Protein AF-0000000087591878 (afdb_homodimer)

InterPro domains:
  IPR007354 Bisanhydrobacterioruberin hydratase CruF-like [PF04240] (40-239)
  IPR007354 Bisanhydrobacterioruberin hydratase CruF-like [PTHR39419] (38-239)

Sequence (596 aa):
MAPISPRCMNWLLWLLPIVFVVFIVFNNLYDLVPLGLTGVTHVILLVTFSIVHGLKRYSMRQFLVFAAITFVISNVLENLSVITSFPFGHYHYSDILGLKLFLVPLAISPAYFGAGYLAWTMAPILLGVFNAERTPFDILAQPLIAAFVMVMWDMTFDPMMATLEGQWVWEEGGCYFGVPFSNFMGWWLCVALIYVSFSLYLCRKGSNPSTPTKLGKSYWLQAVCMWSALGLSNGALIKNSEGFVTSPDGQTWLVSSVMQSLVLVSVFTMWFVALLSVVIILRPSRECDKECDRTKQEMAPISPRCMNWLLWLLPIVFVVFIVFNNLYDLVPLGLTGVTHVILLVTFSIVHGLKRYSMRQFLVFAAITFVISNVLENLSVITSFPFGHYHYSDILGLKLFLVPLAISPAYFGAGYLAWTMAPILLGVFNAERTPFDILAQPLIAAFVMVMWDMTFDPMMATLEGQWVWEEGGCYFGVPFSNFMGWWLCVALIYVSFSLYLCRKGSNPSTPTKLGKSYWLQAVCMWSALGLSNGALIKNSEGFVTSPDGQTWLVSSVMQSLVLVSVFTMWFVALLSVVIILRPSRECDKECDRTKQE

Organism: NCBI:txid797122

pLDDT: mean 89.04, std 13.65, range [32.72, 98.88]

Radius of gyration: 24.39 Å; Cα contacts (8 Å, |Δi|>4): 852; chains: 2; bounding box: 68×67×57 Å

Solvent-accessible surface area (backbone atoms only — not comparable to full-atom values): 30537 Å² total; per-residue (Å²): 128,77,76,76,50,71,67,56,52,54,50,46,52,60,44,48,31,51,50,52,44,49,49,42,49,47,32,41,74,61,59,73,55,59,72,50,50,46,57,50,52,52,34,48,55,41,32,50,49,38,50,63,56,43,57,73,54,33,54,72,66,58,48,50,49,46,50,48,47,36,40,52,53,48,50,50,46,50,41,42,7,54,76,70,22,48,56,38,38,55,38,47,62,44,69,55,63,52,63,52,60,87,71,35,43,58,64,52,39,50,37,52,40,20,54,42,47,45,22,52,59,46,21,34,41,62,65,71,41,68,90,49,81,86,51,82,69,44,46,54,51,36,22,55,48,12,19,54,50,40,38,44,51,46,68,32,42,45,34,47,39,27,54,72,64,50,42,27,46,39,63,70,20,33,46,46,67,32,36,38,70,48,30,57,54,23,47,31,53,52,45,29,52,39,36,36,54,47,35,50,52,44,62,70,44,90,44,56,58,59,77,57,70,82,73,48,69,62,61,56,50,36,52,37,45,36,51,41,32,56,45,50,43,53,38,50,48,58,45,94,48,84,56,73,41,67,36,70,65,66,53,62,43,48,43,56,26,53,39,52,32,34,35,52,51,29,50,62,29,48,41,38,55,33,48,54,34,52,52,53,68,66,46,76,76,49,70,60,54,50,51,50,52,49,60,71,72,104,126,77,77,76,50,72,66,57,51,53,51,47,52,59,42,48,31,51,51,53,42,51,47,42,48,47,32,43,75,62,59,74,53,59,72,49,49,47,57,49,52,51,35,49,55,40,33,52,50,38,50,63,56,44,56,72,54,32,54,70,66,57,47,50,48,46,48,47,45,34,40,51,53,48,49,51,45,49,41,42,8,54,75,71,22,48,55,36,37,57,39,49,62,45,69,54,63,50,62,51,60,87,71,36,42,58,64,53,40,50,37,52,41,19,53,40,47,47,21,54,61,46,22,34,40,63,64,72,40,68,89,48,82,86,50,79,68,45,45,54,51,34,22,54,49,12,19,54,51,39,38,46,53,48,67,34,45,45,34,48,39,27,54,71,64,48,41,27,45,38,63,70,20,33,46,46,67,32,36,38,70,45,30,58,54,24,47,31,53,54,45,28,52,39,34,36,54,47,35,51,53,45,62,70,44,85,45,57,56,59,77,55,72,80,73,50,68,63,61,59,50,35,49,38,46,38,50,40,30,57,44,47,46,54,41,52,44,62,43,93,46,82,56,73,41,68,35,71,66,67,54,62,44,50,42,56,25,53,40,52,34,33,34,52,52,28,49,65,30,45,41,39,54,32,49,53,35,51,52,52,68,66,48,77,76,49,70,60,55,50,49,47,53,50,60,72,73,103

Secondary structure (DSSP, 8-state):
-----HHHHHHHHHHHHHHHHHHHHHHHHH--S-HHHHHHHHHHHHHHHHHHHHTTTS-HHHHHHHHHHHHHHHHHHHHHHHHH-TTT-SEEE-STT--EETTEETTHHHHHHHHHHHHHHHHHHHTT-TTS---TTHHHHHHHHHHHHHHHHHHHHHIIIIIIT-SEEETT--TBTTB-HHHHHHHHHHHHHHHHHHHHHHHHSS------S---HHHHHHHHHHHHHHHHHHHHSS----SEEE-TTS-EEEHHHHHHHHHHHHHHTHHHHHHHHHHHHHSPPPHHHHHHHHHHH-/-----HHHHHHHHHHHHHHHHHHHHHHHHH--S-HHHHHHHHHHHHHHHHHHHHTTTS-HHHHHHHHHHHHHHHHHHHHHHHHH-TTT-SEEE-STT--EETTEETTHHHHHHHHHHHHHHHHHHHTT-TTS---TTHHHHHHHHHHHHHHHHHHHHHIIIIIIT-SEEETT--TBTTB-HHHHHHHHHHHHHHHHHHHHHHHHSS--S---S---HHHHHHHHHHHHHHHHHHHHT--S--SEEE-TTS-EEEHHHHHHHHHHHHHHTHHHHHHHHHHHHHSPPPHHHHHHHHHHH-

Structure (mmCIF, N/CA/C/O backbone):
data_AF-0000000087591878-model_v1
#
loop_
_entity.id
_entity.type
_entity.pdbx_description
1 polymer 'Carotenoid biosynthesis protein'
#
loop_
_atom_site.group_PDB
_atom_site.id
_atom_site.type_symbol
_atom_site.label_atom_id
_atom_site.label_alt_id
_atom_site.label_comp_id
_atom_site.label_asym_id
_atom_site.label_entity_id
_atom_site.label_seq_id
_atom_site.pdbx_PDB_ins_code
_atom_site.Cartn_x
_atom_site.Cartn_y
_atom_site.Cartn_z
_atom_site.occupancy
_atom_site.B_iso_or_equiv
_atom_site.auth_seq_id
_atom_site.auth_comp_id
_atom_site.auth_asym_id
_atom_site.auth_atom_id
_atom_site.pdbx_PDB_model_num
ATOM 1 N N . MET A 1 1 ? -35.531 2.664 26.203 1 32.72 1 MET A N 1
ATOM 2 C CA . MET A 1 1 ? -34.125 2.219 26.297 1 32.72 1 MET A CA 1
ATOM 3 C C . MET A 1 1 ? -33.188 3.404 26.5 1 32.72 1 MET A C 1
ATOM 5 O O . MET A 1 1 ? -33.25 4.371 25.75 1 32.72 1 MET A O 1
ATOM 9 N N . ALA A 1 2 ? -32.719 3.514 27.609 1 46.19 2 ALA A N 1
ATOM 10 C CA . ALA A 1 2 ? -31.891 4.656 27.969 1 46.19 2 ALA A CA 1
ATOM 11 C C . ALA A 1 2 ? -30.797 4.883 26.938 1 46.19 2 ALA A C 1
ATOM 13 O O . ALA A 1 2 ? -30.219 3.924 26.406 1 46.19 2 ALA A O 1
ATOM 14 N N . PRO A 1 3 ? -30.734 6.094 26.391 1 56.84 3 PRO A N 1
ATOM 15 C CA . PRO A 1 3 ? -29.656 6.375 25.438 1 56.84 3 PRO A CA 1
ATOM 16 C C . PRO A 1 3 ? -28.281 5.914 25.938 1 56.84 3 PRO A C 1
ATOM 18 O O . PRO A 1 3 ? -28.016 5.969 27.141 1 56.84 3 PRO A O 1
ATOM 21 N N . ILE A 1 4 ? -27.766 4.891 25.266 1 65.44 4 ILE A N 1
ATOM 22 C CA . ILE A 1 4 ? -26.453 4.387 25.625 1 65.44 4 ILE A CA 1
ATOM 23 C C . ILE A 1 4 ? -25.531 5.551 25.984 1 65.44 4 ILE A C 1
ATOM 25 O O . ILE A 1 4 ? -25.422 6.527 25.25 1 65.44 4 ILE A O 1
ATOM 29 N N . SER A 1 5 ? -25.047 5.656 27.266 1 77.12 5 SER A N 1
ATOM 30 C CA . SER A 1 5 ? -24.156 6.691 27.766 1 77.12 5 SER A CA 1
ATOM 31 C C . SER A 1 5 ? -22.938 6.84 26.844 1 77.12 5 SER A C 1
ATOM 33 O O . SER A 1 5 ? -22.531 5.883 26.188 1 77.12 5 SER A O 1
ATOM 35 N N . PRO A 1 6 ? -22.484 8.016 26.625 1 78.62 6 PRO A N 1
ATOM 36 C CA . PRO A 1 6 ? -21.297 8.273 25.812 1 78.62 6 PRO A CA 1
ATOM 37 C C . PRO A 1 6 ? -20.109 7.402 26.203 1 78.62 6 PRO A C 1
ATOM 39 O O . PRO A 1 6 ? -19.328 6.98 25.344 1 78.62 6 PRO A O 1
ATOM 42 N N . ARG A 1 7 ? -19.922 7.082 27.484 1 82.31 7 ARG A N 1
ATOM 43 C CA . ARG A 1 7 ? -18.828 6.23 27.969 1 82.31 7 ARG A CA 1
ATOM 44 C C . ARG A 1 7 ? -18.984 4.805 27.453 1 82.31 7 ARG A C 1
ATOM 46 O O . ARG A 1 7 ? -18.016 4.18 27.031 1 82.31 7 ARG A O 1
ATOM 53 N N . CYS A 1 8 ? -20.172 4.379 27.531 1 83.31 8 CYS A N 1
ATOM 54 C CA . CYS A 1 8 ? -20.453 3.029 27.062 1 83.31 8 CYS A CA 1
ATOM 55 C C . CYS A 1 8 ? -20.203 2.91 25.562 1 83.31 8 CYS A C 1
ATOM 57 O O . CYS A 1 8 ? -19.641 1.916 25.094 1 83.31 8 CYS A O 1
ATOM 59 N N . MET A 1 9 ? -20.562 3.898 24.859 1 84.31 9 MET A N 1
ATOM 60 C CA . MET A 1 9 ? -20.359 3.898 23.422 1 84.31 9 MET A CA 1
ATOM 61 C C . MET A 1 9 ? -18.875 3.91 23.078 1 84.31 9 MET A C 1
ATOM 63 O O . MET A 1 9 ? -18.453 3.248 22.125 1 84.31 9 MET A O 1
ATOM 67 N N . ASN A 1 10 ? -18.125 4.602 23.875 1 88.12 10 ASN A N 1
ATOM 68 C CA . ASN A 1 10 ? -16.688 4.625 23.688 1 88.12 10 ASN A CA 1
ATOM 69 C C . ASN A 1 10 ? -16.062 3.242 23.891 1 88.12 10 ASN A C 1
ATOM 71 O O . ASN A 1 10 ? -15.25 2.797 23.094 1 88.12 10 ASN A O 1
ATOM 75 N N . TRP A 1 11 ? -16.516 2.584 24.891 1 90.12 11 TRP A N 1
ATOM 76 C CA . TRP A 1 11 ? -15.992 1.25 25.172 1 90.12 11 TRP A CA 1
ATOM 77 C C . TRP A 1 11 ? -16.438 0.255 24.109 1 90.12 11 TRP A C 1
ATOM 79 O O . TRP A 1 11 ? -15.664 -0.637 23.734 1 90.12 11 TRP A O 1
ATOM 89 N N . LEU A 1 12 ? -17.594 0.433 23.656 1 91 12 LEU A N 1
ATOM 90 C CA . LEU A 1 12 ? -18.109 -0.429 22.609 1 91 12 LEU A CA 1
ATOM 91 C C . LEU A 1 12 ? -17.25 -0.318 21.344 1 91 12 LEU A C 1
ATOM 93 O O . LEU A 1 12 ? -16.938 -1.326 20.703 1 91 12 LEU A O 1
ATOM 97 N N . LEU A 1 13 ? -16.859 0.867 21.047 1 95.06 13 LEU A N 1
ATOM 98 C CA . LEU A 1 13 ? -16.078 1.107 19.844 1 95.06 13 LEU A CA 1
ATOM 99 C C . LEU A 1 13 ? -14.68 0.515 19.969 1 95.06 13 LEU A C 1
ATOM 101 O O . LEU A 1 13 ? -14.062 0.155 18.953 1 95.06 13 LEU A O 1
ATOM 105 N N . TRP A 1 14 ? -14.18 0.355 21.188 1 95.69 14 TRP A N 1
ATOM 106 C CA . TRP A 1 14 ? -12.906 -0.325 21.391 1 95.69 14 TRP A CA 1
ATOM 107 C C . TRP A 1 14 ? -13.086 -1.839 21.391 1 95.69 14 TRP A C 1
ATOM 109 O O . TRP A 1 14 ? -12.195 -2.578 20.984 1 95.69 14 TRP A O 1
ATOM 119 N N . LEU A 1 15 ? -14.211 -2.285 21.766 1 95.69 15 LEU A N 1
ATOM 120 C CA . LEU A 1 15 ? -14.469 -3.713 21.938 1 95.69 15 LEU A CA 1
ATOM 121 C C . LEU A 1 15 ? -14.82 -4.371 20.609 1 95.69 15 LEU A C 1
ATOM 123 O O . LEU A 1 15 ? -14.477 -5.531 20.375 1 95.69 15 LEU A O 1
ATOM 127 N N . LEU A 1 16 ? -15.477 -3.645 19.781 1 95.75 16 LEU A N 1
ATOM 128 C CA . LEU A 1 16 ? -16 -4.234 18.547 1 95.75 16 LEU A CA 1
ATOM 129 C C . LEU A 1 16 ? -14.875 -4.758 17.672 1 95.75 16 LEU A C 1
ATOM 131 O O . LEU A 1 16 ? -14.961 -5.867 17.141 1 95.75 16 LEU A O 1
ATOM 135 N N . PRO A 1 17 ? -13.773 -3.996 17.484 1 95.94 17 PRO A N 1
ATOM 136 C CA . PRO A 1 17 ? -12.672 -4.566 16.703 1 95.94 17 PRO A CA 1
ATOM 137 C C . PRO A 1 17 ? -12.102 -5.832 17.328 1 95.94 17 PRO A C 1
ATOM 139 O O . PRO A 1 17 ? -11.688 -6.75 16.625 1 95.94 17 PRO A O 1
ATOM 142 N N . ILE A 1 18 ? -12.047 -5.859 18.609 1 94 18 ILE A N 1
ATOM 143 C CA . ILE A 1 18 ? -11.547 -7.035 19.312 1 94 18 ILE A CA 1
ATOM 144 C C . ILE A 1 18 ? -12.484 -8.219 19.078 1 94 18 ILE A C 1
ATOM 146 O O . ILE A 1 18 ? -12.031 -9.312 18.75 1 94 18 ILE A O 1
ATOM 150 N N . VAL A 1 19 ? -13.766 -7.973 19.234 1 93.69 19 VAL A N 1
ATOM 151 C CA . VAL A 1 19 ? -14.773 -9.008 19 1 93.69 19 VAL A CA 1
ATOM 152 C C . VAL A 1 19 ? -14.688 -9.5 17.562 1 93.69 19 VAL A C 1
ATOM 154 O O . VAL A 1 19 ? -14.805 -10.695 17.297 1 93.69 19 VAL A O 1
ATOM 157 N N . PHE A 1 20 ? -14.461 -8.57 16.719 1 92.94 20 PHE A N 1
ATOM 158 C CA . PHE A 1 20 ? -14.336 -8.891 15.297 1 92.94 20 PHE A CA 1
ATOM 159 C C . PHE A 1 20 ? -13.188 -9.867 15.062 1 92.94 20 PHE A C 1
ATOM 161 O O . PHE A 1 20 ? -13.375 -10.914 14.43 1 92.94 20 PHE A O 1
ATOM 168 N N . VAL A 1 21 ? -12.031 -9.625 15.594 1 90.06 21 VAL A N 1
ATOM 169 C CA . VAL A 1 21 ? -10.844 -10.453 15.406 1 90.06 21 VAL A CA 1
ATOM 170 C C . VAL A 1 21 ? -11.023 -11.789 16.125 1 90.06 21 VAL A C 1
ATOM 172 O O . VAL A 1 21 ? -10.719 -12.844 15.586 1 90.06 21 VAL A O 1
ATOM 175 N N . VAL A 1 22 ? -11.508 -11.727 17.328 1 88.38 22 VAL A N 1
ATOM 176 C CA . VAL A 1 22 ? -11.703 -12.938 18.109 1 88.38 22 VAL A CA 1
ATOM 177 C C . VAL A 1 22 ? -12.688 -13.867 17.406 1 88.38 22 VAL A C 1
ATOM 179 O O . VAL A 1 22 ? -12.469 -15.078 17.344 1 88.38 22 VAL A O 1
ATOM 182 N N . PHE A 1 23 ? -13.75 -13.289 16.891 1 88.31 23 PHE A N 1
ATOM 183 C CA . PHE A 1 23 ? -14.742 -14.094 16.188 1 88.31 23 PHE A CA 1
ATOM 184 C C . PHE A 1 23 ? -14.102 -14.797 14.992 1 88.31 23 PHE A C 1
ATOM 186 O O . PHE A 1 23 ? -14.328 -15.984 14.766 1 88.31 23 PHE A O 1
ATOM 193 N N . ILE A 1 24 ? -13.336 -14.07 14.258 1 83.75 24 ILE A N 1
ATOM 194 C CA . ILE A 1 24 ? -12.719 -14.625 13.055 1 83.75 24 ILE A CA 1
ATOM 195 C C . ILE A 1 24 ? -11.75 -15.742 13.438 1 83.75 24 ILE A C 1
ATOM 197 O O . ILE A 1 24 ? -11.781 -16.828 12.852 1 83.75 24 ILE A O 1
ATOM 201 N N . VAL A 1 25 ? -10.922 -15.5 14.43 1 81.5 25 VAL A N 1
ATOM 202 C CA . VAL A 1 25 ? -9.938 -16.484 14.875 1 81.5 25 VAL A CA 1
ATOM 203 C C . VAL A 1 25 ? -10.648 -17.719 15.406 1 81.5 25 VAL A C 1
ATOM 205 O O . VAL A 1 25 ? -10.32 -18.844 15.031 1 81.5 25 VAL A O 1
ATOM 208 N N . PHE A 1 26 ? -11.68 -17.547 16.156 1 83.88 26 PHE A N 1
ATOM 209 C CA . PHE A 1 26 ? -12.406 -18.656 16.75 1 83.88 26 PHE A CA 1
ATOM 210 C C . PHE A 1 26 ? -13.195 -19.422 15.695 1 83.88 26 PHE A C 1
ATOM 212 O O . PHE A 1 26 ? -13.289 -20.641 15.75 1 83.88 26 PHE A O 1
ATOM 219 N N . ASN A 1 27 ? -13.742 -18.656 14.875 1 83.56 27 ASN A N 1
ATOM 220 C CA . ASN A 1 27 ? -14.484 -19.328 13.812 1 83.56 27 ASN A CA 1
ATOM 221 C C . ASN A 1 27 ? -13.562 -20.156 12.922 1 83.56 27 ASN A C 1
ATOM 223 O O . ASN A 1 27 ? -13.945 -21.219 12.438 1 83.56 27 ASN A O 1
ATOM 227 N N . ASN A 1 28 ? -12.406 -19.688 12.672 1 77.69 28 ASN A N 1
ATOM 228 C CA . ASN A 1 28 ? -11.43 -20.422 11.883 1 77.69 28 ASN A CA 1
ATOM 229 C C . ASN A 1 28 ? -10.953 -21.688 12.609 1 77.69 28 ASN A C 1
ATOM 231 O O . ASN A 1 28 ? -10.695 -22.703 11.977 1 77.69 28 ASN A O 1
ATOM 235 N N . LEU A 1 29 ? -10.859 -21.641 13.859 1 77 29 LEU A N 1
ATOM 236 C CA . LEU A 1 29 ? -10.344 -22.75 14.656 1 77 29 LEU A CA 1
ATOM 237 C C . LEU A 1 29 ? -11.445 -23.781 14.938 1 77 29 LEU A C 1
ATOM 239 O O . LEU A 1 29 ? -11.172 -24.984 14.992 1 77 29 LEU A O 1
ATOM 243 N N . TYR A 1 30 ? -12.672 -23.312 15.016 1 82.06 30 TYR A N 1
ATOM 244 C CA . TYR A 1 30 ? -13.68 -24.219 15.562 1 82.06 30 TYR A CA 1
ATOM 245 C C . TYR A 1 30 ? -14.867 -24.344 14.617 1 82.06 30 TYR A C 1
ATOM 247 O O . TYR A 1 30 ? -15.82 -25.078 14.898 1 82.06 30 TYR A O 1
ATOM 255 N N . ASP A 1 31 ? -14.797 -23.688 13.539 1 80.44 31 ASP A N 1
ATOM 256 C CA . ASP A 1 31 ? -15.898 -23.75 12.578 1 80.44 31 ASP A CA 1
ATOM 257 C C . ASP A 1 31 ? -17.234 -23.5 13.266 1 80.44 31 ASP A C 1
ATOM 259 O O . ASP A 1 31 ? -18.156 -24.297 13.148 1 80.44 31 ASP A O 1
ATOM 263 N N . LEU A 1 32 ? -17.344 -22.453 13.969 1 81.31 32 LEU A N 1
ATOM 264 C CA . LEU A 1 32 ? -18.484 -22.109 14.812 1 81.31 32 LEU A CA 1
ATOM 265 C C . LEU A 1 32 ? -19.719 -21.844 13.969 1 81.31 32 LEU A C 1
ATOM 267 O O . LEU A 1 32 ? -20.844 -22.125 14.406 1 81.31 32 LEU A O 1
ATOM 271 N N . VAL A 1 33 ? -19.547 -21.203 12.758 1 82.19 33 VAL A N 1
ATOM 272 C CA . VAL A 1 33 ? -20.672 -20.859 11.914 1 82.19 33 VAL A CA 1
ATOM 273 C C . VAL A 1 33 ? -20.422 -21.328 10.484 1 82.19 33 VAL A C 1
ATOM 275 O O . VAL A 1 33 ? -19.281 -21.375 10.031 1 82.19 33 VAL A O 1
ATOM 278 N N . PRO A 1 34 ? -21.578 -21.734 9.883 1 80.5 34 PRO A N 1
ATOM 279 C CA . PRO A 1 34 ? -21.438 -22.109 8.477 1 80.5 34 PRO A CA 1
ATOM 280 C C . PRO A 1 34 ? -20.844 -21 7.617 1 80.5 34 PRO A C 1
ATOM 282 O O . PRO A 1 34 ? -21 -19.812 7.938 1 80.5 34 PRO A O 1
ATOM 285 N N . LEU A 1 35 ? -20.141 -21.375 6.57 1 75.06 35 LEU A N 1
ATOM 286 C CA . LEU A 1 35 ? -19.391 -20.469 5.695 1 75.06 35 LEU A CA 1
ATOM 287 C C . LEU A 1 35 ? -20.266 -19.312 5.238 1 75.06 35 LEU A C 1
ATOM 289 O O . LEU A 1 35 ? -19.844 -18.141 5.301 1 75.06 35 LEU A O 1
ATOM 293 N N . GLY A 1 36 ? -21.5 -19.594 4.801 1 74.88 36 GLY A N 1
ATOM 294 C CA . GLY A 1 36 ? -22.391 -18.531 4.355 1 74.88 36 GLY A CA 1
ATOM 295 C C . GLY A 1 36 ? -22.703 -17.516 5.438 1 74.88 36 GLY A C 1
ATOM 296 O O . GLY A 1 36 ? -22.828 -16.328 5.156 1 74.88 36 GLY A O 1
ATOM 297 N N . LEU A 1 37 ? -22.625 -17.938 6.672 1 81.81 37 LEU A N 1
ATOM 298 C CA . LEU A 1 37 ? -22.984 -17.062 7.785 1 81.81 37 LEU A CA 1
ATOM 299 C C . LEU A 1 37 ? -21.766 -16.312 8.312 1 81.81 37 LEU A C 1
ATOM 301 O O . LEU A 1 37 ? -21.906 -15.289 8.977 1 81.81 37 LEU A O 1
ATOM 305 N N . THR A 1 38 ? -20.609 -16.875 8.055 1 81.5 38 THR A N 1
ATOM 306 C CA . THR A 1 38 ? -19.391 -16.203 8.5 1 81.5 38 THR A CA 1
ATOM 307 C C . THR A 1 38 ? -19.281 -14.812 7.879 1 81.5 38 THR A C 1
ATOM 309 O O . THR A 1 38 ? -19.047 -13.836 8.586 1 81.5 38 THR A O 1
ATOM 312 N N . GLY A 1 39 ? -19.562 -14.797 6.594 1 81.31 39 GLY A N 1
ATOM 313 C CA . GLY A 1 39 ? -19.5 -13.516 5.902 1 81.31 39 GLY A CA 1
ATOM 314 C C . GLY A 1 39 ? -20.547 -12.523 6.398 1 81.31 39 GLY A C 1
ATOM 315 O O . GLY A 1 39 ? -20.234 -11.344 6.578 1 81.31 39 GLY A O 1
ATOM 316 N N . VAL A 1 40 ? -21.641 -13.016 6.672 1 84.88 40 VAL A N 1
ATOM 317 C CA . VAL A 1 40 ? -22.734 -12.172 7.133 1 84.88 40 VAL A CA 1
ATOM 318 C C . VAL A 1 40 ? -22.406 -11.609 8.516 1 84.88 40 VAL A C 1
ATOM 320 O O . VAL A 1 40 ? -22.625 -10.422 8.773 1 84.88 40 VAL A O 1
ATOM 323 N N . THR A 1 41 ? -21.922 -12.461 9.344 1 87.25 41 THR A N 1
ATOM 324 C CA . THR A 1 41 ? -21.562 -12.023 10.688 1 87.25 41 THR A CA 1
ATOM 325 C C . THR A 1 41 ? -20.484 -10.953 10.641 1 87.25 41 THR A C 1
ATOM 327 O O . THR A 1 41 ? -20.547 -9.961 11.375 1 87.25 41 THR A O 1
ATOM 330 N N . HIS A 1 42 ? -19.531 -11.133 9.75 1 88.25 42 HIS A N 1
ATOM 331 C CA . HIS A 1 42 ? -18.484 -10.141 9.562 1 88.25 42 HIS A CA 1
ATOM 332 C C . HIS A 1 42 ? -19.062 -8.797 9.141 1 88.25 42 HIS A C 1
ATOM 334 O O . HIS A 1 42 ? -18.656 -7.754 9.672 1 88.25 42 HIS A O 1
ATOM 340 N N . VAL A 1 43 ? -19.969 -8.859 8.281 1 91.94 43 VAL A N 1
ATOM 341 C CA . VAL A 1 43 ? -20.562 -7.645 7.742 1 91.94 43 VAL A CA 1
ATOM 342 C C . VAL A 1 43 ? -21.391 -6.949 8.836 1 91.94 43 VAL A C 1
ATOM 344 O O . VAL A 1 43 ? -21.328 -5.723 8.969 1 91.94 43 VAL A O 1
ATOM 347 N N . ILE A 1 44 ? -22.047 -7.707 9.633 1 94 44 ILE A N 1
ATOM 348 C CA . ILE A 1 44 ? -22.875 -7.148 10.688 1 94 44 ILE A CA 1
ATOM 349 C C . ILE A 1 44 ? -22 -6.41 11.703 1 94 44 ILE A C 1
ATOM 351 O O . ILE A 1 44 ? -22.328 -5.289 12.102 1 94 44 ILE A O 1
ATOM 355 N N . LEU A 1 45 ? -20.922 -7.043 12.102 1 94.5 45 LEU A N 1
ATOM 356 C CA . LEU A 1 45 ? -20.016 -6.422 13.055 1 94.5 45 LEU A CA 1
ATOM 357 C C . LEU A 1 45 ? -19.406 -5.156 12.477 1 94.5 45 LEU A C 1
ATOM 359 O O . LEU A 1 45 ? -19.297 -4.137 13.156 1 94.5 45 LEU A O 1
ATOM 363 N N . LEU A 1 46 ? -19.047 -5.266 11.242 1 95.44 46 LEU A N 1
ATOM 364 C CA . LEU A 1 46 ? -18.453 -4.141 10.531 1 95.44 46 LEU A CA 1
ATOM 365 C C . LEU A 1 46 ? -19.422 -2.979 10.422 1 95.44 46 LEU A C 1
ATOM 367 O O . LEU A 1 46 ? -19.078 -1.833 10.711 1 95.44 46 LEU A O 1
ATOM 371 N N . VAL A 1 47 ? -20.641 -3.238 10.047 1 97.19 47 VAL A N 1
ATOM 372 C CA . VAL A 1 47 ? -21.672 -2.223 9.852 1 97.19 47 VAL A CA 1
ATOM 373 C C . VAL A 1 47 ? -22.047 -1.618 11.203 1 97.19 47 VAL A C 1
ATOM 375 O O . VAL A 1 47 ? -22.266 -0.408 11.312 1 97.19 47 VAL A O 1
ATOM 378 N N . THR A 1 48 ? -22.156 -2.445 12.219 1 96.69 48 THR A N 1
ATOM 379 C CA . THR A 1 48 ? -22.469 -1.952 13.555 1 96.69 48 THR A CA 1
ATOM 380 C C . THR A 1 48 ? -21.422 -0.941 14.023 1 96.69 48 THR A C 1
ATOM 382 O O . THR A 1 48 ? -21.766 0.138 14.508 1 96.69 48 THR A O 1
ATOM 385 N N . PHE A 1 49 ? -20.188 -1.284 13.859 1 97.75 49 PHE A N 1
ATOM 386 C CA . PHE A 1 49 ? -19.125 -0.353 14.219 1 97.75 49 PHE A CA 1
ATOM 387 C C . PHE A 1 49 ? -19.266 0.955 13.445 1 97.75 49 PHE A C 1
ATOM 389 O O . PHE A 1 49 ? -19.203 2.037 14.039 1 97.75 49 PHE A O 1
ATOM 396 N N . SER A 1 50 ? -19.453 0.823 12.148 1 97.62 50 SER A N 1
ATOM 397 C CA . SER A 1 50 ? -19.516 1.993 11.273 1 97.62 50 SER A CA 1
ATOM 398 C C . SER A 1 50 ? -20.688 2.898 11.625 1 97.62 50 SER A C 1
ATOM 400 O O . SER A 1 50 ? -20.562 4.125 11.586 1 97.62 50 SER A O 1
ATOM 402 N N . ILE A 1 51 ? -21.797 2.324 12.023 1 96.19 51 ILE A N 1
ATOM 403 C CA . ILE A 1 51 ? -22.984 3.098 12.391 1 96.19 51 ILE A CA 1
ATOM 404 C C . ILE A 1 51 ? -22.719 3.855 13.695 1 96.19 51 ILE A C 1
ATOM 406 O O . ILE A 1 51 ? -22.891 5.074 13.75 1 96.19 51 ILE A O 1
ATOM 410 N N . VAL A 1 52 ? -22.219 3.15 14.695 1 95.38 52 VAL A N 1
ATOM 411 C CA . VAL A 1 52 ? -22 3.756 16 1 95.38 52 VAL A CA 1
ATOM 412 C C . VAL A 1 52 ? -20.922 4.824 15.898 1 95.38 52 VAL A C 1
ATOM 414 O O . VAL A 1 52 ? -21.062 5.93 16.422 1 95.38 52 VAL A O 1
ATOM 417 N N . HIS A 1 53 ? -19.891 4.523 15.172 1 96.44 53 HIS A N 1
ATOM 418 C CA . HIS A 1 53 ? -18.766 5.449 15.008 1 96.44 53 HIS A CA 1
ATOM 419 C C . HIS A 1 53 ? -19.156 6.645 14.148 1 96.44 53 HIS A C 1
ATOM 421 O O . HIS A 1 53 ? -18.859 7.789 14.492 1 96.44 53 HIS A O 1
ATOM 427 N N . GLY A 1 54 ? -19.859 6.387 13.07 1 94.94 54 GLY A N 1
ATOM 428 C CA . GLY A 1 54 ? -20.234 7.43 12.133 1 94.94 54 GLY A CA 1
ATOM 429 C C . GLY A 1 54 ? -21.219 8.422 12.711 1 94.94 54 GLY A C 1
ATOM 430 O O . GLY A 1 54 ? -21.156 9.617 12.414 1 94.94 54 GLY A O 1
ATOM 431 N N . LEU A 1 55 ? -22.078 8 13.562 1 92.75 55 LEU A N 1
ATOM 432 C CA . LEU A 1 55 ? -23.109 8.859 14.125 1 92.75 55 LEU A CA 1
ATOM 433 C C . LEU A 1 55 ? -22.531 9.789 15.188 1 92.75 55 LEU A C 1
ATOM 435 O O . LEU A 1 55 ? -23.172 10.742 15.609 1 92.75 55 LEU A O 1
ATOM 439 N N . LYS A 1 56 ? -21.297 9.539 15.578 1 91.5 56 LYS A N 1
ATOM 440 C CA . LYS A 1 56 ? -20.594 10.469 16.453 1 91.5 56 LYS A CA 1
ATOM 441 C C . LYS A 1 56 ? -20.078 11.68 15.68 1 91.5 56 LYS A C 1
ATOM 443 O O . LYS A 1 56 ? -19.828 12.742 16.25 1 91.5 56 LYS A O 1
ATOM 448 N N . ARG A 1 57 ? -19.938 11.484 14.43 1 89.81 57 ARG A N 1
ATOM 449 C CA . ARG A 1 57 ? -19.328 12.531 13.617 1 89.81 57 ARG A CA 1
ATOM 450 C C . ARG A 1 57 ? -20.344 13.148 12.664 1 89.81 57 ARG A C 1
ATOM 452 O O . ARG A 1 57 ? -20.297 14.352 12.406 1 89.81 57 ARG A O 1
ATOM 459 N N . TYR A 1 58 ? -21.203 12.375 12.164 1 92.12 58 TYR A N 1
ATOM 460 C CA . TYR A 1 58 ? -22.172 12.82 11.164 1 92.12 58 TYR A CA 1
ATOM 461 C C . TYR A 1 58 ? -23.578 12.852 11.742 1 92.12 58 TYR A C 1
ATOM 463 O O . TYR A 1 58 ? -23.906 12.062 12.633 1 92.12 58 TYR A O 1
ATOM 471 N N . SER A 1 59 ? -24.406 13.773 11.266 1 92.06 59 SER A N 1
ATOM 472 C CA . SER A 1 59 ? -25.828 13.734 11.586 1 92.06 59 SER A CA 1
ATOM 473 C C . SER A 1 59 ? -26.5 12.492 11 1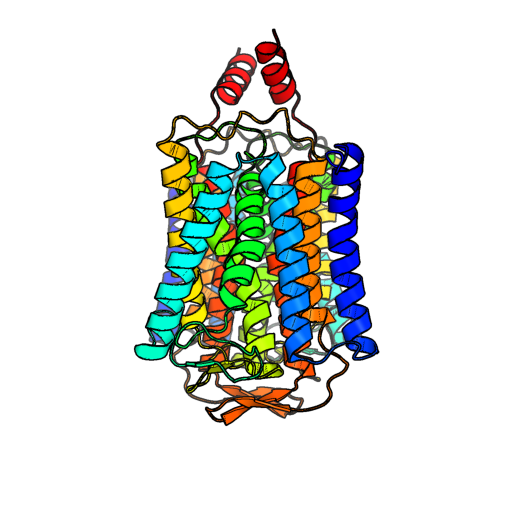 92.06 59 SER A C 1
ATOM 475 O O . SER A 1 59 ? -25.969 11.875 10.078 1 92.06 59 SER A O 1
ATOM 477 N N . MET A 1 60 ? -27.609 12.141 11.547 1 93.75 60 MET A N 1
ATOM 478 C CA . MET A 1 60 ? -28.375 11 11.047 1 93.75 60 MET A CA 1
ATOM 479 C C . MET A 1 60 ? -28.672 11.164 9.562 1 93.75 60 MET A C 1
ATOM 481 O O . MET A 1 60 ? -28.562 10.203 8.789 1 93.75 60 MET A O 1
ATOM 485 N N . ARG A 1 61 ? -29.031 12.32 9.148 1 94.25 61 ARG A N 1
ATOM 486 C CA . ARG A 1 61 ? -29.328 12.586 7.75 1 94.25 61 ARG A CA 1
ATOM 487 C C . ARG A 1 61 ? -28.109 12.352 6.867 1 94.25 61 ARG A C 1
ATOM 489 O O . ARG A 1 61 ? -28.203 11.688 5.836 1 94.25 61 ARG A O 1
ATOM 496 N N . GLN A 1 62 ? -26.984 12.93 7.297 1 93.94 62 GLN A N 1
ATOM 497 C CA . GLN A 1 62 ? -25.75 12.766 6.539 1 93.94 62 GLN A CA 1
ATOM 498 C C . GLN A 1 62 ? -25.375 11.289 6.414 1 93.94 62 GLN A C 1
ATOM 500 O O . GLN A 1 62 ? -24.969 10.836 5.348 1 93.94 62 GLN A O 1
ATOM 505 N N . PHE A 1 63 ? -25.5 10.68 7.492 1 93.88 63 PHE A N 1
ATOM 506 C CA . PHE A 1 63 ? -25.141 9.266 7.527 1 93.88 63 PHE A CA 1
ATOM 507 C C . PHE A 1 63 ? -26.047 8.453 6.625 1 93.88 63 PHE A C 1
ATOM 509 O O . PHE A 1 63 ? -25.594 7.57 5.898 1 93.88 63 PHE A O 1
ATOM 516 N N . LEU A 1 64 ? -27.359 8.703 6.633 1 96.38 64 LEU A N 1
ATOM 517 C CA . LEU A 1 64 ? -28.328 8.016 5.781 1 96.38 64 LEU A CA 1
ATOM 518 C C . LEU A 1 64 ? -28.078 8.32 4.312 1 96.38 64 LEU A C 1
ATOM 520 O O . LEU A 1 64 ? -28.281 7.465 3.449 1 96.38 64 LEU A O 1
ATOM 524 N N . VAL A 1 65 ? -27.672 9.508 4.031 1 97.19 65 VAL A N 1
ATOM 525 C CA . VAL A 1 65 ? -27.328 9.867 2.658 1 97.19 65 VAL A CA 1
ATOM 526 C C . VAL A 1 65 ? -26.125 9.039 2.199 1 97.19 65 VAL A C 1
ATOM 528 O O . VAL A 1 65 ? -26.109 8.531 1.078 1 97.19 65 VAL A O 1
ATOM 531 N N . PHE A 1 66 ? -25.125 8.93 3.074 1 97.81 66 PHE A N 1
ATOM 532 C CA . PHE A 1 66 ? -23.969 8.086 2.754 1 97.81 66 PHE A CA 1
ATOM 533 C C . PHE A 1 66 ? -24.406 6.66 2.465 1 97.81 66 PHE A C 1
ATOM 535 O O . PHE A 1 66 ? -23.969 6.055 1.485 1 97.81 66 PHE A O 1
ATOM 542 N N . ALA A 1 67 ? -25.266 6.133 3.311 1 98.12 67 ALA A N 1
ATOM 543 C CA . ALA A 1 67 ? -25.781 4.773 3.154 1 98.12 67 ALA A CA 1
ATOM 544 C C . ALA A 1 67 ? -26.547 4.621 1.843 1 98.12 67 ALA A C 1
ATOM 546 O O . ALA A 1 67 ? -26.359 3.639 1.12 1 98.12 67 ALA A O 1
ATOM 547 N N . ALA A 1 68 ? -27.328 5.57 1.547 1 98.5 68 ALA A N 1
ATOM 548 C CA . ALA A 1 68 ? -28.141 5.523 0.337 1 98.5 68 ALA A CA 1
ATOM 549 C C . ALA A 1 68 ? -27.281 5.59 -0.916 1 98.5 68 ALA A C 1
ATOM 551 O O . ALA A 1 68 ? -27.469 4.816 -1.856 1 98.5 68 ALA A O 1
ATOM 552 N N . ILE A 1 69 ? -26.344 6.516 -0.943 1 98.69 69 ILE A N 1
ATOM 553 C CA . ILE A 1 69 ? -25.422 6.652 -2.07 1 98.69 69 ILE A CA 1
ATOM 554 C C . ILE A 1 69 ? -24.656 5.344 -2.277 1 98.69 69 ILE A C 1
ATOM 556 O O . ILE A 1 69 ? -24.562 4.848 -3.402 1 98.69 69 ILE A O 1
ATOM 560 N N . THR A 1 70 ? -24.125 4.793 -1.184 1 98.69 70 THR A N 1
ATOM 561 C CA . THR A 1 70 ? -23.359 3.553 -1.241 1 98.69 70 THR A CA 1
ATOM 562 C C . THR A 1 70 ? -24.234 2.408 -1.761 1 98.69 70 THR A C 1
ATOM 564 O O . THR A 1 70 ? -23.797 1.645 -2.631 1 98.69 70 THR A O 1
ATOM 567 N N . PHE A 1 71 ? -25.438 2.334 -1.241 1 98.12 71 PHE A N 1
ATOM 568 C CA . PHE A 1 71 ? -26.359 1.274 -1.639 1 98.12 71 PHE A CA 1
ATOM 569 C C . PHE A 1 71 ? -26.703 1.378 -3.121 1 98.12 71 PHE A C 1
ATOM 571 O O . PHE A 1 71 ? -26.594 0.395 -3.857 1 98.12 71 PHE A O 1
ATOM 578 N N . VAL A 1 72 ? -27.031 2.514 -3.559 1 98.56 72 VAL A N 1
ATOM 579 C CA . VAL A 1 72 ? -27.5 2.705 -4.93 1 98.56 72 VAL A CA 1
ATOM 580 C C . VAL A 1 72 ? -26.344 2.488 -5.906 1 98.56 72 VAL A C 1
ATOM 582 O O . VAL A 1 72 ? -26.453 1.686 -6.836 1 98.56 72 VAL A O 1
ATOM 585 N N . ILE A 1 73 ? -25.234 3.096 -5.695 1 98.75 73 ILE A N 1
ATOM 586 C CA . ILE A 1 73 ? -24.125 3.037 -6.645 1 98.75 73 ILE A CA 1
ATOM 587 C C . ILE A 1 73 ? -23.531 1.631 -6.66 1 98.75 73 ILE A C 1
ATOM 589 O O . ILE A 1 73 ? -23.281 1.068 -7.73 1 98.75 73 ILE A O 1
ATOM 593 N N . SER A 1 74 ? -23.281 1.026 -5.477 1 98.38 74 SER A N 1
ATOM 594 C CA . SER A 1 74 ? -22.703 -0.312 -5.445 1 98.38 74 SER A CA 1
ATOM 595 C C . SER A 1 74 ? -23.625 -1.331 -6.102 1 98.38 74 SER A C 1
ATOM 597 O O . SER A 1 74 ? -23.188 -2.143 -6.918 1 98.38 74 SER A O 1
ATOM 599 N N . ASN A 1 75 ? -24.969 -1.287 -5.781 1 97.75 75 ASN A N 1
ATOM 600 C CA . ASN A 1 75 ? -25.906 -2.248 -6.355 1 97.75 75 ASN A CA 1
ATOM 601 C C . ASN A 1 75 ? -26.047 -2.066 -7.863 1 97.75 75 ASN A C 1
ATOM 603 O O . ASN A 1 75 ? -26.078 -3.045 -8.609 1 97.75 75 ASN A O 1
ATOM 607 N N . VAL A 1 76 ? -26.109 -0.86 -8.312 1 98.44 76 VAL A N 1
ATOM 608 C CA . VAL A 1 76 ? -26.25 -0.59 -9.742 1 98.44 76 VAL A CA 1
ATOM 609 C C . VAL A 1 76 ? -25.016 -1.094 -10.492 1 98.44 76 VAL A C 1
ATOM 611 O O . VAL A 1 76 ? -25.141 -1.813 -11.484 1 98.44 76 VAL A O 1
ATOM 614 N N . LEU A 1 77 ? -23.859 -0.805 -10.008 1 98.56 77 LEU A N 1
ATOM 615 C CA . LEU A 1 77 ? -22.625 -1.159 -10.727 1 98.56 77 LEU A CA 1
ATOM 616 C C . LEU A 1 77 ? -22.344 -2.654 -10.617 1 98.56 77 LEU A C 1
ATOM 618 O O . LEU A 1 77 ? -21.844 -3.266 -11.555 1 98.56 77 LEU A O 1
ATOM 622 N N . GLU A 1 78 ? -22.688 -3.242 -9.469 1 98 78 GLU A N 1
ATOM 623 C CA . GLU A 1 78 ? -22.516 -4.688 -9.328 1 98 78 GLU A CA 1
ATOM 624 C C . GLU A 1 78 ? -23.453 -5.438 -10.289 1 98 78 GLU A C 1
ATOM 626 O O . GLU A 1 78 ? -23 -6.344 -11 1 98 78 GLU A O 1
ATOM 631 N N . ASN A 1 79 ? -24.703 -5.098 -10.273 1 98.19 79 ASN A N 1
ATOM 632 C CA . ASN A 1 79 ? -25.656 -5.75 -11.172 1 98.19 79 ASN A CA 1
ATOM 633 C C . ASN A 1 79 ? -25.281 -5.508 -12.633 1 98.19 79 ASN A C 1
ATOM 635 O O . ASN A 1 79 ? -25.328 -6.43 -13.453 1 98.19 79 ASN A O 1
ATOM 639 N N . LEU A 1 80 ? -24.938 -4.254 -12.914 1 98.38 80 LEU A N 1
ATOM 640 C CA . LEU A 1 80 ? -24.516 -3.914 -14.273 1 98.38 80 LEU A CA 1
ATOM 641 C C . LEU A 1 80 ? -23.328 -4.781 -14.695 1 98.38 80 LEU A C 1
ATOM 643 O O . LEU A 1 80 ? -23.281 -5.246 -15.836 1 98.38 80 LEU A O 1
ATOM 647 N N . SER A 1 81 ? -22.375 -4.965 -13.812 1 98.12 81 SER A N 1
ATOM 648 C CA . SER A 1 81 ? -21.156 -5.707 -14.141 1 98.12 81 SER A CA 1
ATOM 649 C C . SER A 1 81 ? -21.453 -7.184 -14.383 1 98.12 81 SER A C 1
ATOM 651 O O . SER A 1 81 ? -20.906 -7.793 -15.305 1 98.12 81 SER A O 1
ATOM 653 N N . VAL A 1 82 ? -22.344 -7.785 -13.586 1 97.56 82 VAL A N 1
ATOM 654 C CA . VAL A 1 82 ? -22.719 -9.18 -13.766 1 97.56 82 VAL A CA 1
ATOM 655 C C . VAL A 1 82 ? -23.359 -9.375 -15.141 1 97.56 82 VAL A C 1
ATOM 657 O O . VAL A 1 82 ? -23.156 -10.398 -15.797 1 97.56 82 VAL A O 1
ATOM 660 N N . ILE A 1 83 ? -24.094 -8.375 -15.617 1 97.56 83 ILE A N 1
ATOM 661 C CA . ILE A 1 83 ? -24.828 -8.469 -16.875 1 97.56 83 ILE A CA 1
ATOM 662 C C . ILE A 1 83 ? -23.891 -8.148 -18.031 1 97.56 83 ILE A C 1
ATOM 664 O O . ILE A 1 83 ? -23.922 -8.812 -19.078 1 97.56 83 ILE A O 1
ATOM 668 N N . THR A 1 84 ? -22.984 -7.16 -17.875 1 97.94 84 THR A N 1
ATOM 669 C CA . THR A 1 84 ? -22.281 -6.617 -19.031 1 97.94 84 THR A CA 1
ATOM 670 C C . THR A 1 84 ? -20.781 -6.828 -18.906 1 97.94 84 THR A C 1
ATOM 672 O O . THR A 1 84 ? -20.031 -6.613 -19.875 1 97.94 84 THR A O 1
ATOM 675 N N . SER A 1 85 ? -20.25 -7.121 -17.688 1 97.88 85 SER A N 1
ATOM 676 C CA . SER A 1 85 ? -18.828 -7.277 -17.359 1 97.88 85 SER A CA 1
ATOM 677 C C . SER A 1 85 ? -18.219 -5.949 -16.938 1 97.88 85 SER A C 1
ATOM 679 O O . SER A 1 85 ? -17.125 -5.922 -16.359 1 97.88 85 SER A O 1
ATOM 681 N N . PHE A 1 86 ? -18.875 -4.926 -17.344 1 98 86 PHE A N 1
ATOM 682 C CA . PHE A 1 86 ? -18.406 -3.627 -16.891 1 98 86 PHE A CA 1
ATOM 683 C C . PHE A 1 86 ? -19.047 -3.254 -15.555 1 98 86 PHE A C 1
ATOM 685 O O . PHE A 1 86 ? -20.25 -3.391 -15.383 1 98 86 PHE A O 1
ATOM 692 N N . PRO A 1 87 ? -18.297 -2.793 -14.609 1 98.19 87 PRO A N 1
ATOM 693 C CA . PRO A 1 87 ? -16.906 -2.336 -14.711 1 98.19 87 PRO A CA 1
ATOM 694 C C . PRO A 1 87 ? -15.906 -3.334 -14.133 1 98.19 87 PRO A C 1
ATOM 696 O O . PRO A 1 87 ? -14.695 -3.141 -14.25 1 98.19 87 PRO A O 1
ATOM 699 N N . PHE A 1 88 ? -16.297 -4.367 -13.516 1 98.38 88 PHE A N 1
ATOM 700 C CA . PHE A 1 88 ? -15.414 -5.18 -12.695 1 98.38 88 PHE A CA 1
ATOM 701 C C . PHE A 1 88 ? -14.805 -6.312 -13.508 1 98.38 88 PHE A C 1
ATOM 703 O O . PHE A 1 88 ? -13.68 -6.734 -13.25 1 98.38 88 PHE A O 1
ATOM 710 N N . GLY A 1 89 ? -15.523 -6.781 -14.469 1 97.94 89 GLY A N 1
ATOM 711 C CA . GLY A 1 89 ? -15.172 -7.973 -15.227 1 97.94 89 GLY A CA 1
ATOM 712 C C . GLY A 1 89 ? -16.312 -8.977 -15.328 1 97.94 89 GLY A C 1
ATOM 713 O O . GLY A 1 89 ? -17.438 -8.68 -14.93 1 97.94 89 GLY A O 1
ATOM 714 N N . HIS A 1 90 ? -15.992 -10.156 -15.859 1 97.69 90 HIS A N 1
ATOM 715 C CA . HIS A 1 90 ? -17 -11.195 -16.094 1 97.69 90 HIS A CA 1
ATOM 716 C C . HIS A 1 90 ? -17.016 -12.203 -14.945 1 97.69 90 HIS A C 1
ATOM 718 O O . HIS A 1 90 ? -16.078 -12.977 -14.773 1 97.69 90 HIS A O 1
ATOM 724 N N . TYR A 1 91 ? -18.094 -12.07 -14.164 1 98.12 91 TYR A N 1
ATOM 725 C CA . TYR A 1 91 ? -18.234 -12.945 -13 1 98.12 91 TYR A CA 1
ATOM 726 C C . TYR A 1 91 ? -19.688 -13.203 -12.672 1 98.12 91 TYR A C 1
ATOM 728 O O . TYR A 1 91 ? -20.578 -12.609 -13.281 1 98.12 91 TYR A O 1
ATOM 736 N N . HIS A 1 92 ? -19.938 -14.156 -11.797 1 97.62 92 HIS A N 1
ATOM 737 C CA . HIS A 1 92 ? -21.25 -14.367 -11.203 1 97.62 92 HIS A CA 1
ATOM 738 C C . HIS A 1 92 ? -21.141 -14.75 -9.734 1 97.62 92 HIS A C 1
ATOM 740 O O . HIS A 1 92 ? -20.125 -15.289 -9.305 1 97.62 92 HIS A O 1
ATOM 746 N N . TYR A 1 93 ? -22.141 -14.398 -9.031 1 96.31 93 TYR A N 1
ATOM 747 C CA . TYR A 1 93 ? -22.203 -14.789 -7.625 1 96.31 93 TYR A CA 1
ATOM 748 C C . TYR A 1 93 ? -22.734 -16.203 -7.48 1 96.31 93 TYR A C 1
ATOM 750 O O . TYR A 1 93 ? -23.672 -16.609 -8.172 1 96.31 93 TYR A O 1
ATOM 758 N N . SER A 1 94 ? -22.062 -16.969 -6.59 1 94.94 94 SER A N 1
ATOM 759 C CA . SER A 1 94 ? -22.609 -18.266 -6.207 1 94.94 94 SER A CA 1
ATOM 760 C C . SER A 1 94 ? -23.797 -18.109 -5.258 1 94.94 94 SER A C 1
ATOM 762 O O . SER A 1 94 ? -24.234 -16.984 -4.98 1 94.94 94 SER A O 1
ATOM 764 N N . ASP A 1 95 ? -24.297 -19.281 -4.742 1 92.12 95 ASP A N 1
ATOM 765 C CA . ASP A 1 95 ? -25.469 -19.234 -3.854 1 92.12 95 ASP A CA 1
ATOM 766 C C . ASP A 1 95 ? -25.031 -19.234 -2.389 1 92.12 95 ASP A C 1
ATOM 768 O O . ASP A 1 95 ? -25.875 -19.172 -1.488 1 92.12 95 ASP A O 1
ATOM 772 N N . ILE A 1 96 ? -23.812 -19.156 -2.184 1 87.75 96 ILE A N 1
ATOM 773 C CA . ILE A 1 96 ? -23.266 -19.312 -0.84 1 87.75 96 ILE A CA 1
ATOM 774 C C . ILE A 1 96 ? -23.703 -18.141 0.036 1 87.75 96 ILE A C 1
ATOM 776 O O . ILE A 1 96 ? -24 -18.312 1.22 1 87.75 96 ILE A O 1
ATOM 780 N N . LEU A 1 97 ? -23.812 -16.953 -0.574 1 85.69 97 LEU A N 1
ATOM 781 C CA . LEU A 1 97 ? -24.109 -15.742 0.19 1 85.69 97 LEU A CA 1
ATOM 782 C C . LEU A 1 97 ? -25.609 -15.586 0.41 1 85.69 97 LEU A C 1
ATOM 784 O O . LEU A 1 97 ? -26.031 -14.719 1.164 1 85.69 97 LEU A O 1
ATOM 788 N N . GLY A 1 98 ? -26.328 -16.422 -0.275 1 88.19 98 GLY A N 1
ATOM 789 C CA . GLY A 1 98 ? -27.75 -16.469 0.025 1 88.19 98 GLY A CA 1
ATOM 790 C C . GLY A 1 98 ? -28.594 -15.562 -0.858 1 88.19 98 GLY A C 1
ATOM 791 O O . GLY A 1 98 ? -28.422 -15.547 -2.078 1 88.19 98 GLY A O 1
ATOM 792 N N . LEU A 1 99 ? -29.469 -14.789 -0.16 1 90.94 99 LEU A N 1
ATOM 793 C CA . LEU A 1 99 ? -30.469 -14.008 -0.87 1 90.94 99 LEU A CA 1
ATOM 794 C C . LEU A 1 99 ? -29.828 -12.914 -1.702 1 90.94 99 LEU A C 1
ATOM 796 O O . LEU A 1 99 ? -28.875 -12.273 -1.254 1 90.94 99 LEU A O 1
ATOM 800 N N . LYS A 1 100 ? -30.422 -12.734 -2.902 1 95 100 LYS A N 1
ATOM 801 C CA . LYS A 1 100 ? -29.859 -11.766 -3.834 1 95 100 LYS A CA 1
ATOM 802 C C . LYS A 1 100 ? -30.859 -10.664 -4.164 1 95 100 LYS A C 1
ATOM 804 O O . LYS A 1 100 ? -32.062 -10.898 -4.133 1 95 100 LYS A O 1
ATOM 809 N N . LEU A 1 101 ? -30.406 -9.531 -4.246 1 95.44 101 LEU A N 1
ATOM 810 C CA . LEU A 1 101 ? -31.125 -8.461 -4.926 1 95.44 101 LEU A CA 1
ATOM 811 C C . LEU A 1 101 ? -30.781 -8.422 -6.406 1 95.44 101 LEU A C 1
ATOM 813 O O . LEU A 1 101 ? -29.703 -7.934 -6.785 1 95.44 101 LEU A O 1
ATOM 817 N N . PHE A 1 102 ? -31.703 -8.938 -7.289 1 95.94 102 PHE A N 1
ATOM 818 C CA . PHE A 1 102 ? -31.438 -9.273 -8.68 1 95.94 102 PHE A CA 1
ATOM 819 C C . PHE A 1 102 ? -30.344 -10.328 -8.789 1 95.94 102 PHE A C 1
ATOM 821 O O . PHE A 1 102 ? -30.547 -11.477 -8.398 1 95.94 102 PHE A O 1
ATOM 828 N N . LEU A 1 103 ? -29.109 -9.891 -9.156 1 96.62 103 LEU A N 1
ATOM 829 C CA . LEU A 1 103 ? -28.062 -10.883 -9.359 1 96.62 103 LEU A CA 1
ATOM 830 C C . LEU A 1 103 ? -26.984 -10.758 -8.289 1 96.62 103 LEU A C 1
ATOM 832 O O . LEU A 1 103 ? -26.031 -11.539 -8.273 1 96.62 103 LEU A O 1
ATOM 836 N N . VAL A 1 104 ? -27.172 -9.844 -7.34 1 96.81 104 VAL A N 1
ATOM 837 C CA . VAL A 1 104 ? -26.141 -9.516 -6.371 1 96.81 104 VAL A CA 1
ATOM 838 C C . VAL A 1 104 ? -26.625 -9.836 -4.961 1 96.81 104 VAL A C 1
ATOM 840 O O . VAL A 1 104 ? -27.703 -9.398 -4.555 1 96.81 104 VAL A O 1
ATOM 843 N N . PRO A 1 105 ? -25.812 -10.617 -4.207 1 95.06 105 PRO A N 1
ATOM 844 C CA . PRO A 1 105 ? -26.219 -10.938 -2.836 1 95.06 105 PRO A CA 1
ATOM 845 C C . PRO A 1 105 ? -26.5 -9.688 -2 1 95.06 105 PRO A C 1
ATOM 847 O O . PRO A 1 105 ? -25.797 -8.688 -2.123 1 95.06 105 PRO A O 1
ATOM 850 N N . LEU A 1 106 ? -27.422 -9.797 -1.07 1 93.69 106 LEU A N 1
ATOM 851 C CA . LEU A 1 106 ? -27.875 -8.688 -0.239 1 93.69 106 LEU A CA 1
ATOM 852 C C . LEU A 1 106 ? -26.766 -8.219 0.692 1 93.69 106 LEU A C 1
ATOM 854 O O . LEU A 1 106 ? -26.719 -7.047 1.072 1 93.69 106 LEU A O 1
ATOM 858 N N . ALA A 1 107 ? -25.812 -9.094 0.99 1 92.56 107 ALA A N 1
ATOM 859 C CA . ALA A 1 107 ? -24.766 -8.797 1.958 1 92.56 107 ALA A CA 1
ATOM 860 C C . ALA A 1 107 ? -23.703 -7.887 1.353 1 92.56 107 ALA A C 1
ATOM 862 O O . ALA A 1 107 ? -22.891 -7.293 2.076 1 92.56 107 ALA A O 1
ATOM 863 N N . ILE A 1 108 ? -23.688 -7.719 0.036 1 94.94 108 ILE A N 1
ATOM 864 C CA . ILE A 1 108 ? -22.609 -7.027 -0.655 1 94.94 108 ILE A CA 1
ATOM 865 C C . ILE A 1 108 ? -22.672 -5.531 -0.366 1 94.94 108 ILE A C 1
ATOM 867 O O . ILE A 1 108 ? -21.672 -4.91 -0.012 1 94.94 108 ILE A O 1
ATOM 871 N N . SER A 1 109 ? -23.844 -4.949 -0.457 1 95.75 109 SER A N 1
ATOM 872 C CA . SER A 1 109 ? -23.984 -3.504 -0.285 1 95.75 109 SER A CA 1
ATOM 873 C C . SER A 1 109 ? -23.625 -3.084 1.139 1 95.75 109 SER A C 1
ATOM 875 O O . SER A 1 109 ? -22.922 -2.094 1.343 1 95.75 109 SER A O 1
ATOM 877 N N . PRO A 1 110 ? -24.062 -3.814 2.178 1 96.38 110 PRO A N 1
ATOM 878 C CA . PRO A 1 110 ? -23.641 -3.479 3.539 1 96.38 110 PRO A CA 1
ATOM 879 C C . PRO A 1 110 ? -22.125 -3.584 3.73 1 96.38 110 PRO A C 1
ATOM 881 O O . PRO A 1 110 ? -21.547 -2.832 4.52 1 96.38 110 PRO A O 1
ATOM 884 N N . ALA A 1 111 ? -21.516 -4.5 3.047 1 95.38 111 ALA A N 1
ATOM 885 C CA . ALA A 1 111 ? -20.062 -4.59 3.107 1 95.38 111 ALA A CA 1
ATOM 886 C C . ALA A 1 111 ? -19.406 -3.338 2.529 1 95.38 111 ALA A C 1
ATOM 888 O O . ALA A 1 111 ? -18.453 -2.799 3.111 1 95.38 111 ALA A O 1
ATOM 889 N N . TYR A 1 112 ? -19.953 -2.852 1.346 1 97.75 112 TYR A N 1
ATOM 890 C CA . TYR A 1 112 ? -19.516 -1.577 0.787 1 97.75 112 TYR A CA 1
ATOM 891 C C . TYR A 1 112 ? -19.641 -0.459 1.815 1 97.75 112 TYR A C 1
ATOM 893 O O . TYR A 1 112 ? -18.75 0.38 1.943 1 97.75 112 TYR A O 1
ATOM 901 N N . PHE A 1 113 ? -20.719 -0.477 2.473 1 98.06 113 PHE A N 1
ATOM 902 C CA . PHE A 1 113 ? -21.031 0.587 3.42 1 98.06 113 PHE A CA 1
ATOM 903 C C . PHE A 1 113 ? -20.078 0.545 4.613 1 98.06 113 PHE A C 1
ATOM 905 O O . PHE A 1 113 ? -19.469 1.558 4.965 1 98.06 113 PHE A O 1
ATOM 912 N N . GLY A 1 114 ? -19.969 -0.615 5.266 1 97.75 114 GLY A N 1
ATOM 913 C CA . GLY A 1 114 ? -19.125 -0.748 6.449 1 97.75 114 GLY A CA 1
ATOM 914 C C . GLY A 1 114 ? -17.672 -0.473 6.18 1 97.75 114 GLY A C 1
ATOM 915 O O . GLY A 1 114 ? -17.062 0.39 6.82 1 97.75 114 GLY A O 1
ATOM 916 N N . ALA A 1 115 ? -17.094 -1.186 5.203 1 97.31 115 ALA A N 1
ATOM 917 C CA . ALA A 1 115 ? -15.695 -1.001 4.844 1 97.31 115 ALA A CA 1
ATOM 918 C C . ALA A 1 115 ? -15.461 0.378 4.234 1 97.31 115 ALA A C 1
ATOM 920 O O . ALA A 1 115 ? -14.422 1.001 4.473 1 97.31 115 ALA A O 1
ATOM 921 N N . GLY A 1 116 ? -16.453 0.793 3.482 1 98.5 116 GLY A N 1
ATOM 922 C CA . GLY A 1 116 ? -16.359 2.098 2.848 1 98.5 116 GLY A CA 1
ATOM 923 C C . GLY A 1 116 ? -16.297 3.24 3.844 1 98.5 116 GLY A C 1
ATOM 924 O O . GLY A 1 116 ? -15.547 4.199 3.643 1 98.5 116 GLY A O 1
ATOM 925 N N . TYR A 1 117 ? -17.094 3.156 4.863 1 98.5 117 TYR A N 1
ATOM 926 C CA . TYR A 1 117 ? -17.062 4.172 5.906 1 98.5 117 TYR A CA 1
ATOM 927 C C . TYR A 1 117 ? -15.672 4.262 6.535 1 98.5 117 TYR A C 1
ATOM 929 O O . TYR A 1 117 ? -15.172 5.359 6.793 1 98.5 117 TYR A O 1
ATOM 937 N N . LEU A 1 118 ? -15.07 3.111 6.797 1 98.5 118 LEU A N 1
ATOM 938 C CA . LEU A 1 118 ? -13.742 3.098 7.402 1 98.5 118 LEU A CA 1
ATOM 939 C C . LEU A 1 118 ? -12.719 3.744 6.473 1 98.5 118 LEU A C 1
ATOM 941 O O . LEU A 1 118 ? -11.93 4.582 6.906 1 98.5 118 LEU A O 1
ATOM 945 N N . ALA A 1 119 ? -12.766 3.35 5.195 1 98.69 119 ALA A N 1
ATOM 946 C CA . ALA A 1 119 ? -11.844 3.932 4.223 1 98.69 119 ALA A CA 1
ATOM 947 C C . ALA A 1 119 ? -12.031 5.445 4.125 1 98.69 119 ALA A C 1
ATOM 949 O O . ALA A 1 119 ? -11.055 6.195 4.07 1 98.69 119 ALA A O 1
ATOM 950 N N . TRP A 1 120 ? -13.297 5.895 4.109 1 98.31 120 TRP A N 1
ATOM 951 C CA . TRP A 1 120 ? -13.625 7.316 4.098 1 98.31 120 TRP A CA 1
ATOM 952 C C . TRP A 1 120 ? -13.039 8.023 5.312 1 98.31 120 TRP A C 1
ATOM 954 O O . TRP A 1 120 ? -12.539 9.141 5.207 1 98.31 120 TRP A O 1
ATOM 964 N N . THR A 1 121 ? -13.086 7.367 6.441 1 97.69 121 THR A N 1
ATOM 965 C CA . THR A 1 121 ? -12.641 7.941 7.707 1 97.69 121 THR A CA 1
ATOM 966 C C . THR A 1 121 ? -11.117 7.984 7.773 1 97.69 121 THR A C 1
ATOM 968 O O . THR A 1 121 ? -10.547 8.875 8.406 1 97.69 121 THR A O 1
ATOM 971 N N . MET A 1 122 ? -10.422 7.094 7.074 1 98.38 122 MET A N 1
ATOM 972 C CA . MET A 1 122 ? -8.961 7.051 7.082 1 98.38 122 MET A CA 1
ATOM 973 C C . MET A 1 122 ? -8.375 8.203 6.266 1 98.38 122 MET A C 1
ATOM 975 O O . MET A 1 122 ? -7.281 8.68 6.559 1 98.38 122 MET A O 1
ATOM 979 N N . ALA A 1 123 ? -9.109 8.633 5.297 1 98.25 123 ALA A N 1
ATOM 980 C CA . ALA A 1 123 ? -8.578 9.562 4.301 1 98.25 123 ALA A CA 1
ATOM 981 C C . ALA A 1 123 ? -8.172 10.883 4.941 1 98.25 123 ALA A C 1
ATOM 983 O O . ALA A 1 123 ? -7.051 11.359 4.75 1 98.25 123 ALA A O 1
ATOM 984 N N . PRO A 1 124 ? -9.016 11.562 5.781 1 95.88 124 PRO A N 1
ATOM 985 C CA . PRO A 1 124 ? -8.586 12.828 6.387 1 95.88 124 PRO A CA 1
ATOM 986 C C . PRO A 1 124 ? -7.426 12.656 7.363 1 95.88 124 PRO A C 1
ATOM 988 O O . PRO A 1 124 ? -6.641 13.586 7.562 1 95.88 124 PRO A O 1
ATOM 991 N N . ILE A 1 125 ? -7.309 11.461 7.992 1 97.12 125 ILE A N 1
ATOM 992 C CA . ILE A 1 125 ? -6.152 11.195 8.844 1 97.12 125 ILE A CA 1
ATOM 993 C C . ILE A 1 125 ? -4.879 11.219 8 1 97.12 125 ILE A C 1
ATOM 995 O O . ILE A 1 125 ? -3.924 11.93 8.336 1 97.12 125 ILE A O 1
ATOM 999 N N . LEU A 1 126 ? -4.938 10.547 6.867 1 98.19 126 LEU A N 1
ATOM 1000 C CA . LEU A 1 126 ? -3.775 10.43 5.992 1 98.19 126 LEU A CA 1
ATOM 1001 C C . LEU A 1 126 ? -3.396 11.789 5.41 1 98.19 126 LEU A C 1
ATOM 1003 O O . LEU A 1 126 ? -2.221 12.047 5.141 1 98.19 126 LEU A O 1
ATOM 1007 N N . LEU A 1 127 ? -4.383 12.617 5.285 1 95.56 127 LEU A N 1
ATOM 1008 C CA . LEU A 1 127 ? -4.156 13.953 4.727 1 95.56 127 LEU A CA 1
ATOM 1009 C C . LEU A 1 127 ? -3.732 14.93 5.816 1 95.56 127 LEU A C 1
ATOM 1011 O O . LEU A 1 127 ? -3.379 16.078 5.527 1 95.56 127 LEU A O 1
ATOM 1015 N N . GLY A 1 128 ? -3.775 14.523 7.102 1 90.88 128 GLY A N 1
ATOM 1016 C CA . GLY A 1 128 ? -3.379 15.367 8.219 1 90.88 128 GLY A CA 1
ATOM 1017 C C . GLY A 1 128 ? -4.398 16.438 8.547 1 90.88 128 GLY A C 1
ATOM 1018 O O . GLY A 1 128 ? -4.059 17.484 9.117 1 90.88 128 GLY A O 1
ATOM 1019 N N . VAL A 1 129 ? -5.695 16.203 8.141 1 87.88 129 VAL A N 1
ATOM 1020 C CA . VAL A 1 129 ? -6.676 17.266 8.328 1 87.88 129 VAL A CA 1
ATOM 1021 C C . VAL A 1 129 ? -7.879 16.719 9.102 1 87.88 129 VAL A C 1
ATOM 1023 O O . VAL A 1 129 ? -8.984 17.25 8.992 1 87.88 129 VAL A O 1
ATOM 1026 N N . PHE A 1 130 ? -7.699 15.625 9.82 1 87.75 130 PHE A N 1
ATOM 1027 C CA . PHE A 1 130 ? -8.797 14.953 10.5 1 87.75 130 PHE A CA 1
ATOM 1028 C C . PHE A 1 130 ? -9.367 15.812 11.617 1 87.75 130 PHE A C 1
ATOM 1030 O O . PHE A 1 130 ? -10.469 15.57 12.109 1 87.75 130 PHE A O 1
ATOM 1037 N N . ASN A 1 131 ? -8.641 16.891 12.023 1 80.69 131 ASN A N 1
ATOM 1038 C CA . ASN A 1 131 ? -9.133 17.828 13.023 1 80.69 131 ASN A CA 1
ATOM 1039 C C . ASN A 1 131 ? -9.273 19.234 12.453 1 80.69 131 ASN A C 1
ATOM 1041 O O . ASN A 1 131 ? -9.234 20.219 13.188 1 80.69 131 ASN A O 1
ATOM 1045 N N . ALA A 1 132 ? -9.375 19.297 11.211 1 82.44 132 ALA A N 1
ATOM 1046 C CA . ALA A 1 132 ? -9.461 20.594 10.547 1 82.44 132 ALA A CA 1
ATOM 1047 C C . ALA A 1 132 ? -10.766 20.734 9.766 1 82.44 132 ALA A C 1
ATOM 1049 O O . ALA A 1 132 ? -11.438 19.734 9.492 1 82.44 132 ALA A O 1
ATOM 1050 N N . GLU A 1 133 ? -11.078 21.938 9.516 1 81.56 133 GLU A N 1
ATOM 1051 C CA . GLU A 1 133 ? -12.25 22.203 8.68 1 81.56 133 GLU A CA 1
ATOM 1052 C C . GLU A 1 133 ? -12 21.781 7.234 1 81.56 133 GLU A C 1
ATOM 1054 O O . GLU A 1 133 ? -10.891 21.922 6.719 1 81.56 133 GLU A O 1
ATOM 1059 N N . ARG A 1 134 ? -13.023 21.375 6.707 1 84.31 134 ARG A N 1
ATOM 1060 C CA . ARG A 1 134 ? -12.945 20.938 5.316 1 84.31 134 ARG A CA 1
ATOM 1061 C C . ARG A 1 134 ? -12.797 22.141 4.383 1 84.31 134 ARG A C 1
ATOM 1063 O O . ARG A 1 134 ? -13.477 23.156 4.559 1 84.31 134 ARG A O 1
ATOM 1070 N N . THR A 1 135 ? -11.898 22.031 3.426 1 86.56 135 THR A N 1
ATOM 1071 C CA . THR A 1 135 ? -11.664 23.047 2.406 1 86.56 135 THR A CA 1
ATOM 1072 C C . THR A 1 135 ? -12.109 22.547 1.034 1 86.56 135 THR A C 1
ATOM 1074 O O . THR A 1 135 ? -12.414 21.375 0.864 1 86.56 135 THR A O 1
ATOM 1077 N N . PRO A 1 136 ? -12.172 23.453 0.044 1 89.56 136 PRO A N 1
ATOM 1078 C CA . PRO A 1 136 ? -12.508 23.016 -1.315 1 89.56 136 PRO A CA 1
ATOM 1079 C C . PRO A 1 136 ? -11.547 21.969 -1.858 1 89.56 136 PRO A C 1
ATOM 1081 O O . PRO A 1 136 ? -11.938 21.109 -2.656 1 89.56 136 PRO A O 1
ATOM 1084 N N . PHE A 1 137 ? -10.32 22.078 -1.398 1 92.75 137 PHE A N 1
ATOM 1085 C CA . PHE A 1 137 ? -9.312 21.109 -1.806 1 92.75 137 PHE A CA 1
ATOM 1086 C C . PHE A 1 137 ? -9.703 19.703 -1.379 1 92.75 137 PHE A C 1
ATOM 1088 O O . PHE A 1 137 ? -9.422 18.734 -2.086 1 92.75 137 PHE A O 1
ATOM 1095 N N . ASP A 1 138 ? -10.422 19.594 -0.326 1 92.31 138 ASP A N 1
ATOM 1096 C CA . ASP A 1 138 ? -10.766 18.312 0.267 1 92.31 138 ASP A CA 1
ATOM 1097 C C . ASP A 1 138 ? -11.891 17.625 -0.51 1 92.31 138 ASP A C 1
ATOM 1099 O O . ASP A 1 138 ? -12.133 16.438 -0.345 1 92.31 138 ASP A O 1
ATOM 1103 N N . ILE A 1 139 ? -12.625 18.406 -1.357 1 93.31 139 ILE A N 1
ATOM 1104 C CA . ILE A 1 139 ? -13.766 17.891 -2.111 1 93.31 139 ILE A CA 1
ATOM 1105 C C . ILE A 1 139 ? -13.305 16.734 -3.008 1 93.31 139 ILE A C 1
ATOM 1107 O O . ILE A 1 139 ? -14.031 15.75 -3.18 1 93.31 139 ILE A O 1
ATOM 1111 N N . LEU A 1 140 ? -12.062 16.875 -3.482 1 96.12 140 LEU A N 1
ATOM 1112 C CA . LEU A 1 140 ? -11.57 15.836 -4.375 1 96.12 140 LEU A CA 1
ATOM 1113 C C . LEU A 1 140 ? -10.453 15.039 -3.717 1 96.12 140 LEU A C 1
ATOM 1115 O O . LEU A 1 140 ? -10.305 13.836 -3.971 1 96.12 140 LEU A O 1
ATOM 1119 N N . ALA A 1 141 ? -9.664 15.672 -2.855 1 97.5 141 ALA A N 1
ATOM 1120 C CA . ALA A 1 141 ? -8.508 15.016 -2.246 1 97.5 141 ALA A CA 1
ATOM 1121 C C . ALA A 1 141 ? -8.945 13.852 -1.364 1 97.5 141 ALA A C 1
ATOM 1123 O O . ALA A 1 141 ? -8.367 12.758 -1.435 1 97.5 141 ALA A O 1
ATOM 1124 N N . GLN A 1 142 ? -9.977 14.062 -0.552 1 97.06 142 GLN A N 1
ATOM 1125 C CA . GLN A 1 142 ? -10.414 13.047 0.393 1 97.06 142 GLN A CA 1
ATOM 1126 C C . GLN A 1 142 ? -11 11.836 -0.334 1 97.06 142 GLN A C 1
ATOM 1128 O O . GLN A 1 142 ? -10.602 10.695 -0.08 1 97.06 142 GLN A O 1
ATOM 1133 N N . PRO A 1 143 ? -11.961 12.031 -1.33 1 98.5 143 PRO A N 1
ATOM 1134 C CA . PRO A 1 143 ? -12.477 10.891 -2.086 1 98.5 143 PRO A CA 1
ATOM 1135 C C . PRO A 1 143 ? -11.383 10.117 -2.822 1 98.5 143 PRO A C 1
ATOM 1137 O O . PRO A 1 143 ? -11.414 8.891 -2.877 1 98.5 143 PRO A O 1
ATOM 1140 N N . LEU A 1 144 ? -10.469 10.844 -3.363 1 98.5 144 LEU A N 1
ATOM 1141 C CA . LEU A 1 144 ? -9.391 10.219 -4.113 1 98.5 144 LEU A CA 1
ATOM 1142 C C . LEU A 1 144 ? -8.578 9.281 -3.223 1 98.5 144 LEU A C 1
ATOM 1144 O O . LEU A 1 144 ? -8.359 8.117 -3.574 1 98.5 144 LEU A O 1
ATOM 1148 N N . ILE A 1 145 ? -8.172 9.758 -2.082 1 98.75 145 ILE A N 1
ATOM 1149 C CA . ILE A 1 145 ? -7.367 8.969 -1.157 1 98.75 145 ILE A CA 1
ATOM 1150 C C . ILE A 1 145 ? -8.211 7.824 -0.594 1 98.75 145 ILE A C 1
ATOM 1152 O O . ILE A 1 145 ? -7.754 6.68 -0.522 1 98.75 145 ILE A O 1
ATOM 1156 N N . ALA A 1 146 ? -9.453 8.078 -0.255 1 98.88 146 ALA A N 1
ATOM 1157 C CA . ALA A 1 146 ? -10.352 7.066 0.304 1 98.88 146 ALA A CA 1
ATOM 1158 C C . ALA A 1 146 ? -10.57 5.918 -0.678 1 98.88 146 ALA A C 1
ATOM 1160 O O . ALA A 1 146 ? -10.656 4.758 -0.275 1 98.88 146 ALA A O 1
ATOM 1161 N N . ALA A 1 147 ? -10.695 6.262 -1.926 1 98.88 147 ALA A N 1
ATOM 1162 C CA . ALA A 1 147 ? -10.922 5.238 -2.941 1 98.88 147 ALA A CA 1
ATOM 1163 C C . ALA A 1 147 ? -9.75 4.27 -3.023 1 98.88 147 ALA A C 1
ATOM 1165 O O . ALA A 1 147 ? -9.945 3.055 -3.111 1 98.88 147 ALA A O 1
ATOM 1166 N N . PHE A 1 148 ? -8.57 4.797 -2.992 1 98.88 148 PHE A N 1
ATOM 1167 C CA . PHE A 1 148 ? -7.398 3.93 -3.006 1 98.88 148 PHE A CA 1
ATOM 1168 C C . PHE A 1 148 ? -7.363 3.045 -1.766 1 98.88 148 PHE A C 1
ATOM 1170 O O . PHE A 1 148 ? -7.082 1.849 -1.858 1 98.88 148 PHE A O 1
ATOM 1177 N N . VAL A 1 149 ? -7.656 3.621 -0.615 1 98.88 149 VAL A N 1
ATOM 1178 C CA . VAL A 1 149 ? -7.641 2.881 0.641 1 98.88 149 VAL A CA 1
ATOM 1179 C C . VAL A 1 149 ? -8.664 1.746 0.585 1 98.88 149 VAL A C 1
ATOM 1181 O O . VAL A 1 149 ? -8.375 0.619 0.992 1 98.88 149 VAL A O 1
ATOM 1184 N N . MET A 1 150 ? -9.797 1.991 0.039 1 98.81 150 MET A N 1
ATOM 1185 C CA . MET A 1 150 ? -10.852 0.984 -0.053 1 98.81 150 MET A CA 1
ATOM 1186 C C . MET A 1 150 ? -10.422 -0.176 -0.943 1 98.81 150 MET A C 1
ATOM 1188 O O . MET A 1 150 ? -10.688 -1.338 -0.628 1 98.81 150 MET A O 1
ATOM 1192 N N . VAL A 1 151 ? -9.773 0.133 -1.989 1 98.75 151 VAL A N 1
ATOM 1193 C CA . VAL A 1 151 ? -9.391 -0.918 -2.926 1 98.75 151 VAL A CA 1
ATOM 1194 C C . VAL A 1 151 ? -8.297 -1.784 -2.311 1 98.75 151 VAL A C 1
ATOM 1196 O O . VAL A 1 151 ? -8.164 -2.963 -2.65 1 98.75 151 VAL A O 1
ATOM 1199 N N . MET A 1 152 ? -7.48 -1.231 -1.388 1 98.44 152 MET A N 1
ATOM 1200 C CA . MET A 1 152 ? -6.512 -2.053 -0.665 1 98.44 152 MET A CA 1
ATOM 1201 C C . MET A 1 152 ? -7.207 -3.207 0.05 1 98.44 152 MET A C 1
ATOM 1203 O O . MET A 1 152 ? -6.676 -4.32 0.103 1 98.44 152 MET A O 1
ATOM 1207 N N . TRP A 1 153 ? -8.359 -2.924 0.588 1 97.19 153 TRP A N 1
ATOM 1208 C CA . TRP A 1 153 ? -9.148 -3.979 1.216 1 97.19 153 TRP A CA 1
ATOM 1209 C C . TRP A 1 153 ? -9.617 -4.992 0.181 1 97.19 153 TRP A C 1
ATOM 1211 O O . TRP A 1 153 ? -9.523 -6.203 0.398 1 97.19 153 TRP A O 1
ATOM 1221 N N . ASP A 1 154 ? -10.078 -4.512 -0.942 1 97.06 154 ASP A N 1
ATOM 1222 C CA . ASP A 1 154 ? -10.562 -5.395 -1.999 1 97.06 154 ASP A CA 1
ATOM 1223 C C . ASP A 1 154 ? -9.453 -6.324 -2.49 1 97.06 154 ASP A C 1
ATOM 1225 O O . ASP A 1 154 ? -9.711 -7.477 -2.84 1 97.06 154 ASP A O 1
ATOM 1229 N N . MET A 1 155 ? -8.211 -5.855 -2.557 1 97 155 MET A N 1
ATOM 1230 C CA . MET A 1 155 ? -7.078 -6.637 -3.045 1 97 155 MET A CA 1
ATOM 1231 C C . MET A 1 155 ? -6.871 -7.887 -2.197 1 97 155 MET A C 1
ATOM 1233 O O . MET A 1 155 ? -6.363 -8.898 -2.688 1 97 155 MET A O 1
ATOM 1237 N N . THR A 1 156 ? -7.211 -7.828 -0.949 1 94.31 156 THR A N 1
ATOM 1238 C CA . THR A 1 156 ? -7.016 -8.984 -0.077 1 94.31 156 THR A CA 1
ATOM 1239 C C . THR A 1 156 ? -8.32 -9.742 0.113 1 94.31 156 THR A C 1
ATOM 1241 O O . THR A 1 156 ? -8.312 -10.969 0.29 1 94.31 156 THR A O 1
ATOM 1244 N N . PHE A 1 157 ? -9.391 -9.062 -0.032 1 92.44 157 PHE A N 1
ATOM 1245 C CA . PHE A 1 157 ? -10.719 -9.609 0.203 1 92.44 157 PHE A CA 1
ATOM 1246 C C . PHE A 1 157 ? -11.18 -10.445 -0.982 1 92.44 157 PHE A C 1
ATOM 1248 O O . PHE A 1 157 ? -11.68 -11.555 -0.805 1 92.44 157 PHE A O 1
ATOM 1255 N N . ASP A 1 158 ? -10.984 -9.992 -2.137 1 95.56 158 ASP A N 1
ATOM 1256 C CA . ASP A 1 158 ? -11.555 -10.609 -3.328 1 95.56 158 ASP A CA 1
ATOM 1257 C C . ASP A 1 158 ? -10.945 -11.984 -3.578 1 95.56 158 ASP A C 1
ATOM 1259 O O . ASP A 1 158 ? -11.672 -12.969 -3.73 1 95.56 158 ASP A O 1
ATOM 1263 N N . PRO A 1 159 ? -9.602 -12.141 -3.637 1 94.94 159 PRO A N 1
ATOM 1264 C CA . PRO A 1 159 ? -9.07 -13.492 -3.842 1 94.94 159 PRO A CA 1
ATOM 1265 C C . PRO A 1 159 ? -9.523 -14.469 -2.762 1 94.94 159 PRO A C 1
ATOM 1267 O O . PRO A 1 159 ? -9.75 -15.648 -3.047 1 94.94 159 PRO A O 1
ATOM 1270 N N . MET A 1 160 ? -9.672 -13.992 -1.583 1 90.5 160 MET A N 1
ATOM 1271 C CA . MET A 1 160 ? -10.109 -14.844 -0.484 1 90.5 160 MET A CA 1
ATOM 1272 C C . MET A 1 160 ? -11.531 -15.344 -0.71 1 90.5 160 MET A C 1
ATOM 1274 O O . MET A 1 160 ? -11.805 -16.531 -0.603 1 90.5 160 MET A O 1
ATOM 1278 N N . MET A 1 161 ? -12.398 -14.477 -1.071 1 91.56 161 MET A N 1
ATOM 1279 C CA . MET A 1 161 ? -13.82 -14.797 -1.183 1 91.56 161 MET A CA 1
ATOM 1280 C C . MET A 1 161 ? -14.117 -15.508 -2.5 1 91.56 161 MET A C 1
ATOM 1282 O O . MET A 1 161 ? -14.922 -16.438 -2.541 1 91.56 161 MET A O 1
ATOM 1286 N N . ALA A 1 162 ? -13.461 -15.07 -3.541 1 94.44 162 ALA A N 1
ATOM 1287 C CA . ALA A 1 162 ? -13.742 -15.633 -4.859 1 94.44 162 ALA A CA 1
ATOM 1288 C C . ALA A 1 162 ? -12.906 -16.891 -5.113 1 94.44 162 ALA A C 1
ATOM 1290 O O . ALA A 1 162 ? -13.453 -17.969 -5.324 1 94.44 162 ALA A O 1
ATOM 1291 N N . THR A 1 163 ? -11.625 -16.75 -5.027 1 93.75 163 THR A N 1
ATOM 1292 C CA . THR A 1 163 ? -10.727 -17.844 -5.418 1 93.75 163 THR A CA 1
ATOM 1293 C C . THR A 1 163 ? -10.711 -18.938 -4.352 1 93.75 163 THR A C 1
ATOM 1295 O O . THR A 1 163 ? -10.852 -20.109 -4.664 1 93.75 163 THR A O 1
ATOM 1298 N N . LEU A 1 164 ? -10.633 -18.578 -3.119 1 89.56 164 LEU A N 1
ATOM 1299 C CA . LEU A 1 164 ? -10.461 -19.578 -2.074 1 89.56 164 LEU A CA 1
ATOM 1300 C C . LEU A 1 164 ? -11.805 -20.109 -1.6 1 89.56 164 LEU A C 1
ATOM 1302 O O . LEU A 1 164 ? -11.953 -21.312 -1.353 1 89.56 164 LEU A O 1
ATOM 1306 N N . GLU A 1 165 ? -12.82 -19.25 -1.498 1 88.06 165 GLU A N 1
ATOM 1307 C CA . GLU A 1 165 ? -14.078 -19.656 -0.885 1 88.06 165 GLU A CA 1
ATOM 1308 C C . GLU A 1 165 ? -15.156 -19.906 -1.94 1 88.06 165 GLU A C 1
ATOM 1310 O O . GLU A 1 165 ? -16.188 -20.516 -1.653 1 88.06 165 GLU A O 1
ATOM 1315 N N . GLY A 1 166 ? -14.977 -19.359 -3.115 1 92.25 166 GLY A N 1
ATOM 1316 C CA . GLY A 1 166 ? -15.914 -19.594 -4.199 1 92.25 166 GLY A CA 1
ATOM 1317 C C . GLY A 1 166 ? -17.219 -18.844 -4.031 1 92.25 166 GLY A C 1
ATOM 1318 O O . GLY A 1 166 ? -18.266 -19.297 -4.523 1 92.25 166 GLY A O 1
ATOM 1319 N N . GLN A 1 167 ? -17.219 -17.734 -3.299 1 92.38 167 GLN A N 1
ATOM 1320 C CA . GLN A 1 167 ? -18.438 -16.953 -3.092 1 92.38 167 GLN A CA 1
ATOM 1321 C C . GLN A 1 167 ? -18.906 -16.297 -4.391 1 92.38 167 GLN A C 1
ATOM 1323 O O . GLN A 1 167 ? -20.094 -16.078 -4.586 1 92.38 167 GLN A O 1
ATOM 1328 N N . TRP A 1 168 ? -18.047 -15.906 -5.219 1 96.19 168 TRP A N 1
ATOM 1329 C CA . TRP A 1 168 ? -18.297 -15.555 -6.613 1 96.19 168 TRP A CA 1
ATOM 1330 C C . TRP A 1 168 ? -17.188 -16.109 -7.516 1 96.19 168 TRP A C 1
ATOM 1332 O O . TRP A 1 168 ? -16.141 -16.531 -7.031 1 96.19 168 TRP A O 1
ATOM 1342 N N . VAL A 1 169 ? -17.5 -16.219 -8.758 1 97.56 169 VAL A N 1
ATOM 1343 C CA . VAL A 1 169 ? -16.625 -16.906 -9.695 1 97.56 169 VAL A CA 1
ATOM 1344 C C . VAL A 1 169 ? -16.25 -15.953 -10.836 1 97.56 169 VAL A C 1
ATOM 1346 O O . VAL A 1 169 ? -17.125 -15.406 -11.508 1 97.56 169 VAL A O 1
ATOM 1349 N N . TRP A 1 170 ? -15.008 -15.734 -11.008 1 98.19 170 TRP A N 1
ATOM 1350 C CA . TRP A 1 170 ? -14.5 -15.031 -12.172 1 98.19 170 TRP A CA 1
ATOM 1351 C C . TRP A 1 170 ? -14.344 -15.977 -13.359 1 98.19 170 TRP A C 1
ATOM 1353 O O . TRP A 1 170 ? -13.43 -16.797 -13.391 1 98.19 170 TRP A O 1
ATOM 1363 N N . GLU A 1 171 ? -15.141 -15.82 -14.367 1 97.12 171 GLU A N 1
ATOM 1364 C CA . GLU A 1 171 ? -15.312 -16.797 -15.438 1 97.12 171 GLU A CA 1
ATOM 1365 C C . GLU A 1 171 ? -14.031 -16.969 -16.25 1 97.12 171 GLU A C 1
ATOM 1367 O O . GLU A 1 171 ? -13.742 -18.047 -16.75 1 97.12 171 GLU A O 1
ATOM 1372 N N . GLU A 1 172 ? -13.344 -15.906 -16.406 1 95.38 172 GLU A N 1
ATOM 1373 C CA . GLU A 1 172 ? -12.133 -15.945 -17.219 1 95.38 172 GLU A CA 1
ATOM 1374 C C . GLU A 1 172 ? -10.883 -15.891 -16.344 1 95.38 172 GLU A C 1
ATOM 1376 O O . GLU A 1 172 ? -9.781 -15.641 -16.828 1 95.38 172 GLU A O 1
ATOM 1381 N N . GLY A 1 173 ? -11.055 -16.141 -15.094 1 95.81 173 GLY A N 1
ATOM 1382 C CA . GLY A 1 173 ? -9.93 -16.031 -14.18 1 95.81 173 GLY A CA 1
ATOM 1383 C C . GLY A 1 173 ? -9.352 -14.633 -14.102 1 95.81 173 GLY A C 1
ATOM 1384 O O . GLY A 1 173 ? -10.07 -13.648 -14.297 1 95.81 173 GLY A O 1
ATOM 1385 N N . GLY A 1 174 ? -8.07 -14.594 -13.695 1 95.44 174 GLY A N 1
ATOM 1386 C CA . GLY A 1 174 ? -7.434 -13.297 -13.555 1 95.44 174 GLY A CA 1
ATOM 1387 C C . GLY A 1 174 ? -5.988 -13.391 -13.094 1 95.44 174 GLY A C 1
ATOM 1388 O O . GLY A 1 174 ? -5.574 -14.398 -12.523 1 95.44 174 GLY A O 1
ATOM 1389 N N . CYS A 1 175 ? -5.289 -12.344 -13.352 1 92.69 175 CYS A N 1
ATOM 1390 C CA . CYS A 1 175 ? -3.848 -12.297 -13.141 1 92.69 175 CYS A CA 1
ATOM 1391 C C . CYS A 1 175 ? -3.514 -12.359 -11.656 1 92.69 175 CYS A C 1
ATOM 1393 O O . CYS A 1 175 ? -2.453 -12.852 -11.273 1 92.69 175 CYS A O 1
ATOM 1395 N N . TYR A 1 176 ? -4.375 -11.883 -10.805 1 96.56 176 TYR A N 1
ATOM 1396 C CA . TYR A 1 176 ? -4.109 -11.695 -9.383 1 96.56 176 TYR A CA 1
ATOM 1397 C C . TYR A 1 176 ? -4.859 -12.727 -8.547 1 96.56 176 TYR A C 1
ATOM 1399 O O . TYR A 1 176 ? -5.945 -12.453 -8.039 1 96.56 176 TYR A O 1
ATOM 1407 N N . PHE A 1 177 ? -4.258 -13.953 -8.484 1 95.25 177 PHE A N 1
ATOM 1408 C CA . PHE A 1 177 ? -4.812 -15.086 -7.758 1 95.25 177 PHE A CA 1
ATOM 1409 C C . PHE A 1 177 ? -6.234 -15.383 -8.219 1 95.25 177 PHE A C 1
ATOM 1411 O O . PHE A 1 177 ? -7.137 -15.562 -7.398 1 95.25 177 PHE A O 1
ATOM 1418 N N . GLY A 1 178 ? -6.414 -15.281 -9.492 1 96.69 178 GLY A N 1
ATOM 1419 C CA . GLY A 1 178 ? -7.691 -15.648 -10.086 1 96.69 178 GLY A CA 1
ATOM 1420 C C . GLY A 1 178 ? -8.625 -14.461 -10.258 1 96.69 178 GLY A C 1
ATOM 1421 O O . GLY A 1 178 ? -9.727 -14.609 -10.797 1 96.69 178 GLY A O 1
ATOM 1422 N N . VAL A 1 179 ? -8.242 -13.312 -9.758 1 98.06 179 VAL A N 1
ATOM 1423 C CA . VAL A 1 179 ? -9.062 -12.109 -9.859 1 98.06 179 VAL A CA 1
ATOM 1424 C C . VAL A 1 179 ? -8.516 -11.195 -10.953 1 98.06 179 VAL A C 1
ATOM 1426 O O . VAL A 1 179 ? -7.32 -10.891 -10.969 1 98.06 179 VAL A O 1
ATOM 1429 N N . PRO A 1 180 ? -9.359 -10.797 -11.883 1 97.56 180 PRO A N 1
ATOM 1430 C CA . PRO A 1 180 ? -8.852 -9.984 -13 1 97.56 180 PRO A CA 1
ATOM 1431 C C . PRO A 1 180 ? -8.469 -8.57 -12.578 1 97.56 180 PRO A C 1
ATOM 1433 O O . PRO A 1 180 ? -9.062 -8.016 -11.648 1 97.56 180 PRO A O 1
ATOM 1436 N N . PHE A 1 181 ? -7.527 -7.992 -13.305 1 96.69 181 PHE A N 1
ATOM 1437 C CA . PHE A 1 181 ? -7.051 -6.629 -13.102 1 96.69 181 PHE A CA 1
ATOM 1438 C C . PHE A 1 181 ? -8.203 -5.637 -13.172 1 96.69 181 PHE A C 1
ATOM 1440 O O . PHE A 1 181 ? -8.266 -4.688 -12.391 1 96.69 181 PHE A O 1
ATOM 1447 N N . SER A 1 182 ? -9.172 -5.848 -14.031 1 97.62 182 SER A N 1
ATOM 1448 C CA . SER A 1 182 ? -10.312 -4.965 -14.258 1 97.62 182 SER A CA 1
ATOM 1449 C C . SER A 1 182 ? -11.156 -4.832 -12.992 1 97.62 182 SER A C 1
ATOM 1451 O O . SER A 1 182 ? -11.75 -3.777 -12.742 1 97.62 182 SER A O 1
ATOM 1453 N N . ASN A 1 183 ? -11.219 -5.848 -12.227 1 98.5 183 ASN A N 1
ATOM 1454 C CA . ASN A 1 183 ? -11.977 -5.781 -10.984 1 98.5 183 ASN A CA 1
ATOM 1455 C C . ASN A 1 183 ? -11.5 -4.637 -10.094 1 98.5 183 ASN A C 1
ATOM 1457 O O . ASN A 1 183 ? -12.305 -3.838 -9.617 1 98.5 183 ASN A O 1
ATOM 1461 N N . PHE A 1 184 ? -10.273 -4.535 -9.945 1 98.56 184 PHE A N 1
ATOM 1462 C CA . PHE A 1 184 ? -9.719 -3.568 -9.008 1 98.56 184 PHE A CA 1
ATOM 1463 C C . PHE A 1 184 ? -9.859 -2.148 -9.539 1 98.56 184 PHE A C 1
ATOM 1465 O O . PHE A 1 184 ? -10.102 -1.212 -8.781 1 98.56 184 PHE A O 1
ATOM 1472 N N . MET A 1 185 ? -9.727 -2.02 -10.867 1 98 185 MET A N 1
ATOM 1473 C CA . MET A 1 185 ? -9.984 -0.715 -11.469 1 98 185 MET A CA 1
ATOM 1474 C C . MET A 1 185 ? -11.469 -0.359 -11.375 1 98 185 MET A C 1
ATOM 1476 O O . MET A 1 185 ? -11.812 0.796 -11.125 1 98 185 MET A O 1
ATOM 1480 N N . GLY A 1 186 ? -12.273 -1.326 -11.594 1 98.62 186 GLY A N 1
ATOM 1481 C CA . GLY A 1 186 ? -13.703 -1.12 -11.43 1 98.62 186 GLY A CA 1
ATOM 1482 C C . GLY A 1 186 ? -14.094 -0.758 -10.008 1 98.62 186 GLY A C 1
ATOM 1483 O O . GLY A 1 186 ? -14.938 0.112 -9.797 1 98.62 186 GLY A O 1
ATOM 1484 N N . TRP A 1 187 ? -13.516 -1.464 -9.062 1 98.62 187 TRP A N 1
ATOM 1485 C CA . TRP A 1 187 ? -13.727 -1.139 -7.66 1 98.62 187 TRP A CA 1
ATOM 1486 C C . TRP A 1 187 ? -13.328 0.305 -7.367 1 98.62 187 TRP A C 1
ATOM 1488 O O . TRP A 1 187 ? -14.055 1.03 -6.688 1 98.62 187 TRP A O 1
ATOM 1498 N N . TRP A 1 188 ? -12.164 0.68 -7.883 1 98.69 188 TRP A N 1
ATOM 1499 C CA . TRP A 1 188 ? -11.734 2.059 -7.68 1 98.69 188 TRP A CA 1
ATOM 1500 C C . TRP A 1 188 ? -12.758 3.041 -8.242 1 98.69 188 TRP A C 1
ATOM 1502 O O . TRP A 1 188 ? -13.125 4.008 -7.57 1 98.69 188 TRP A O 1
ATOM 1512 N N . LEU A 1 189 ? -13.219 2.822 -9.438 1 98.69 189 LEU A N 1
ATOM 1513 C CA . LEU A 1 189 ? -14.227 3.674 -10.062 1 98.69 189 LEU A CA 1
ATOM 1514 C C . LEU A 1 189 ? -15.484 3.732 -9.219 1 98.69 189 LEU A C 1
ATOM 1516 O O . LEU A 1 189 ? -16.016 4.816 -8.945 1 98.69 189 LEU A O 1
ATOM 1520 N N . CYS A 1 190 ? -15.961 2.592 -8.812 1 98.75 190 CYS A N 1
ATOM 1521 C CA . CYS A 1 190 ? -17.203 2.473 -8.047 1 98.75 190 CYS A CA 1
ATOM 1522 C C . CYS A 1 190 ? -17.109 3.26 -6.746 1 98.75 190 CYS A C 1
ATOM 1524 O O . CYS A 1 190 ? -17.969 4.102 -6.465 1 98.75 190 CYS A O 1
ATOM 1526 N N . VAL A 1 191 ? -16.094 3.035 -5.996 1 98.75 191 VAL A N 1
ATOM 1527 C CA . VAL A 1 191 ? -16.047 3.646 -4.672 1 98.75 191 VAL A CA 1
ATOM 1528 C C . VAL A 1 191 ? -15.672 5.121 -4.797 1 98.75 191 VAL A C 1
ATOM 1530 O O . VAL A 1 191 ? -16.078 5.945 -3.973 1 98.75 191 VAL A O 1
ATOM 1533 N N . ALA A 1 192 ? -14.883 5.469 -5.848 1 98.75 192 ALA A N 1
ATOM 1534 C CA . ALA A 1 192 ? -14.633 6.883 -6.121 1 98.75 192 ALA A CA 1
ATOM 1535 C C . ALA A 1 192 ? -15.938 7.633 -6.367 1 98.75 192 ALA A C 1
ATOM 1537 O O . ALA A 1 192 ? -16.125 8.742 -5.863 1 98.75 192 ALA A O 1
ATOM 1538 N N . LEU A 1 193 ? -16.797 7.035 -7.148 1 98.81 193 LEU A N 1
ATOM 1539 C CA . LEU A 1 193 ? -18.094 7.645 -7.414 1 98.81 193 LEU A CA 1
ATOM 1540 C C . LEU A 1 193 ? -18.891 7.816 -6.125 1 98.81 193 LEU A C 1
ATOM 1542 O O . LEU A 1 193 ? -19.516 8.859 -5.914 1 98.81 193 LEU A O 1
ATOM 1546 N N . ILE A 1 194 ? -18.859 6.836 -5.273 1 98.81 194 ILE A N 1
ATOM 1547 C CA . ILE A 1 194 ? -19.547 6.902 -3.992 1 98.81 194 ILE A CA 1
ATOM 1548 C C . ILE A 1 194 ? -18.984 8.055 -3.164 1 98.81 194 ILE A C 1
ATOM 1550 O O . ILE A 1 194 ? -19.75 8.906 -2.68 1 98.81 194 ILE A O 1
ATOM 1554 N N . TYR A 1 195 ? -17.672 8.133 -3.061 1 98.75 195 TYR A N 1
ATOM 1555 C CA . TYR A 1 195 ? -17.031 9.102 -2.178 1 98.75 195 TYR A CA 1
ATOM 1556 C C . TYR A 1 195 ? -17.156 10.516 -2.734 1 98.75 195 TYR A C 1
ATOM 1558 O O . TYR A 1 195 ? -17.359 11.469 -1.98 1 98.75 195 TYR A O 1
ATOM 1566 N N . VAL A 1 196 ? -17 10.664 -4.059 1 98.25 196 VAL A N 1
ATOM 1567 C CA . VAL A 1 196 ? -17.156 11.984 -4.66 1 98.25 196 VAL A CA 1
ATOM 1568 C C . VAL A 1 196 ? -18.594 12.484 -4.465 1 98.25 196 VAL A C 1
ATOM 1570 O O . VAL A 1 196 ? -18.812 13.648 -4.129 1 98.25 196 VAL A O 1
ATOM 1573 N N . SER A 1 197 ? -19.578 11.617 -4.688 1 98.19 197 SER A N 1
ATOM 1574 C CA . SER A 1 197 ? -20.984 11.977 -4.484 1 98.19 197 SER A CA 1
ATOM 1575 C C . SER A 1 197 ? -21.234 12.43 -3.051 1 98.19 197 SER A C 1
ATOM 1577 O O . SER A 1 197 ? -21.875 13.453 -2.82 1 98.19 197 SER A O 1
ATOM 1579 N N . PHE A 1 198 ? -20.719 11.688 -2.105 1 97.56 198 PHE A N 1
ATOM 1580 C CA . PHE A 1 198 ? -20.922 12.047 -0.707 1 97.56 198 PHE A CA 1
ATOM 1581 C C . PHE A 1 198 ? -20.188 13.344 -0.375 1 97.56 198 PHE A C 1
ATOM 1583 O O . PHE A 1 198 ? -20.703 14.188 0.357 1 97.56 198 PHE A O 1
ATOM 1590 N N . SER A 1 199 ? -18.969 13.477 -0.896 1 96.75 199 SER A N 1
ATOM 1591 C CA . SER A 1 199 ? -18.188 14.688 -0.68 1 96.75 199 SER A CA 1
ATOM 1592 C C . SER A 1 199 ? -18.938 15.922 -1.193 1 96.75 199 SER A C 1
ATOM 1594 O O . SER A 1 199 ? -18.969 16.953 -0.52 1 96.75 199 SER A O 1
ATOM 1596 N N . LEU A 1 200 ? -19.484 15.828 -2.375 1 95.38 200 LEU A N 1
ATOM 1597 C CA . LEU A 1 200 ? -20.25 16.938 -2.959 1 95.38 200 LEU A CA 1
ATOM 1598 C C . LEU A 1 200 ? -21.484 17.25 -2.119 1 95.38 200 LEU A C 1
ATOM 1600 O O . LEU A 1 200 ? -21.828 18.422 -1.948 1 95.38 200 LEU A O 1
ATOM 1604 N N . TYR A 1 201 ? -22.109 16.219 -1.635 1 94.94 201 TYR A N 1
ATOM 1605 C CA . TYR A 1 201 ? -23.266 16.422 -0.76 1 94.94 201 TYR A CA 1
ATOM 1606 C C . TYR A 1 201 ? -22.875 17.203 0.487 1 94.94 201 TYR A C 1
ATOM 1608 O O . TYR A 1 201 ? -23.594 18.109 0.904 1 94.94 201 TYR A O 1
ATOM 1616 N N . LEU A 1 202 ? -21.734 16.875 1.068 1 91.56 202 LEU A N 1
ATOM 1617 C CA . LEU A 1 202 ? -21.281 17.531 2.293 1 91.56 202 LEU A CA 1
ATOM 1618 C C . LEU A 1 202 ? -20.938 18.984 2.033 1 91.56 202 LEU A C 1
ATOM 1620 O O . LEU A 1 202 ? -21.031 19.828 2.939 1 91.56 202 LEU A O 1
ATOM 1624 N N . CYS A 1 203 ? -20.484 19.281 0.827 1 87.19 203 CYS A N 1
ATOM 1625 C CA . CYS A 1 203 ? -20.125 20.641 0.476 1 87.19 203 CYS A CA 1
ATOM 1626 C C . CYS A 1 203 ? -21.375 21.484 0.244 1 87.19 203 CYS A C 1
ATOM 1628 O O . CYS A 1 203 ? -21.359 22.703 0.493 1 87.19 203 CYS A O 1
ATOM 1630 N N . ARG A 1 204 ? -22.281 21.094 -0.58 1 76.94 204 ARG A N 1
ATOM 1631 C CA . ARG A 1 204 ? -23.5 21.859 -0.867 1 76.94 204 ARG A CA 1
ATOM 1632 C C . ARG A 1 204 ? -24.219 22.25 0.42 1 76.94 204 ARG A C 1
ATOM 1634 O O . ARG A 1 204 ? -24.75 23.344 0.53 1 76.94 204 ARG A O 1
ATOM 1641 N N . LYS A 1 205 ? -24.547 21.234 1.151 1 60.81 205 LYS A N 1
ATOM 1642 C CA . LYS A 1 205 ? -25.391 21.547 2.303 1 60.81 205 LYS A CA 1
ATOM 1643 C C . LYS A 1 205 ? -24.609 22.312 3.363 1 60.81 205 LYS A C 1
ATOM 1645 O O . LYS A 1 205 ? -23.391 22.172 3.473 1 60.81 205 LYS A O 1
ATOM 1650 N N . GLY A 1 206 ? -24.656 23.594 3.65 1 54.34 206 GLY A N 1
ATOM 1651 C CA . GLY A 1 206 ? -24.234 24.266 4.863 1 54.34 206 GLY A CA 1
ATOM 1652 C C . GLY A 1 206 ? -23.766 23.312 5.949 1 54.34 206 GLY A C 1
ATOM 1653 O O . GLY A 1 206 ? -23.703 23.688 7.121 1 54.34 206 GLY A O 1
ATOM 1654 N N . SER A 1 207 ? -23.766 22.125 5.629 1 52.59 207 SER A N 1
ATOM 1655 C CA . SER A 1 207 ? -23.703 21.062 6.625 1 52.59 207 SER A CA 1
ATOM 1656 C C . SER A 1 207 ? -22.266 20.719 6.988 1 52.59 207 SER A C 1
ATOM 1658 O O . SER A 1 207 ? -21.656 19.828 6.383 1 52.59 207 SER A O 1
ATOM 1660 N N . ASN A 1 208 ? -21.422 21.719 7.07 1 52.34 208 ASN A N 1
ATOM 1661 C CA . ASN A 1 208 ? -20.156 21.297 7.656 1 52.34 208 ASN A CA 1
ATOM 1662 C C . ASN A 1 208 ? -20.359 20.203 8.695 1 52.34 208 ASN A C 1
ATOM 1664 O O . ASN A 1 208 ? -21.266 20.297 9.531 1 52.34 208 ASN A O 1
ATOM 1668 N N . PRO A 1 209 ? -20 18.984 8.281 1 53.94 209 PRO A N 1
ATOM 1669 C CA . PRO A 1 209 ? -20.125 18.156 9.484 1 53.94 209 PRO A CA 1
ATOM 1670 C C . PRO A 1 209 ? -19.969 18.953 10.773 1 53.94 209 PRO A C 1
ATOM 1672 O O . PRO A 1 209 ? -19.266 19.969 10.797 1 53.94 209 PRO A O 1
ATOM 1675 N N . SER A 1 210 ? -21.078 19.141 11.477 1 46 210 SER A N 1
ATOM 1676 C CA . SER A 1 210 ? -20.938 19.875 12.734 1 46 210 SER A CA 1
ATOM 1677 C C . SER A 1 210 ? -19.484 19.922 13.18 1 46 210 SER A C 1
ATOM 1679 O O . SER A 1 210 ? -18.75 18.938 13.055 1 46 210 SER A O 1
ATOM 1681 N N . THR A 1 211 ? -18.891 21.078 12.898 1 46.81 211 THR A N 1
ATOM 1682 C CA . THR A 1 211 ? -17.594 21.266 13.539 1 46.81 211 THR A CA 1
ATOM 1683 C C . THR A 1 211 ? -17.438 20.312 14.711 1 46.81 211 THR A C 1
ATOM 1685 O O . THR A 1 211 ? -18.141 20.422 15.719 1 46.81 211 THR A O 1
ATOM 1688 N N . PRO A 1 212 ? -17.438 19.047 14.383 1 44.22 212 PRO A N 1
ATOM 1689 C CA . PRO A 1 212 ? -17.422 18.188 15.57 1 44.22 212 PRO A CA 1
ATOM 1690 C C . PRO A 1 212 ? -16.703 18.828 16.75 1 44.22 212 PRO A C 1
ATOM 1692 O O . PRO A 1 212 ? -15.766 19.609 16.562 1 44.22 212 PRO A O 1
ATOM 1695 N N . THR A 1 213 ? -17.328 19.094 17.859 1 48.72 213 THR A N 1
ATOM 1696 C CA . THR A 1 213 ? -16.562 18.969 19.094 1 48.72 213 THR A CA 1
ATOM 1697 C C . THR A 1 213 ? -15.289 18.141 18.859 1 48.72 213 THR A C 1
ATOM 1699 O O . THR A 1 213 ? -15.305 17.156 18.125 1 48.72 213 THR A O 1
ATOM 1702 N N . LYS A 1 214 ? -14.055 18.75 18.938 1 63.19 214 LYS A N 1
ATOM 1703 C CA . LYS A 1 214 ? -12.734 18.125 18.906 1 63.19 214 LYS A CA 1
ATOM 1704 C C . LYS A 1 214 ? -12.82 16.625 19.188 1 63.19 214 LYS A C 1
ATOM 1706 O O . LYS A 1 214 ? -13.039 16.219 20.328 1 63.19 214 LYS A O 1
ATOM 1711 N N . LEU A 1 215 ? -13.234 15.867 18.062 1 81.12 215 LEU A N 1
ATOM 1712 C CA . LEU A 1 215 ? -13.133 14.422 18.281 1 81.12 215 LEU A CA 1
ATOM 1713 C C . LEU A 1 215 ? -11.742 14.047 18.797 1 81.12 215 LEU A C 1
ATOM 1715 O O . LEU A 1 215 ? -10.742 14.609 18.344 1 81.12 215 LEU A O 1
ATOM 1719 N N . GLY A 1 216 ? -11.742 13.617 19.969 1 87.12 216 GLY A N 1
ATOM 1720 C CA . GLY A 1 216 ? -10.484 13.25 20.594 1 87.12 216 GLY A CA 1
ATOM 1721 C C . GLY A 1 216 ? -9.711 12.203 19.828 1 87.12 216 GLY A C 1
ATOM 1722 O O . GLY A 1 216 ? -10.242 11.602 18.891 1 87.12 216 GLY A O 1
ATOM 1723 N N . LYS A 1 217 ? -8.484 12.117 20.047 1 92.81 217 LYS A N 1
ATOM 1724 C CA . LYS A 1 217 ? -7.605 11.141 19.422 1 92.81 217 LYS A CA 1
ATOM 1725 C C . LYS A 1 217 ? -8.203 9.734 19.484 1 92.81 217 LYS A C 1
ATOM 1727 O O . LYS A 1 217 ? -8.023 8.938 18.562 1 92.81 217 LYS A O 1
ATOM 1732 N N . SER A 1 218 ? -8.945 9.461 20.531 1 94.38 218 SER A N 1
ATOM 1733 C CA . SER A 1 218 ? -9.531 8.141 20.719 1 94.38 218 SER A CA 1
ATOM 1734 C C . SER A 1 218 ? -10.516 7.805 19.609 1 94.38 218 SER A C 1
ATOM 1736 O O . SER A 1 218 ? -10.555 6.668 19.125 1 94.38 218 SER A O 1
ATOM 1738 N N . TYR A 1 219 ? -11.289 8.734 19.219 1 94.94 219 TYR A N 1
ATOM 1739 C CA . TYR A 1 219 ? -12.258 8.547 18.141 1 94.94 219 TYR A CA 1
ATOM 1740 C C . TYR A 1 219 ? -11.57 8.062 16.875 1 94.94 219 TYR A C 1
ATOM 1742 O O . TYR A 1 219 ? -12 7.07 16.266 1 94.94 219 TYR A O 1
ATOM 1750 N N . TRP A 1 220 ? -10.539 8.719 16.531 1 96.69 220 TRP A N 1
ATOM 1751 C CA . TRP A 1 220 ? -9.828 8.398 15.305 1 96.69 220 TRP A CA 1
ATOM 1752 C C . TRP A 1 220 ? -9.086 7.074 15.43 1 96.69 220 TRP A C 1
ATOM 1754 O O . TRP A 1 220 ? -9.055 6.273 14.492 1 96.69 220 TRP A O 1
ATOM 1764 N N . LEU A 1 221 ? -8.508 6.84 16.578 1 97.75 221 LEU A N 1
ATOM 1765 C CA . LEU A 1 221 ? -7.773 5.598 16.812 1 97.75 221 LEU A CA 1
ATOM 1766 C C . LEU A 1 221 ? -8.719 4.398 16.781 1 97.75 221 LEU A C 1
ATOM 1768 O O . LEU A 1 221 ? -8.312 3.301 16.391 1 97.75 221 LEU A O 1
ATOM 1772 N N . GLN A 1 222 ? -9.945 4.605 17.188 1 98 222 GLN A N 1
ATOM 1773 C CA . GLN A 1 222 ? -10.93 3.533 17.125 1 98 222 GLN A CA 1
ATOM 1774 C C . GLN A 1 222 ? -11.164 3.078 15.688 1 98 222 GLN A C 1
ATOM 1776 O O . GLN A 1 222 ? -11.242 1.878 15.414 1 98 222 GLN A O 1
ATOM 1781 N N . ALA A 1 223 ? -11.297 4.027 14.805 1 98.06 223 ALA A N 1
ATOM 1782 C CA . ALA A 1 223 ? -11.461 3.695 13.391 1 98.06 223 ALA A CA 1
ATOM 1783 C C . ALA A 1 223 ? -10.242 2.951 12.852 1 98.06 223 ALA A C 1
ATOM 1785 O O . ALA A 1 223 ? -10.383 1.995 12.086 1 98.06 223 ALA A O 1
ATOM 1786 N N . VAL A 1 224 ? -9.07 3.377 13.266 1 98.56 224 VAL A N 1
ATOM 1787 C CA . VAL A 1 224 ? -7.836 2.73 12.836 1 98.56 224 VAL A CA 1
ATOM 1788 C C . VAL A 1 224 ? -7.805 1.29 13.344 1 98.56 224 VAL A C 1
ATOM 1790 O O . VAL A 1 224 ? -7.379 0.383 12.625 1 98.56 224 VAL A O 1
ATOM 1793 N N . CYS A 1 225 ? -8.234 1.099 14.531 1 97.94 225 CYS A N 1
ATOM 1794 C CA . CYS A 1 225 ? -8.273 -0.239 15.109 1 97.94 225 CYS A CA 1
ATOM 1795 C C . CYS A 1 225 ? -9.203 -1.153 14.32 1 97.94 225 CYS A C 1
ATOM 1797 O O . CYS A 1 225 ? -8.852 -2.299 14.031 1 97.94 225 CYS A O 1
ATOM 1799 N N . MET A 1 226 ? -10.359 -0.688 14.023 1 98.19 226 MET A N 1
ATOM 1800 C CA . MET A 1 226 ? -11.297 -1.504 13.266 1 98.19 226 MET A CA 1
ATOM 1801 C C . MET A 1 226 ? -10.758 -1.802 11.867 1 98.19 226 MET A C 1
ATOM 1803 O O . MET A 1 226 ? -10.906 -2.916 11.367 1 98.19 226 MET A O 1
ATOM 1807 N N . TRP A 1 227 ? -10.172 -0.786 11.211 1 97.94 227 TRP A N 1
ATOM 1808 C CA . TRP A 1 227 ? -9.531 -0.977 9.914 1 97.94 227 TRP A CA 1
ATOM 1809 C C . TRP A 1 227 ? -8.453 -2.055 10 1 97.94 227 TRP A C 1
ATOM 1811 O O . TRP A 1 227 ? -8.359 -2.918 9.125 1 97.94 227 TRP A O 1
ATOM 1821 N N . SER A 1 228 ? -7.637 -2.006 11.078 1 96.25 228 SER A N 1
ATOM 1822 C CA . SER A 1 228 ? -6.598 -3.006 11.289 1 96.25 228 SER A CA 1
ATOM 1823 C C . SER A 1 228 ? -7.195 -4.395 11.484 1 96.25 228 SER A C 1
ATOM 1825 O O . SER A 1 228 ? -6.66 -5.383 10.977 1 96.25 228 SER A O 1
ATOM 1827 N N . ALA A 1 229 ? -8.258 -4.441 12.234 1 95.12 229 ALA A N 1
ATOM 1828 C CA . ALA A 1 229 ? -8.953 -5.711 12.445 1 95.12 229 ALA A CA 1
ATOM 1829 C C . ALA A 1 229 ? -9.461 -6.285 11.125 1 95.12 229 ALA A C 1
ATOM 1831 O O . ALA A 1 229 ? -9.383 -7.496 10.898 1 95.12 229 ALA A O 1
ATOM 1832 N N . LEU A 1 230 ? -9.992 -5.41 10.344 1 93.69 230 LEU A N 1
ATOM 1833 C CA . LEU A 1 230 ? -10.453 -5.816 9.016 1 93.69 230 LEU A CA 1
ATOM 1834 C C . LEU A 1 230 ? -9.305 -6.406 8.203 1 93.69 230 LEU A C 1
ATOM 1836 O O . LEU A 1 230 ? -9.477 -7.422 7.527 1 93.69 230 LEU A O 1
ATOM 1840 N N . GLY A 1 231 ? -8.141 -5.766 8.258 1 91.31 231 GLY A N 1
ATOM 1841 C CA . GLY A 1 231 ? -6.965 -6.262 7.566 1 91.31 231 GLY A CA 1
ATOM 1842 C C . GLY A 1 231 ? -6.484 -7.602 8.094 1 91.31 231 GLY A C 1
ATOM 1843 O O . GLY A 1 231 ? -5.996 -8.438 7.328 1 91.31 231 GLY A O 1
ATOM 1844 N N . LEU A 1 232 ? -6.59 -7.82 9.383 1 85.31 232 LEU A N 1
ATOM 1845 C CA . LEU A 1 232 ? -6.156 -9.062 10.008 1 85.31 232 LEU A CA 1
ATOM 1846 C C . LEU A 1 232 ? -7.062 -10.219 9.609 1 85.31 232 LEU A C 1
ATOM 1848 O O . LEU A 1 232 ? -6.621 -11.367 9.562 1 85.31 232 LEU A O 1
ATOM 1852 N N . SER A 1 233 ? -8.227 -9.922 9.305 1 79 233 SER A N 1
ATOM 1853 C CA . SER A 1 233 ? -9.195 -10.953 8.961 1 79 233 SER A CA 1
ATOM 1854 C C . SER A 1 233 ? -8.875 -11.57 7.598 1 79 233 SER A C 1
ATOM 1856 O O . SER A 1 233 ? -9.227 -12.727 7.34 1 79 233 SER A O 1
ATOM 1858 N N . ASN A 1 234 ? -8.297 -10.883 6.754 1 68.62 234 ASN A N 1
ATOM 1859 C CA . ASN A 1 234 ? -8.039 -11.375 5.406 1 68.62 234 ASN A CA 1
ATOM 1860 C C . ASN A 1 234 ? -6.965 -12.461 5.402 1 68.62 234 ASN A C 1
ATOM 1862 O O . ASN A 1 234 ? -7 -13.375 4.578 1 68.62 234 ASN A O 1
ATOM 1866 N N . GLY A 1 235 ? -6.07 -12.523 6.316 1 59.88 235 GLY A N 1
ATOM 1867 C CA . GLY A 1 235 ? -5.078 -13.578 6.41 1 59.88 235 GLY A CA 1
ATOM 1868 C C . GLY A 1 235 ? -5.406 -14.617 7.465 1 59.88 235 GLY A C 1
ATOM 1869 O O . GLY A 1 235 ? -4.926 -15.75 7.402 1 59.88 235 GLY A O 1
ATOM 1870 N N . ALA A 1 236 ? -6.113 -14.117 8.414 1 58.97 236 ALA A N 1
ATOM 1871 C CA . ALA A 1 236 ? -6.418 -15 9.539 1 58.97 236 ALA A CA 1
ATOM 1872 C C . ALA A 1 236 ? -7.621 -15.883 9.234 1 58.97 236 ALA A C 1
ATOM 1874 O O . ALA A 1 236 ? -7.895 -16.844 9.961 1 58.97 236 ALA A O 1
ATOM 1875 N N . LEU A 1 237 ? -8.336 -15.398 8.18 1 52.62 237 LEU A N 1
ATOM 1876 C CA . LEU A 1 237 ? -9.578 -16.109 7.898 1 52.62 237 LEU A CA 1
ATOM 1877 C C . LEU A 1 237 ? -9.289 -17.547 7.457 1 52.62 237 LEU A C 1
ATOM 1879 O O . LEU A 1 237 ? -10.195 -18.391 7.434 1 52.62 237 LEU A O 1
ATOM 1883 N N . ILE A 1 238 ? -8.078 -17.719 6.848 1 52.69 238 ILE A N 1
ATOM 1884 C CA . ILE A 1 238 ? -8.125 -19.016 6.168 1 52.69 238 ILE A CA 1
ATOM 1885 C C . ILE A 1 238 ? -7.461 -20.078 7.035 1 52.69 238 ILE A C 1
ATOM 1887 O O . ILE A 1 238 ? -6.316 -19.922 7.461 1 52.69 238 ILE A O 1
ATOM 1891 N N . LYS A 1 239 ? -8.305 -20.812 7.594 1 55.72 239 LYS A N 1
ATOM 1892 C CA . LYS A 1 239 ? -7.961 -22.109 8.164 1 55.72 239 LYS A CA 1
ATOM 1893 C C . LYS A 1 239 ? -6.77 -22.734 7.441 1 55.72 239 LYS A C 1
ATOM 1895 O O . LYS A 1 239 ? -6.609 -22.547 6.23 1 55.72 239 LYS A O 1
ATOM 1900 N N . ASN A 1 240 ? -5.695 -23.094 8.188 1 55.56 240 ASN A N 1
ATOM 1901 C CA . ASN A 1 240 ? -4.625 -23.906 7.621 1 55.56 240 ASN A CA 1
ATOM 1902 C C . ASN A 1 240 ? -5.148 -24.859 6.555 1 55.56 240 ASN A C 1
ATOM 1904 O O . ASN A 1 240 ? -5.656 -25.938 6.875 1 55.56 240 ASN A O 1
ATOM 1908 N N . SER A 1 241 ? -5.793 -24.281 5.445 1 60.44 241 SER A N 1
ATOM 1909 C CA . SER A 1 241 ? -6.281 -25.266 4.484 1 60.44 241 SER A CA 1
ATOM 1910 C C . SER A 1 241 ? -5.168 -25.734 3.557 1 60.44 241 SER A C 1
ATOM 1912 O O . SER A 1 241 ? -4.461 -24.922 2.963 1 60.44 241 SER A O 1
ATOM 1914 N N . GLU A 1 242 ? -4.633 -26.844 3.807 1 70.81 242 GLU A N 1
ATOM 1915 C CA . GLU A 1 242 ? -3.771 -27.609 2.904 1 70.81 242 GLU A CA 1
ATOM 1916 C C . GLU A 1 242 ? -4.469 -27.875 1.574 1 70.81 242 GLU A C 1
ATOM 1918 O O . GLU A 1 242 ? -5.695 -27.828 1.489 1 70.81 242 GLU A O 1
ATOM 1923 N N . GLY A 1 243 ? -3.867 -27.594 0.351 1 87 243 GLY A N 1
ATOM 1924 C CA . GLY A 1 243 ? -4.383 -28 -0.945 1 87 243 GLY A CA 1
ATOM 1925 C C . GLY A 1 243 ? -4.18 -26.953 -2.025 1 87 243 GLY A C 1
ATOM 1926 O O . GLY A 1 243 ? -3.369 -26.031 -1.865 1 87 243 GLY A O 1
ATOM 1927 N N . PHE A 1 244 ? -4.832 -27.25 -3.141 1 91.94 244 PHE A N 1
ATOM 1928 C CA . PHE A 1 244 ? -4.715 -26.406 -4.324 1 91.94 244 PHE A CA 1
ATOM 1929 C C . PHE A 1 244 ? -6.07 -25.844 -4.727 1 91.94 244 PHE A C 1
ATOM 1931 O O . PHE A 1 244 ? -7.109 -26.438 -4.418 1 91.94 244 PHE A O 1
ATOM 1938 N N . VAL A 1 245 ? -6.07 -24.703 -5.273 1 92.31 245 VAL A N 1
ATOM 1939 C CA . VAL A 1 245 ? -7.262 -24.109 -5.875 1 92.31 245 VAL A CA 1
ATOM 1940 C C . VAL A 1 245 ? -6.984 -23.781 -7.34 1 92.31 245 VAL A C 1
ATOM 1942 O O . VAL A 1 245 ? -5.887 -23.328 -7.688 1 92.31 245 VAL A O 1
ATOM 1945 N N . THR A 1 246 ? -8 -24.047 -8.164 1 94.12 246 THR A N 1
ATOM 1946 C CA . THR A 1 246 ? -7.871 -23.828 -9.594 1 94.12 246 THR A CA 1
ATOM 1947 C C . THR A 1 246 ? -8.953 -22.859 -10.094 1 94.12 246 THR A C 1
ATOM 1949 O O . THR A 1 246 ? -10.133 -23.047 -9.797 1 94.12 246 THR A O 1
ATOM 1952 N N . SER A 1 247 ? -8.57 -21.844 -10.766 1 93.12 247 SER A N 1
ATOM 1953 C CA . SER A 1 247 ? -9.523 -20.906 -11.367 1 93.12 247 SER A CA 1
ATOM 1954 C C . SER A 1 247 ? -10.078 -21.453 -12.68 1 93.12 247 SER A C 1
ATOM 1956 O O . SER A 1 247 ? -9.531 -22.406 -13.25 1 93.12 247 SER A O 1
ATOM 1958 N N . PRO A 1 248 ? -11.164 -20.844 -13.141 1 93.56 248 PRO A N 1
ATOM 1959 C CA . PRO A 1 248 ? -11.82 -21.344 -14.344 1 93.56 248 PRO A CA 1
ATOM 1960 C C . PRO A 1 248 ? -10.906 -21.344 -15.57 1 93.56 248 PRO A C 1
ATOM 1962 O O . PRO A 1 248 ? -11.102 -22.125 -16.5 1 93.56 248 PRO A O 1
ATOM 1965 N N . ASP A 1 249 ? -9.922 -20.547 -15.625 1 90.5 249 ASP A N 1
ATOM 1966 C CA . ASP A 1 249 ? -9.016 -20.469 -16.766 1 90.5 249 ASP A CA 1
ATOM 1967 C C . ASP A 1 249 ? -7.898 -21.5 -16.656 1 90.5 249 ASP A C 1
ATOM 1969 O O . ASP A 1 249 ? -7 -21.531 -17.5 1 90.5 249 ASP A O 1
ATOM 1973 N N . GLY A 1 250 ? -7.895 -22.266 -15.602 1 91.56 250 GLY A N 1
ATOM 1974 C CA . GLY A 1 250 ? -6.98 -23.391 -15.492 1 91.56 250 GLY A CA 1
ATOM 1975 C C . GLY A 1 250 ? -5.766 -23.094 -14.641 1 91.56 250 GLY A C 1
ATOM 1976 O O . GLY A 1 250 ? -4.945 -23.969 -14.383 1 91.56 250 GLY A O 1
ATOM 1977 N N . GLN A 1 251 ? -5.613 -21.922 -14.164 1 90.81 251 GLN A N 1
ATOM 1978 C CA . GLN A 1 251 ? -4.496 -21.594 -13.281 1 90.81 251 GLN A CA 1
ATOM 1979 C C . GLN A 1 251 ? -4.715 -22.156 -11.883 1 90.81 251 GLN A C 1
ATOM 1981 O O . GLN A 1 251 ? -5.816 -22.078 -11.344 1 90.81 251 GLN A O 1
ATOM 1986 N N . THR A 1 252 ? -3.598 -22.719 -11.312 1 92.69 252 THR A N 1
ATOM 1987 C CA . THR A 1 252 ? -3.688 -23.375 -10.008 1 92.69 252 THR A CA 1
ATOM 1988 C C . THR A 1 252 ? -2.697 -22.75 -9.023 1 92.69 252 THR A C 1
ATOM 1990 O O . THR A 1 252 ? -1.582 -22.391 -9.406 1 92.69 252 THR A O 1
ATOM 1993 N N . TRP A 1 253 ? -3.105 -22.625 -7.777 1 91.38 253 TRP A N 1
ATOM 1994 C CA . TRP A 1 253 ? -2.262 -22.109 -6.707 1 91.38 253 TRP A CA 1
ATOM 1995 C C . TRP A 1 253 ? -2.379 -22.969 -5.453 1 91.38 253 TRP A C 1
ATOM 1997 O O . TRP A 1 253 ? -3.424 -23.578 -5.207 1 91.38 253 TRP A O 1
ATOM 2007 N N . LEU A 1 254 ? -1.222 -23.047 -4.734 1 90.19 254 LEU A N 1
ATOM 2008 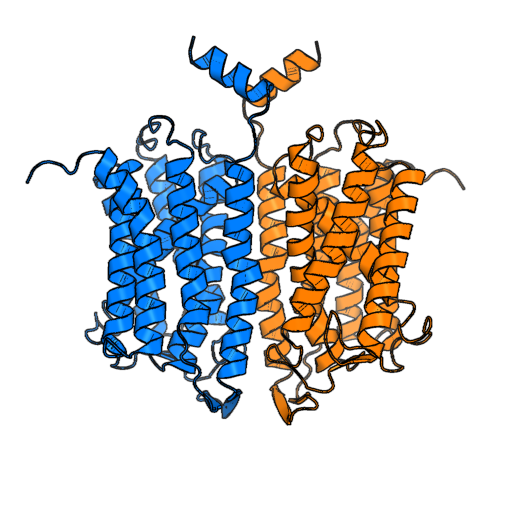C CA . LEU A 1 254 ? -1.311 -23.547 -3.367 1 90.19 254 LEU A CA 1
ATOM 2009 C C . LEU A 1 254 ? -2.123 -22.594 -2.496 1 90.19 254 LEU A C 1
ATOM 2011 O O . LEU A 1 254 ? -1.872 -21.375 -2.488 1 90.19 254 LEU A O 1
ATOM 2015 N N . VAL A 1 255 ? -3.094 -23.125 -1.768 1 90.62 255 VAL A N 1
ATOM 2016 C CA . VAL A 1 255 ? -3.979 -22.312 -0.942 1 90.62 255 VAL A CA 1
ATOM 2017 C C . VAL A 1 255 ? -3.158 -21.516 0.075 1 90.62 255 VAL A C 1
ATOM 2019 O O . VAL A 1 255 ? -3.383 -20.328 0.27 1 90.62 255 VAL A O 1
ATOM 2022 N N . SER A 1 256 ? -2.209 -22.188 0.716 1 88.88 256 SER A N 1
ATOM 2023 C CA . SER A 1 256 ? -1.374 -21.531 1.719 1 88.88 256 SER A CA 1
ATOM 2024 C C . SER A 1 256 ? -0.58 -20.375 1.111 1 88.88 256 SER A C 1
ATOM 2026 O O . SER A 1 256 ? -0.371 -19.359 1.761 1 88.88 256 SER A O 1
ATOM 2028 N N . SER A 1 257 ? -0.153 -20.5 -0.156 1 91.44 257 SER A N 1
ATOM 2029 C CA . SER A 1 257 ? 0.604 -19.453 -0.835 1 91.44 257 SER A CA 1
ATOM 2030 C C . SER A 1 257 ? -0.262 -18.219 -1.101 1 91.44 257 SER A C 1
ATOM 2032 O O . SER A 1 257 ? 0.195 -17.078 -0.947 1 91.44 257 SER A O 1
ATOM 2034 N N . VAL A 1 258 ? -1.475 -18.516 -1.494 1 92.38 258 VAL A N 1
ATOM 2035 C CA . VAL A 1 258 ? -2.4 -17.406 -1.728 1 92.38 258 VAL A CA 1
ATOM 2036 C C . VAL A 1 258 ? -2.643 -16.656 -0.423 1 92.38 258 VAL A C 1
ATOM 2038 O O . VAL A 1 258 ? -2.523 -15.43 -0.377 1 92.38 258 VAL A O 1
ATOM 2041 N N . MET A 1 259 ? -2.875 -17.391 0.621 1 91 259 MET A N 1
ATOM 2042 C CA . MET A 1 259 ? -3.178 -16.797 1.916 1 91 259 MET A CA 1
ATOM 2043 C C . MET A 1 259 ? -1.999 -15.961 2.42 1 91 259 MET A C 1
ATOM 2045 O O . MET A 1 259 ? -2.174 -14.82 2.848 1 91 259 MET A O 1
ATOM 2049 N N . GLN A 1 260 ? -0.849 -16.516 2.371 1 92.12 260 GLN A N 1
ATOM 2050 C CA . GLN A 1 260 ? 0.337 -15.805 2.842 1 92.12 260 GLN A CA 1
ATOM 2051 C C . GLN A 1 260 ? 0.613 -14.57 1.993 1 92.12 260 GLN A C 1
ATOM 2053 O O . GLN A 1 260 ? 1.057 -13.539 2.51 1 92.12 260 GLN A O 1
ATOM 2058 N N . SER A 1 261 ? 0.372 -14.688 0.713 1 94.62 261 SER A N 1
ATOM 2059 C CA . SER A 1 261 ? 0.541 -13.539 -0.171 1 94.62 261 SER A CA 1
ATOM 2060 C C . SER A 1 261 ? -0.426 -12.414 0.189 1 94.62 261 SER A C 1
ATOM 2062 O O . SER A 1 261 ? -0.055 -11.242 0.174 1 94.62 261 SER A O 1
ATOM 2064 N N . LEU A 1 262 ? -1.644 -12.773 0.511 1 93.94 262 LEU A N 1
ATOM 2065 C CA . LEU A 1 262 ? -2.641 -11.773 0.866 1 93.94 262 LEU A CA 1
ATOM 2066 C C . LEU A 1 262 ? -2.293 -11.102 2.191 1 93.94 262 LEU A C 1
ATOM 2068 O O . LEU A 1 262 ? -2.533 -9.906 2.371 1 93.94 262 LEU A O 1
ATOM 2072 N N . VAL A 1 263 ? -1.746 -11.883 3.129 1 93.31 263 VAL A N 1
ATOM 2073 C CA . VAL A 1 263 ? -1.266 -11.297 4.379 1 93.31 263 VAL A CA 1
ATOM 2074 C C . VAL A 1 263 ? -0.149 -10.297 4.086 1 93.31 263 VAL A C 1
ATOM 2076 O O . VAL A 1 263 ? -0.142 -9.188 4.629 1 93.31 263 VAL A O 1
ATOM 2079 N N . LEU A 1 264 ? 0.745 -10.711 3.252 1 95.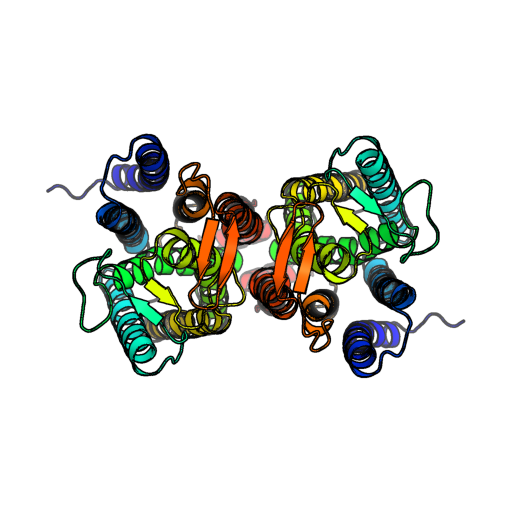56 264 LEU A N 1
ATOM 2080 C CA . LEU A 1 264 ? 1.854 -9.844 2.879 1 95.56 264 LEU A CA 1
ATOM 2081 C C . LEU A 1 264 ? 1.342 -8.531 2.295 1 95.56 264 LEU A C 1
ATOM 2083 O O . LEU A 1 264 ? 1.776 -7.449 2.705 1 95.56 264 LEU A O 1
ATOM 2087 N N . VAL A 1 265 ? 0.413 -8.625 1.347 1 96.56 265 VAL A N 1
ATOM 2088 C CA . VAL A 1 265 ? -0.148 -7.438 0.706 1 96.56 265 VAL A CA 1
ATOM 2089 C C . VAL A 1 265 ? -0.878 -6.586 1.741 1 96.56 265 VAL A C 1
ATOM 2091 O O . VAL A 1 265 ? -0.774 -5.355 1.729 1 96.56 265 VAL A O 1
ATOM 2094 N N . SER A 1 266 ? -1.57 -7.203 2.658 1 95.75 266 SER A N 1
ATOM 2095 C CA . SER A 1 266 ? -2.275 -6.48 3.711 1 95.75 266 SER A CA 1
ATOM 2096 C C . SER A 1 266 ? -1.307 -5.691 4.582 1 95.75 266 SER A C 1
ATOM 2098 O O . SER A 1 266 ? -1.598 -4.559 4.973 1 95.75 266 SER A O 1
ATOM 2100 N N . VAL A 1 267 ? -0.186 -6.262 4.887 1 96.06 267 VAL A N 1
ATOM 2101 C CA . VAL A 1 267 ? 0.801 -5.625 5.758 1 96.06 267 VAL A CA 1
ATOM 2102 C C . VAL A 1 267 ? 1.279 -4.32 5.125 1 96.06 267 VAL A C 1
ATOM 2104 O O . VAL A 1 267 ? 1.356 -3.291 5.801 1 96.06 267 VAL A O 1
ATOM 2107 N N . PHE A 1 268 ? 1.453 -4.301 3.848 1 97.75 268 PHE A N 1
ATOM 2108 C CA . PHE A 1 268 ? 2.111 -3.152 3.234 1 97.75 268 PHE A CA 1
ATOM 2109 C C . PHE A 1 268 ? 1.097 -2.252 2.541 1 97.75 268 PHE A C 1
ATOM 2111 O O . PHE A 1 268 ? 1.471 -1.289 1.868 1 97.75 268 PHE A O 1
ATOM 2118 N N . THR A 1 269 ? -0.21 -2.584 2.658 1 97.94 269 THR A N 1
ATOM 2119 C CA . THR A 1 269 ? -1.27 -1.685 2.217 1 97.94 269 THR A CA 1
ATOM 2120 C C . THR A 1 269 ? -2.137 -1.25 3.395 1 97.94 269 THR A C 1
ATOM 2122 O O . THR A 1 269 ? -1.869 -0.224 4.023 1 97.94 269 THR A O 1
ATOM 2125 N N . MET A 1 270 ? -2.959 -2.184 3.898 1 97.88 270 MET A N 1
ATOM 2126 C CA . MET A 1 270 ? -3.932 -1.85 4.934 1 97.88 270 MET A CA 1
ATOM 2127 C C . MET A 1 270 ? -3.234 -1.525 6.25 1 97.88 270 MET A C 1
ATOM 2129 O O . MET A 1 270 ? -3.547 -0.52 6.891 1 97.88 270 MET A O 1
ATOM 2133 N N . TRP A 1 271 ? -2.312 -2.311 6.625 1 97 271 TRP A N 1
ATOM 2134 C CA . TRP A 1 271 ? -1.675 -2.086 7.922 1 97 271 TRP A CA 1
ATOM 2135 C C . TRP A 1 271 ? -0.667 -0.944 7.84 1 97 271 TRP A C 1
ATOM 2137 O O . TRP A 1 271 ? -0.38 -0.289 8.844 1 97 271 TRP A O 1
ATOM 2147 N N . PHE A 1 272 ? -0.083 -0.733 6.664 1 98.69 272 PHE A N 1
ATOM 2148 C CA . PHE A 1 272 ? 0.706 0.482 6.488 1 98.69 272 PHE A CA 1
ATOM 2149 C C . PHE A 1 272 ? -0.155 1.721 6.703 1 98.69 272 PHE A C 1
ATOM 2151 O O . PHE A 1 272 ? 0.249 2.65 7.402 1 98.69 272 PHE A O 1
ATOM 2158 N N . VAL A 1 273 ? -1.345 1.765 6.055 1 98.75 273 VAL A N 1
ATOM 2159 C CA . VAL A 1 273 ? -2.275 2.877 6.215 1 98.75 273 VAL A CA 1
ATOM 2160 C C . VAL A 1 273 ? -2.623 3.051 7.691 1 98.75 273 VAL A C 1
ATOM 2162 O O . VAL A 1 273 ? -2.668 4.176 8.195 1 98.75 273 VAL A O 1
ATOM 2165 N N . ALA A 1 274 ? -2.834 1.922 8.367 1 98.56 274 ALA A N 1
ATOM 2166 C CA . ALA A 1 274 ? -3.139 1.964 9.789 1 98.56 274 ALA A CA 1
ATOM 2167 C C . ALA A 1 274 ? -1.966 2.531 10.586 1 98.56 274 ALA A C 1
ATOM 2169 O O . ALA A 1 274 ? -2.146 3.42 11.422 1 98.56 274 ALA A O 1
ATOM 2170 N N . LEU A 1 275 ? -0.797 2.072 10.32 1 98.38 275 LEU A N 1
ATOM 2171 C CA . LEU A 1 275 ? 0.396 2.527 11.023 1 98.38 275 LEU A CA 1
ATOM 2172 C C . LEU A 1 275 ? 0.629 4.016 10.797 1 98.38 275 LEU A C 1
ATOM 2174 O O . LEU A 1 275 ? 0.86 4.77 11.742 1 98.38 275 LEU A O 1
ATOM 2178 N N . LEU A 1 276 ? 0.616 4.391 9.516 1 98.62 276 LEU A N 1
ATOM 2179 C CA . LEU A 1 276 ? 0.799 5.797 9.172 1 98.62 276 LEU A CA 1
ATOM 2180 C C . LEU A 1 276 ? -0.227 6.664 9.898 1 98.62 276 LEU A C 1
ATOM 2182 O O . LEU A 1 276 ? 0.114 7.727 10.422 1 98.62 276 LEU A O 1
ATOM 2186 N N . SER A 1 277 ? -1.469 6.199 9.969 1 98.56 277 SER A N 1
ATOM 2187 C CA . SER A 1 277 ? -2.537 6.93 10.648 1 98.56 277 SER A CA 1
ATOM 2188 C C . SER A 1 277 ? -2.254 7.07 12.141 1 98.56 277 SER A C 1
ATOM 2190 O O . SER A 1 277 ? -2.434 8.148 12.711 1 98.56 277 SER A O 1
ATOM 2192 N N . VAL A 1 278 ? -1.827 5.961 12.758 1 98.31 278 VAL A N 1
ATOM 2193 C CA . VAL A 1 278 ? -1.508 5.996 14.18 1 98.31 278 VAL A CA 1
ATOM 2194 C C . VAL A 1 278 ? -0.408 7.023 14.438 1 98.31 278 VAL A C 1
ATOM 2196 O O . VAL A 1 278 ? -0.511 7.832 15.359 1 98.31 278 VAL A O 1
ATOM 2199 N N . VAL A 1 279 ? 0.623 7.027 13.617 1 98 279 VAL A N 1
ATOM 2200 C CA . VAL A 1 279 ? 1.759 7.926 13.789 1 98 279 VAL A CA 1
ATOM 2201 C C . VAL A 1 279 ? 1.305 9.375 13.617 1 98 279 VAL A C 1
ATOM 2203 O O . VAL A 1 279 ? 1.694 10.25 14.391 1 98 279 VAL A O 1
ATOM 2206 N N . ILE A 1 280 ? 0.465 9.648 12.648 1 96.56 280 ILE A N 1
ATOM 2207 C CA . ILE A 1 280 ? -0.031 10.992 12.383 1 96.56 280 ILE A CA 1
ATOM 2208 C C . ILE A 1 280 ? -0.886 11.469 13.555 1 96.56 280 ILE A C 1
ATOM 2210 O O . ILE A 1 280 ? -0.753 12.609 14.008 1 96.56 280 ILE A O 1
ATOM 2214 N N . ILE A 1 281 ? -1.76 10.594 14.062 1 96.38 281 ILE A N 1
ATOM 2215 C CA . ILE A 1 281 ? -2.682 10.953 15.133 1 96.38 281 ILE A CA 1
ATOM 2216 C C . ILE A 1 281 ? -1.897 11.234 16.406 1 96.38 281 ILE A C 1
ATOM 2218 O O . ILE A 1 281 ? -2.23 12.156 17.156 1 96.38 281 ILE A O 1
ATOM 2222 N N . LEU A 1 282 ? -0.864 10.414 16.641 1 95.5 282 LEU A N 1
ATOM 2223 C CA . LEU A 1 282 ? -0.168 10.484 17.922 1 95.5 282 LEU A CA 1
ATOM 2224 C C . LEU A 1 282 ? 0.946 11.523 17.875 1 95.5 282 LEU A C 1
ATOM 2226 O O . LEU A 1 282 ? 1.552 11.828 18.906 1 95.5 282 LEU A O 1
ATOM 2230 N N . ARG A 1 283 ? 1.221 12.047 16.719 1 92.31 283 ARG A N 1
ATOM 2231 C CA . ARG A 1 283 ? 2.264 13.062 16.625 1 92.31 283 ARG A CA 1
ATOM 2232 C C . ARG A 1 283 ? 1.914 14.289 17.469 1 92.31 283 ARG A C 1
ATOM 2234 O O . ARG A 1 283 ? 0.797 14.805 17.391 1 92.31 283 ARG A O 1
ATOM 2241 N N . PRO A 1 284 ? 2.867 14.695 18.266 1 86.5 284 PRO A N 1
ATOM 2242 C CA . PRO A 1 284 ? 2.604 15.883 19.094 1 86.5 284 PRO A CA 1
ATOM 2243 C C . PRO A 1 284 ? 2.414 17.141 18.25 1 86.5 284 PRO A C 1
ATOM 2245 O O . PRO A 1 284 ? 3.078 17.312 17.219 1 86.5 284 PRO A O 1
ATOM 2248 N N . SER A 1 285 ? 1.457 17.891 18.609 1 75.5 285 SER A N 1
ATOM 2249 C CA . SER A 1 285 ? 1.184 19.141 17.906 1 75.5 285 SER A CA 1
ATOM 2250 C C . SER A 1 285 ? 2.365 20.109 18.016 1 75.5 285 SER A C 1
ATOM 2252 O O . SER A 1 285 ? 3.023 20.172 19.062 1 75.5 285 SER A O 1
ATOM 2254 N N . ARG A 1 286 ? 2.621 20.688 16.891 1 68.81 286 ARG A N 1
ATOM 2255 C CA . ARG A 1 286 ? 3.688 21.688 16.891 1 68.81 286 ARG A CA 1
ATOM 2256 C C . ARG A 1 286 ? 3.285 22.922 17.688 1 68.81 286 ARG A C 1
ATOM 2258 O O . ARG A 1 286 ? 2.096 23.203 17.844 1 68.81 286 ARG A O 1
ATOM 2265 N N . GLU A 1 287 ? 4.238 23.438 18.375 1 58.41 287 GLU A N 1
ATOM 2266 C CA . GLU A 1 287 ? 4.016 24.625 19.203 1 58.41 287 GLU A CA 1
ATOM 2267 C C . GLU A 1 287 ? 3.195 25.672 18.469 1 58.41 287 GLU A C 1
ATOM 2269 O O . GLU A 1 287 ? 2.307 26.297 19.047 1 58.41 287 GLU A O 1
ATOM 2274 N N . CYS A 1 288 ? 3.471 25.781 17.141 1 58.12 288 CYS A N 1
ATOM 2275 C CA . CYS A 1 288 ? 2.742 26.781 16.359 1 58.12 288 CYS A CA 1
ATOM 2276 C C . CYS A 1 288 ? 1.269 26.406 16.25 1 58.12 288 CYS A C 1
ATOM 2278 O O . CYS A 1 288 ? 0.4 27.281 16.266 1 58.12 288 CYS A O 1
ATOM 2280 N N . ASP A 1 289 ? 1.005 25.172 16.156 1 60.28 289 ASP A N 1
ATOM 2281 C CA . ASP A 1 289 ? -0.373 24.703 16.062 1 60.28 289 ASP A CA 1
ATOM 2282 C C . ASP A 1 289 ? -1.125 24.922 17.375 1 60.28 289 ASP A C 1
ATOM 2284 O O . ASP A 1 289 ? -2.307 25.281 17.359 1 60.28 289 ASP A O 1
ATOM 2288 N N . LYS A 1 290 ? -0.333 24.844 18.422 1 61.88 290 LYS A N 1
ATOM 2289 C CA . LYS A 1 290 ? -0.927 25.078 19.734 1 61.88 290 LYS A CA 1
ATOM 2290 C C . LYS A 1 290 ? -1.341 26.547 19.891 1 61.88 290 LYS A C 1
ATOM 2292 O O . LYS A 1 290 ? -2.404 26.844 20.438 1 61.88 290 LYS A O 1
ATOM 2297 N N . GLU A 1 291 ? -0.418 27.312 19.375 1 58.97 291 GLU A N 1
ATOM 2298 C CA . GLU A 1 291 ? -0.695 28.75 19.5 1 58.97 291 GLU A CA 1
ATOM 2299 C C . GLU A 1 291 ? -1.893 29.141 18.641 1 58.97 291 GLU A C 1
ATOM 2301 O O . GLU A 1 291 ? -2.715 29.969 19.062 1 58.97 291 GLU A O 1
ATOM 2306 N N . CYS A 1 292 ? -1.938 28.516 17.453 1 61.25 292 CYS A N 1
ATOM 2307 C CA . CYS A 1 292 ? -3.076 28.781 16.578 1 61.25 292 CYS A CA 1
ATOM 2308 C C . CYS A 1 292 ? -4.375 28.312 17.219 1 61.25 292 CYS A C 1
ATOM 2310 O O . CYS A 1 292 ? -5.398 28.984 17.125 1 61.25 292 CYS A O 1
ATOM 2312 N N . ASP A 1 293 ? -4.301 27.234 17.812 1 60.03 293 ASP A N 1
ATOM 2313 C CA . ASP A 1 293 ? -5.477 26.688 18.5 1 60.03 293 ASP A CA 1
ATOM 2314 C C . ASP A 1 293 ? -5.867 27.562 19.688 1 60.03 293 ASP A C 1
ATOM 2316 O O . ASP A 1 293 ? -7.055 27.734 19.969 1 60.03 293 ASP A O 1
ATOM 2320 N N . ARG A 1 294 ? -4.863 28.109 20.406 1 57.72 294 ARG A N 1
ATOM 2321 C CA . ARG A 1 294 ? -5.105 28.984 21.547 1 57.72 294 ARG A CA 1
ATOM 2322 C C . ARG A 1 294 ? -5.746 30.297 21.125 1 57.72 294 ARG A C 1
ATOM 2324 O O . ARG A 1 294 ? -6.645 30.797 21.797 1 57.72 294 ARG A O 1
ATOM 2331 N N . THR A 1 295 ? -5.336 30.812 20.094 1 56.06 295 THR A N 1
ATOM 2332 C CA . THR A 1 295 ? -5.852 32.094 19.641 1 56.06 295 THR A CA 1
ATOM 2333 C C . THR A 1 295 ? -7.301 31.969 19.172 1 56.06 295 THR A C 1
ATOM 2335 O O . THR A 1 295 ? -8.055 32.938 19.172 1 56.06 295 THR A O 1
ATOM 2338 N N . LYS A 1 296 ? -7.742 30.828 18.688 1 56 296 LYS A N 1
ATOM 2339 C CA . LYS A 1 296 ? -9.125 30.609 18.281 1 56 296 LYS A CA 1
ATOM 2340 C C . LYS A 1 296 ? -10.023 30.391 19.5 1 56 296 LYS A C 1
ATOM 2342 O O . LYS A 1 296 ? -11.25 30.484 19.391 1 56 296 LYS A O 1
ATOM 2347 N N . GLN A 1 297 ? -9.383 29.891 20.531 1 49 297 GLN A N 1
ATOM 2348 C CA . GLN A 1 297 ? -10.172 29.688 21.734 1 49 297 GLN A CA 1
ATOM 2349 C C . GLN A 1 297 ? -10.375 31 22.484 1 49 297 GLN A C 1
ATOM 2351 O O . GLN A 1 297 ? -11.25 31.094 23.344 1 49 297 GLN A O 1
ATOM 2356 N N . GLU A 1 298 ? -9.625 32.031 22.188 1 46.19 298 GLU A N 1
ATOM 2357 C CA . GLU A 1 298 ? -9.867 33.344 22.766 1 46.19 298 GLU A CA 1
ATOM 2358 C C . GLU A 1 298 ? -10.766 34.188 21.875 1 46.19 298 GLU A C 1
ATOM 2360 O O . GLU A 1 298 ? -11.633 34.938 22.375 1 46.19 298 GLU A O 1
ATOM 2365 N N . MET B 1 1 ? 35.469 22.609 -14.117 1 33.12 1 MET B N 1
ATOM 2366 C CA . MET B 1 1 ? 34.094 22.422 -14.562 1 33.12 1 MET B CA 1
ATOM 2367 C C . MET B 1 1 ? 33.156 23.312 -13.766 1 33.12 1 MET B C 1
ATOM 2369 O O . MET B 1 1 ? 33.156 23.312 -12.539 1 33.12 1 MET B O 1
ATOM 2373 N N . ALA B 1 2 ? 32.688 24.25 -14.375 1 46.31 2 ALA B N 1
ATOM 2374 C CA . ALA B 1 2 ? 31.844 25.234 -13.695 1 46.31 2 ALA B CA 1
ATOM 2375 C C . ALA B 1 2 ? 30.75 24.547 -12.891 1 46.31 2 ALA B C 1
ATOM 2377 O O . ALA B 1 2 ? 30.188 23.531 -13.32 1 46.31 2 ALA B O 1
ATOM 2378 N N . PRO B 1 3 ? 30.641 24.875 -11.602 1 56.56 3 PRO B N 1
ATOM 2379 C CA . PRO B 1 3 ? 29.562 24.297 -10.797 1 56.56 3 PRO B CA 1
ATOM 2380 C C . PRO B 1 3 ? 28.203 24.391 -11.484 1 56.56 3 PRO B C 1
ATOM 2382 O O . PRO B 1 3 ? 27.938 25.359 -12.188 1 56.56 3 PRO B O 1
ATOM 2385 N N . ILE B 1 4 ? 27.703 23.219 -11.883 1 64.75 4 ILE B N 1
ATOM 2386 C CA . ILE B 1 4 ? 26.391 23.172 -12.516 1 64.75 4 ILE B CA 1
ATOM 2387 C C . ILE B 1 4 ? 25.469 24.172 -11.836 1 64.75 4 ILE B C 1
ATOM 2389 O O . ILE B 1 4 ? 25.344 24.203 -10.609 1 64.75 4 ILE B O 1
ATOM 2393 N N . SER B 1 5 ? 25 25.25 -12.547 1 76.56 5 SER B N 1
ATOM 2394 C CA . SER B 1 5 ? 24.078 26.266 -12.047 1 76.56 5 SER B CA 1
ATOM 2395 C C . SER B 1 5 ? 22.859 25.625 -11.375 1 76.56 5 SER B C 1
ATOM 2397 O O . SER B 1 5 ? 22.469 24.516 -11.727 1 76.56 5 SER B O 1
ATOM 2399 N N . PRO B 1 6 ? 22.406 26.156 -10.312 1 78.44 6 PRO B N 1
ATOM 2400 C CA . PRO B 1 6 ? 21.219 25.672 -9.609 1 78.44 6 PRO B CA 1
ATOM 2401 C C . PRO B 1 6 ? 20.031 25.422 -10.539 1 78.44 6 PRO B C 1
ATOM 2403 O O . PRO B 1 6 ? 19.266 24.484 -10.344 1 78.44 6 PRO B O 1
ATOM 2406 N N . ARG B 1 7 ? 19.844 26.234 -11.594 1 81.88 7 ARG B N 1
ATOM 2407 C CA . ARG B 1 7 ? 18.766 26.047 -12.555 1 81.88 7 ARG B CA 1
ATOM 2408 C C . ARG B 1 7 ? 18.938 24.766 -13.352 1 81.88 7 ARG B C 1
ATOM 2410 O O . ARG B 1 7 ? 17.984 24.031 -13.578 1 81.88 7 ARG B O 1
ATOM 2417 N N . CYS B 1 8 ? 20.109 24.578 -13.742 1 82.75 8 CYS B N 1
ATOM 2418 C CA . CYS B 1 8 ? 20.422 23.375 -14.5 1 82.75 8 CYS B CA 1
ATOM 2419 C C . CYS B 1 8 ? 20.188 22.125 -13.664 1 82.75 8 CYS B C 1
ATOM 2421 O O . CYS B 1 8 ? 19.641 21.141 -14.148 1 82.75 8 CYS B O 1
ATOM 2423 N N . MET B 1 9 ? 20.547 22.203 -12.453 1 84.06 9 MET B N 1
ATOM 2424 C CA . MET B 1 9 ? 20.375 21.078 -11.555 1 84.06 9 MET B CA 1
ATOM 2425 C C . MET B 1 9 ? 18.891 20.781 -11.328 1 84.06 9 MET B C 1
ATOM 2427 O O . MET B 1 9 ? 18.484 19.625 -11.258 1 84.06 9 MET B O 1
ATOM 2431 N N . ASN B 1 10 ? 18.141 21.828 -11.289 1 87.94 10 ASN B N 1
ATOM 2432 C CA . ASN B 1 10 ? 16.688 21.672 -11.156 1 87.94 10 ASN B CA 1
ATOM 2433 C C . ASN B 1 10 ? 16.094 20.953 -12.367 1 87.94 10 ASN B C 1
ATOM 2435 O O . ASN B 1 10 ? 15.281 20.047 -12.219 1 87.94 10 ASN B O 1
ATOM 2439 N N . TRP B 1 11 ? 16.531 21.344 -13.508 1 89.88 11 TRP B N 1
ATOM 2440 C CA . TRP B 1 11 ? 16.031 20.719 -14.727 1 89.88 11 TRP B CA 1
ATOM 2441 C C . TRP B 1 11 ? 16.484 19.281 -14.836 1 89.88 11 TRP B C 1
ATOM 2443 O O . TRP B 1 11 ? 15.734 18.406 -15.305 1 89.88 11 TRP B O 1
ATOM 2453 N N . LEU B 1 12 ? 17.656 19.062 -14.414 1 90.75 12 LEU B N 1
ATOM 2454 C CA . LEU B 1 12 ? 18.188 17.703 -14.43 1 90.75 12 LEU B CA 1
ATOM 2455 C C . LEU B 1 12 ? 17.344 16.781 -13.562 1 90.75 12 LEU B C 1
ATOM 2457 O O . LEU B 1 12 ? 17.062 15.641 -13.953 1 90.75 12 LEU B O 1
ATOM 2461 N N . LEU B 1 13 ? 16.938 17.266 -12.461 1 94.94 13 LEU B N 1
ATOM 2462 C CA . LEU B 1 13 ? 16.172 16.469 -11.516 1 94.94 13 LEU B CA 1
ATOM 2463 C C . LEU B 1 13 ? 14.773 16.172 -12.062 1 94.94 13 LEU B C 1
ATOM 2465 O O . LEU B 1 13 ? 14.172 15.148 -11.711 1 94.94 13 LEU B O 1
ATOM 2469 N N . TRP B 1 14 ? 14.266 17.016 -12.953 1 95.62 14 TRP B N 1
ATOM 2470 C CA . TRP B 1 14 ? 13 16.734 -13.617 1 95.62 14 TRP B CA 1
ATOM 2471 C C . TRP B 1 14 ? 13.203 15.789 -14.797 1 95.62 14 TRP B C 1
ATOM 2473 O O . TRP B 1 14 ? 12.312 14.992 -15.125 1 95.62 14 TRP B O 1
ATOM 2483 N N . LEU B 1 15 ? 14.328 15.82 -15.375 1 95.62 15 LEU B N 1
ATOM 2484 C CA . LEU B 1 15 ? 14.602 15.07 -16.594 1 95.62 15 LEU B CA 1
ATOM 2485 C C . LEU B 1 15 ? 14.969 13.625 -16.281 1 95.62 15 LEU B C 1
ATOM 2487 O O . LEU B 1 15 ? 14.641 12.711 -17.047 1 95.62 15 LEU B O 1
ATOM 2491 N N . LEU B 1 16 ? 15.625 13.43 -15.195 1 95.75 16 LEU B N 1
ATOM 2492 C CA . LEU B 1 16 ? 16.172 12.109 -14.883 1 95.75 16 LEU B CA 1
ATOM 2493 C C . LEU B 1 16 ? 15.047 11.078 -14.75 1 95.75 16 LEU B C 1
ATOM 2495 O O . LEU B 1 16 ? 15.148 9.977 -15.289 1 95.75 16 LEU B O 1
ATOM 2499 N N . PRO B 1 17 ? 13.938 11.398 -14.047 1 95.88 17 PRO B N 1
ATOM 2500 C CA . PRO B 1 17 ? 12.852 10.414 -14.016 1 95.88 17 PRO B CA 1
ATOM 2501 C C . PRO B 1 17 ? 12.289 10.117 -15.398 1 95.88 17 PRO B C 1
ATOM 2503 O O . PRO B 1 17 ? 11.891 8.984 -15.68 1 95.88 17 PRO B O 1
ATOM 2506 N N . ILE B 1 18 ? 12.234 11.102 -16.219 1 93.94 18 ILE B N 1
ATOM 2507 C CA . ILE B 1 18 ? 11.742 10.922 -17.578 1 93.94 18 ILE B CA 1
ATOM 2508 C C . ILE B 1 18 ? 12.695 10.008 -18.359 1 93.94 18 ILE B C 1
ATOM 2510 O O . ILE B 1 18 ? 12.258 9.055 -19 1 93.94 18 ILE B O 1
ATOM 2514 N N . VAL B 1 19 ? 13.977 10.289 -18.25 1 93.62 19 VAL B N 1
ATOM 2515 C CA . VAL B 1 19 ? 14.992 9.477 -18.906 1 93.62 19 VAL B CA 1
ATOM 2516 C C . VAL B 1 19 ? 14.922 8.039 -18.391 1 93.62 19 VAL B C 1
ATOM 2518 O O . VAL B 1 19 ? 15.055 7.086 -19.156 1 93.62 19 VAL B O 1
ATOM 2521 N N . PHE B 1 20 ? 14.688 7.949 -17.125 1 92.88 20 PHE B N 1
ATOM 2522 C CA . PHE B 1 20 ? 14.57 6.645 -16.484 1 92.88 20 PHE B CA 1
ATOM 2523 C C . PHE B 1 20 ? 13.438 5.836 -17.125 1 92.88 20 PHE B C 1
ATOM 2525 O O . PHE B 1 20 ? 13.648 4.691 -17.531 1 92.88 20 PHE B O 1
ATOM 2532 N N . VAL B 1 21 ? 12.289 6.391 -17.281 1 89.94 21 VAL B N 1
ATOM 2533 C CA . VAL B 1 21 ? 11.109 5.711 -17.812 1 89.94 21 VAL B CA 1
ATOM 2534 C C . VAL B 1 21 ? 11.305 5.453 -19.312 1 89.94 21 VAL B C 1
ATOM 2536 O O . VAL B 1 21 ? 11.008 4.359 -19.797 1 89.94 21 VAL B O 1
ATOM 2539 N N . VAL B 1 22 ? 11.773 6.418 -20 1 88.19 22 VAL B N 1
ATOM 2540 C CA . VAL B 1 22 ? 11.977 6.289 -21.438 1 88.19 22 VAL B CA 1
ATOM 2541 C C . VAL B 1 22 ? 12.977 5.172 -21.719 1 88.19 22 VAL B C 1
ATOM 2543 O O . VAL B 1 22 ? 12.773 4.359 -22.625 1 88.19 22 VAL B O 1
ATOM 2546 N N . PHE B 1 23 ? 14.023 5.137 -20.938 1 88.19 23 PHE B N 1
ATOM 2547 C CA . PHE B 1 23 ? 15.023 4.09 -21.109 1 88.19 23 PHE B CA 1
ATOM 2548 C C . PHE B 1 23 ? 14.398 2.713 -20.922 1 88.19 23 PHE B C 1
ATOM 2550 O O . PHE B 1 23 ? 14.648 1.798 -21.703 1 88.19 23 PHE B O 1
ATOM 2557 N N . ILE B 1 24 ? 13.633 2.584 -19.906 1 83.69 24 ILE B N 1
ATOM 2558 C CA . ILE B 1 24 ? 13.031 1.292 -19.578 1 83.69 24 ILE B CA 1
ATOM 2559 C C . ILE B 1 24 ? 12.07 0.882 -20.703 1 83.69 24 ILE B C 1
ATOM 2561 O O . ILE B 1 24 ? 12.117 -0.253 -21.188 1 83.69 24 ILE B O 1
ATOM 2565 N N . VAL B 1 25 ? 11.234 1.794 -21.125 1 81.31 25 VAL B N 1
ATOM 2566 C CA . VAL B 1 25 ? 10.258 1.517 -22.172 1 81.31 25 VAL B CA 1
ATOM 2567 C C . VAL B 1 25 ? 10.984 1.17 -23.484 1 81.31 25 VAL B C 1
ATOM 2569 O O . VAL B 1 25 ? 10.672 0.169 -24.125 1 81.31 25 VAL B O 1
ATOM 2572 N N . PHE B 1 26 ? 12.008 1.88 -23.797 1 83.81 26 PHE B N 1
ATOM 2573 C CA . PHE B 1 26 ? 12.734 1.659 -25.047 1 83.81 26 PHE B CA 1
ATOM 2574 C C . PHE B 1 26 ? 13.539 0.368 -24.969 1 83.81 26 PHE B C 1
ATOM 2576 O O . PHE B 1 26 ? 13.648 -0.357 -25.969 1 83.81 26 PHE B O 1
ATOM 2583 N N . ASN B 1 27 ? 14.086 0.221 -23.844 1 83.44 27 ASN B N 1
ATOM 2584 C CA . ASN B 1 27 ? 14.836 -1.021 -23.703 1 83.44 27 ASN B CA 1
ATOM 2585 C C . ASN B 1 27 ? 13.93 -2.242 -23.797 1 83.44 27 ASN B C 1
ATOM 2587 O O . ASN B 1 27 ? 14.328 -3.283 -24.328 1 83.44 27 ASN B O 1
ATOM 2591 N N . ASN B 1 28 ? 12.781 -2.17 -23.281 1 77.5 28 ASN B N 1
ATOM 2592 C CA . ASN B 1 28 ? 11.812 -3.256 -23.375 1 77.5 28 ASN B CA 1
ATOM 2593 C C . ASN B 1 28 ? 11.344 -3.477 -24.812 1 77.5 28 ASN B C 1
ATOM 2595 O O . ASN B 1 28 ? 11.109 -4.613 -25.219 1 77.5 28 ASN B O 1
ATOM 2599 N N . LEU B 1 29 ? 11.234 -2.473 -25.578 1 76.75 29 LEU B N 1
ATOM 2600 C CA . LEU B 1 29 ? 10.727 -2.547 -26.938 1 76.75 29 LEU B CA 1
ATOM 2601 C C . LEU B 1 29 ? 11.828 -2.959 -27.906 1 76.75 29 LEU B C 1
ATOM 2603 O O . LEU B 1 29 ? 11.57 -3.668 -28.891 1 76.75 29 LEU B O 1
ATOM 2607 N N . TYR B 1 30 ? 13.062 -2.598 -27.594 1 81.69 30 TYR B N 1
ATOM 2608 C CA . TYR B 1 30 ? 14.07 -2.727 -28.641 1 81.69 30 TYR B CA 1
ATOM 2609 C C . TYR B 1 30 ? 15.266 -3.533 -28.141 1 81.69 30 TYR B C 1
ATOM 2611 O O . TYR B 1 30 ? 16.219 -3.76 -28.891 1 81.69 30 TYR B O 1
ATOM 2619 N N . ASP B 1 31 ? 15.18 -3.943 -26.953 1 80.25 31 ASP B N 1
ATOM 2620 C CA . ASP B 1 31 ? 16.281 -4.719 -26.391 1 80.25 31 ASP B CA 1
ATOM 2621 C C . ASP B 1 31 ? 17.625 -4.012 -26.609 1 80.25 31 ASP B C 1
ATOM 2623 O O . ASP B 1 31 ? 18.562 -4.598 -27.172 1 80.25 31 ASP B O 1
ATOM 2627 N N . LEU B 1 32 ? 17.703 -2.814 -26.266 1 80.94 32 LEU B N 1
ATOM 2628 C CA . LEU B 1 32 ? 18.844 -1.925 -26.516 1 80.94 32 LEU B CA 1
ATOM 2629 C C . LEU B 1 32 ? 20.094 -2.404 -25.781 1 80.94 32 LEU B C 1
ATOM 2631 O O . LEU B 1 32 ? 21.203 -2.225 -26.281 1 80.94 32 LEU B O 1
ATOM 2635 N N . VAL B 1 33 ? 19.922 -2.943 -24.531 1 82.19 33 VAL B N 1
ATOM 2636 C CA . VAL B 1 33 ? 21.062 -3.365 -23.719 1 82.19 33 VAL B CA 1
ATOM 2637 C C . VAL B 1 33 ? 20.828 -4.785 -23.203 1 82.19 33 VAL B C 1
ATOM 2639 O O . VAL B 1 33 ? 19.688 -5.184 -22.953 1 82.19 33 VAL B O 1
ATOM 2642 N N . PRO B 1 34 ? 22 -5.488 -23.141 1 80.25 34 PRO B N 1
ATOM 2643 C CA . PRO B 1 34 ? 21.875 -6.828 -22.562 1 80.25 34 PRO B CA 1
ATOM 2644 C C . PRO B 1 34 ? 21.281 -6.816 -21.156 1 80.25 34 PRO B C 1
ATOM 2646 O O . PRO B 1 34 ? 21.422 -5.832 -20.438 1 80.25 34 PRO B O 1
ATOM 2649 N N . LEU B 1 35 ? 20.562 -7.871 -20.812 1 74.81 35 LEU B N 1
ATOM 2650 C CA . LEU B 1 35 ? 19.812 -8.008 -19.578 1 74.81 35 LEU B CA 1
ATOM 2651 C C . LEU B 1 35 ? 20.672 -7.637 -18.375 1 74.81 35 LEU B C 1
ATOM 2653 O O . LEU B 1 35 ? 20.25 -6.871 -17.5 1 74.81 35 LEU B O 1
ATOM 2657 N N . GLY B 1 36 ? 21.922 -8.141 -18.328 1 74.56 36 GLY B N 1
ATOM 2658 C CA . GLY B 1 36 ? 22.812 -7.824 -17.219 1 74.56 36 GLY B CA 1
ATOM 2659 C C . GLY B 1 36 ? 23.109 -6.344 -17.078 1 74.56 36 GLY B C 1
ATOM 2660 O O . GLY B 1 36 ? 23.219 -5.824 -15.977 1 74.56 36 GLY B O 1
ATOM 2661 N N . LEU B 1 37 ? 23 -5.633 -18.172 1 81.69 37 LEU B N 1
ATOM 2662 C CA . LEU B 1 37 ? 23.344 -4.215 -18.188 1 81.69 37 LEU B CA 1
ATOM 2663 C C . LEU B 1 37 ? 22.125 -3.355 -17.922 1 81.69 37 LEU B C 1
ATOM 2665 O O . LEU B 1 37 ? 22.234 -2.195 -17.531 1 81.69 37 LEU B O 1
ATOM 2669 N N . THR B 1 38 ? 20.969 -3.914 -18.219 1 81.5 38 THR B N 1
ATOM 2670 C CA . THR B 1 38 ? 19.75 -3.166 -17.969 1 81.5 38 THR B CA 1
ATOM 2671 C C . THR B 1 38 ? 19.609 -2.789 -16.5 1 81.5 38 THR B C 1
ATOM 2673 O O . THR B 1 38 ? 19.359 -1.629 -16.172 1 81.5 38 THR B O 1
ATOM 2676 N N . GLY B 1 39 ? 19.891 -3.781 -15.68 1 81.12 39 GLY B N 1
ATOM 2677 C CA . GLY B 1 39 ? 19.828 -3.527 -14.25 1 81.12 39 GLY B CA 1
ATOM 2678 C C . GLY B 1 39 ? 20.844 -2.51 -13.773 1 81.12 39 GLY B C 1
ATOM 2679 O O . GLY B 1 39 ? 20.531 -1.638 -12.961 1 81.12 39 GLY B O 1
ATOM 2680 N N . VAL B 1 40 ? 21.953 -2.586 -14.312 1 84.81 40 VAL B N 1
ATOM 2681 C CA . VAL B 1 40 ? 23.047 -1.689 -13.93 1 84.81 40 VAL B CA 1
ATOM 2682 C C . VAL B 1 40 ? 22.703 -0.261 -14.352 1 84.81 40 VAL B C 1
ATOM 2684 O O . VAL B 1 40 ? 22.906 0.684 -13.586 1 84.81 40 VAL B O 1
ATOM 2687 N N . THR B 1 41 ? 22.234 -0.152 -15.547 1 87.19 41 THR B N 1
ATOM 2688 C CA . THR B 1 41 ? 21.859 1.167 -16.047 1 87.19 41 THR B CA 1
ATOM 2689 C C . THR B 1 41 ? 20.766 1.79 -15.195 1 87.19 41 THR B C 1
ATOM 2691 O O . THR B 1 41 ? 20.828 2.98 -14.875 1 87.19 41 THR B O 1
ATOM 2694 N N . HIS B 1 42 ? 19.828 0.968 -14.781 1 88.25 42 HIS B N 1
ATOM 2695 C CA . HIS B 1 42 ? 18.766 1.429 -13.898 1 88.25 42 HIS B CA 1
ATOM 2696 C C . HIS B 1 42 ? 19.312 1.945 -12.578 1 88.25 42 HIS B C 1
ATOM 2698 O O . HIS B 1 42 ? 18.906 3.002 -12.094 1 88.25 42 HIS B O 1
ATOM 2704 N N . VAL B 1 43 ? 20.234 1.242 -12.086 1 91.94 43 VAL B N 1
ATOM 2705 C CA . VAL B 1 43 ? 20.812 1.589 -10.797 1 91.94 43 VAL B CA 1
ATOM 2706 C C . VAL B 1 43 ? 21.609 2.883 -10.922 1 91.94 43 VAL B C 1
ATOM 2708 O O . VAL B 1 43 ? 21.547 3.752 -10.047 1 91.94 43 VAL B O 1
ATOM 2711 N N . ILE B 1 44 ? 22.297 3.041 -12.008 1 94 44 ILE B N 1
ATOM 2712 C CA . ILE B 1 44 ? 23.125 4.227 -12.219 1 94 44 ILE B CA 1
ATOM 2713 C C . ILE B 1 44 ? 22.234 5.469 -12.281 1 94 44 ILE B C 1
ATOM 2715 O O . ILE B 1 44 ? 22.531 6.484 -11.648 1 94 44 ILE B O 1
ATOM 2719 N N . LEU B 1 45 ? 21.156 5.375 -13.047 1 94.5 45 LEU B N 1
ATOM 2720 C CA . LEU B 1 45 ? 20.25 6.504 -13.156 1 94.5 45 LEU B CA 1
ATOM 2721 C C . LEU B 1 45 ? 19.609 6.824 -11.812 1 94.5 45 LEU B C 1
ATOM 2723 O O . LEU B 1 45 ? 19.484 7.996 -11.445 1 94.5 45 LEU B O 1
ATOM 2727 N N . LEU B 1 46 ? 19.266 5.793 -11.133 1 95.5 46 LEU B N 1
ATOM 2728 C CA . LEU B 1 46 ? 18.641 5.934 -9.82 1 95.5 46 LEU B CA 1
ATOM 2729 C C . LEU B 1 46 ? 19.609 6.578 -8.828 1 95.5 46 LEU B C 1
ATOM 2731 O O . LEU B 1 46 ? 19.25 7.512 -8.117 1 95.5 46 LEU B O 1
ATOM 2735 N N . VAL B 1 47 ? 20.828 6.137 -8.789 1 97.19 47 VAL B N 1
ATOM 2736 C CA . VAL B 1 47 ? 21.844 6.629 -7.863 1 97.19 47 VAL B CA 1
ATOM 2737 C C . VAL B 1 47 ? 22.219 8.062 -8.227 1 97.19 47 VAL B C 1
ATOM 2739 O O . VAL B 1 47 ? 22.406 8.906 -7.348 1 97.19 47 VAL B O 1
ATOM 2742 N N . THR B 1 48 ? 22.328 8.344 -9.516 1 96.69 48 THR B N 1
ATOM 2743 C CA . THR B 1 48 ? 22.625 9.703 -9.953 1 96.69 48 THR B CA 1
ATOM 2744 C C . THR B 1 48 ? 21.562 10.68 -9.461 1 96.69 48 THR B C 1
ATOM 2746 O O . THR B 1 48 ? 21.906 11.734 -8.914 1 96.69 48 THR B O 1
ATOM 2749 N N . PHE B 1 49 ? 20.328 10.328 -9.641 1 97.75 49 PHE B N 1
ATOM 2750 C CA . PHE B 1 49 ? 19.25 11.18 -9.141 1 97.75 49 PHE B CA 1
ATOM 2751 C C . PHE B 1 49 ? 19.391 11.391 -7.637 1 97.75 49 PHE B C 1
ATOM 2753 O O . PHE B 1 49 ? 19.312 12.523 -7.156 1 97.75 49 PHE B O 1
ATOM 2760 N N . SER B 1 50 ? 19.594 10.297 -6.926 1 97.62 50 SER B N 1
ATOM 2761 C CA . SER B 1 50 ? 19.641 10.344 -5.469 1 97.62 50 SER B CA 1
ATOM 2762 C C . SER B 1 50 ? 20.797 11.195 -4.973 1 97.62 50 SER B C 1
ATOM 2764 O O . SER B 1 50 ? 20.656 11.93 -3.99 1 97.62 50 SER B O 1
ATOM 2766 N N . ILE B 1 51 ? 21.922 11.164 -5.656 1 96.19 51 ILE B N 1
ATOM 2767 C CA . ILE B 1 51 ? 23.078 11.945 -5.273 1 96.19 51 ILE B CA 1
ATOM 2768 C C . ILE B 1 51 ? 22.812 13.43 -5.488 1 96.19 51 ILE B C 1
ATOM 2770 O O . ILE B 1 51 ? 22.969 14.234 -4.574 1 96.19 51 ILE B O 1
ATOM 2774 N N . VAL B 1 52 ? 22.328 13.766 -6.668 1 95.38 52 VAL B N 1
ATOM 2775 C CA . VAL B 1 52 ? 22.094 15.164 -7.008 1 95.38 52 VAL B CA 1
ATOM 2776 C C . VAL B 1 52 ? 21 15.734 -6.117 1 95.38 52 VAL B C 1
ATOM 2778 O O . VAL B 1 52 ? 21.141 16.844 -5.578 1 95.38 52 VAL B O 1
ATOM 2781 N N . HIS B 1 53 ? 19.969 14.961 -5.91 1 96.44 53 HIS B N 1
ATOM 2782 C CA . HIS B 1 53 ? 18.844 15.406 -5.094 1 96.44 53 HIS B CA 1
ATOM 2783 C C . HIS B 1 53 ? 19.219 15.484 -3.619 1 96.44 53 HIS B C 1
ATOM 2785 O O . HIS B 1 53 ? 18.906 16.469 -2.941 1 96.44 53 HIS B O 1
ATOM 2791 N N . GLY B 1 54 ? 19.922 14.484 -3.141 1 94.94 54 GLY B N 1
ATOM 2792 C CA . GLY B 1 54 ? 20.297 14.398 -1.737 1 94.94 54 GLY B CA 1
ATOM 2793 C C . GLY B 1 54 ? 21.266 15.484 -1.313 1 94.94 54 GLY B C 1
ATOM 2794 O O . GLY B 1 54 ? 21.188 15.992 -0.193 1 94.94 54 GLY B O 1
ATOM 2795 N N . LEU B 1 55 ? 22.125 15.898 -2.166 1 92.75 55 LEU B N 1
ATOM 2796 C CA . LEU B 1 55 ? 23.141 16.891 -1.837 1 92.75 55 LEU B CA 1
ATOM 2797 C C . LEU B 1 55 ? 22.547 18.281 -1.775 1 92.75 55 LEU B C 1
ATOM 2799 O O . LEU B 1 55 ? 23.188 19.219 -1.283 1 92.75 55 LEU B O 1
ATOM 2803 N N . LYS B 1 56 ? 21.312 18.422 -2.232 1 91.38 56 LYS B N 1
ATOM 2804 C CA . LYS B 1 56 ? 20.594 19.688 -2.055 1 91.38 56 LYS B CA 1
ATOM 2805 C C . LYS B 1 56 ? 20.078 19.812 -0.628 1 91.38 56 LYS B C 1
ATOM 2807 O O . LYS B 1 56 ? 19.828 20.922 -0.157 1 91.38 56 LYS B O 1
ATOM 2812 N N . ARG B 1 57 ? 19.938 18.719 -0.001 1 89.81 57 ARG B N 1
ATOM 2813 C CA . ARG B 1 57 ? 19.312 18.734 1.321 1 89.81 57 ARG B CA 1
ATOM 2814 C C . ARG B 1 57 ? 20.328 18.391 2.404 1 89.81 57 ARG B C 1
ATOM 2816 O O . ARG B 1 57 ? 20.281 18.938 3.508 1 89.81 57 ARG B O 1
ATOM 2823 N N . TYR B 1 58 ? 21.219 17.531 2.115 1 92.12 58 TYR B N 1
ATOM 2824 C CA . TYR B 1 58 ? 22.188 17.047 3.088 1 92.12 58 TYR B CA 1
ATOM 2825 C C . TYR B 1 58 ? 23.578 17.531 2.756 1 92.12 58 TYR B C 1
ATOM 2827 O O . TYR B 1 58 ? 23.922 17.734 1.586 1 92.12 58 TYR B O 1
ATOM 2835 N N . SER B 1 59 ? 24.406 17.75 3.783 1 92.19 59 SER B N 1
ATOM 2836 C CA . SER B 1 59 ? 25.828 18 3.553 1 92.19 59 SER B CA 1
ATOM 2837 C C . SER B 1 59 ? 26.516 16.766 2.949 1 92.19 59 SER B C 1
ATOM 2839 O O . SER B 1 59 ? 26 15.656 3.043 1 92.19 59 SER B O 1
ATOM 2841 N N . MET B 1 60 ? 27.625 16.984 2.34 1 93.94 60 MET B N 1
ATOM 2842 C CA . MET B 1 60 ? 28.406 15.898 1.761 1 93.94 60 MET B CA 1
ATOM 2843 C C . MET B 1 60 ? 28.734 14.836 2.811 1 93.94 60 MET B C 1
ATOM 2845 O O . MET B 1 60 ? 28.625 13.641 2.541 1 93.94 60 MET B O 1
ATOM 2849 N N . ARG B 1 61 ? 29.062 15.242 3.971 1 94.38 61 ARG B N 1
ATOM 2850 C CA . ARG B 1 61 ? 29.391 14.312 5.051 1 94.38 61 ARG B CA 1
ATOM 2851 C C . ARG B 1 61 ? 28.172 13.469 5.418 1 94.38 61 ARG B C 1
ATOM 2853 O O . ARG B 1 61 ? 28.266 12.242 5.535 1 94.38 61 ARG B O 1
ATOM 2860 N N . GLN B 1 62 ? 27.047 14.156 5.594 1 94.06 62 GLN B N 1
ATOM 2861 C CA . GLN B 1 62 ? 25.812 13.445 5.938 1 94.06 62 GLN B CA 1
ATOM 2862 C C . GLN B 1 62 ? 25.453 12.422 4.863 1 94.06 62 GLN B C 1
ATOM 2864 O O . GLN B 1 62 ? 25.047 11.297 5.18 1 94.06 62 GLN B O 1
ATOM 2869 N N . PHE B 1 63 ? 25.562 12.883 3.715 1 94 63 PHE B N 1
ATOM 2870 C CA . PHE B 1 63 ? 25.203 12.016 2.594 1 94 63 PHE B CA 1
ATOM 2871 C C . PHE B 1 63 ? 26.141 10.82 2.508 1 94 63 PHE B C 1
ATOM 2873 O O . PHE B 1 63 ? 25.703 9.695 2.258 1 94 63 PHE B O 1
ATOM 2880 N N . LEU B 1 64 ? 27.453 11 2.707 1 96.5 64 LEU B N 1
ATOM 2881 C CA . LEU B 1 64 ? 28.438 9.922 2.701 1 96.5 64 LEU B CA 1
ATOM 2882 C C . LEU B 1 64 ? 28.188 8.953 3.852 1 96.5 64 LEU B C 1
ATOM 2884 O O . LEU B 1 64 ? 28.406 7.75 3.717 1 96.5 64 LEU B O 1
ATOM 2888 N N . VAL B 1 65 ? 27.781 9.477 4.949 1 97.25 65 VAL B N 1
ATOM 2889 C CA . VAL B 1 65 ? 27.438 8.617 6.078 1 97.25 65 VAL B CA 1
ATOM 2890 C C . VAL B 1 65 ? 26.25 7.727 5.715 1 97.25 65 VAL B C 1
ATOM 2892 O O . VAL B 1 65 ? 26.25 6.531 6.012 1 97.25 65 VAL B O 1
ATOM 2895 N N . PHE B 1 66 ? 25.219 8.336 5.086 1 97.88 66 PHE B N 1
ATOM 2896 C CA . PHE B 1 66 ? 24.094 7.547 4.625 1 97.88 66 PHE B CA 1
ATOM 2897 C C . PHE B 1 66 ? 24.547 6.434 3.688 1 97.88 66 PHE B C 1
ATOM 2899 O O . PHE B 1 66 ? 24.109 5.289 3.82 1 97.88 66 PHE B O 1
ATOM 2906 N N . ALA B 1 67 ? 25.406 6.773 2.754 1 98.19 67 ALA B N 1
ATOM 2907 C CA . ALA B 1 67 ? 25.922 5.812 1.789 1 98.19 67 ALA B CA 1
ATOM 2908 C C . ALA B 1 67 ? 26.703 4.699 2.49 1 98.19 67 ALA B C 1
ATOM 2910 O O . ALA B 1 67 ? 26.531 3.521 2.168 1 98.19 67 ALA B O 1
ATOM 2911 N N . ALA B 1 68 ? 27.484 5.078 3.416 1 98.56 68 ALA B N 1
ATOM 2912 C CA . ALA B 1 68 ? 28.312 4.113 4.133 1 98.56 68 ALA B CA 1
ATOM 2913 C C . ALA B 1 68 ? 27.453 3.162 4.965 1 98.56 68 ALA B C 1
ATOM 2915 O O . ALA B 1 68 ? 27.672 1.948 4.949 1 98.56 68 ALA B O 1
ATOM 2916 N N . ILE B 1 69 ? 26.5 3.703 5.699 1 98.69 69 ILE B N 1
ATOM 2917 C CA . ILE B 1 69 ? 25.594 2.896 6.504 1 98.69 69 ILE B CA 1
ATOM 2918 C C . ILE B 1 69 ? 24.844 1.908 5.609 1 98.69 69 ILE B C 1
ATOM 2920 O O . ILE B 1 69 ? 24.766 0.719 5.926 1 98.69 69 ILE B O 1
ATOM 2924 N N . THR B 1 70 ? 24.312 2.414 4.492 1 98.75 70 THR B N 1
ATOM 2925 C CA . THR B 1 70 ? 23.562 1.585 3.555 1 98.75 70 THR B CA 1
ATOM 2926 C C . THR B 1 70 ? 24.438 0.475 2.99 1 98.75 70 THR B C 1
ATOM 2928 O O . THR B 1 70 ? 24.031 -0.685 2.932 1 98.75 70 THR B O 1
ATOM 2931 N N . PHE B 1 71 ? 25.656 0.851 2.615 1 98.12 71 PHE B N 1
ATOM 2932 C CA . PHE B 1 71 ? 26.594 -0.109 2.039 1 98.12 71 PHE B CA 1
ATOM 2933 C C . PHE B 1 71 ? 26.938 -1.199 3.047 1 98.12 71 PHE B C 1
ATOM 2935 O O . PHE B 1 71 ? 26.844 -2.389 2.738 1 98.12 71 PHE B O 1
ATOM 2942 N N . VAL B 1 72 ? 27.266 -0.833 4.211 1 98.56 72 VAL B N 1
ATOM 2943 C CA . VAL B 1 72 ? 27.75 -1.777 5.219 1 98.56 72 VAL B CA 1
ATOM 2944 C C . VAL B 1 72 ? 26.594 -2.689 5.652 1 98.56 72 VAL B C 1
ATOM 2946 O O . VAL B 1 72 ? 26.719 -3.916 5.605 1 98.56 72 VAL B O 1
ATOM 2949 N N . ILE B 1 73 ? 25.469 -2.158 5.988 1 98.75 73 ILE B N 1
ATOM 2950 C CA . ILE B 1 73 ? 24.359 -2.949 6.527 1 98.75 73 ILE B CA 1
ATOM 2951 C C . ILE B 1 73 ? 23.797 -3.85 5.438 1 98.75 73 ILE B C 1
ATOM 2953 O O . ILE B 1 73 ? 23.562 -5.039 5.664 1 98.75 73 ILE B O 1
ATOM 2957 N N . SER B 1 74 ? 23.531 -3.303 4.223 1 98.38 74 SER B N 1
ATOM 2958 C CA . SER B 1 74 ? 22.969 -4.121 3.156 1 98.38 74 SER B CA 1
ATOM 2959 C C . SER B 1 74 ? 23.906 -5.262 2.775 1 98.38 74 SER B C 1
ATOM 2961 O O . SER B 1 74 ? 23.484 -6.41 2.652 1 98.38 74 SER B O 1
ATOM 2963 N N . ASN B 1 75 ? 25.25 -4.973 2.609 1 97.75 75 ASN B N 1
ATOM 2964 C CA . ASN B 1 75 ? 26.203 -6.008 2.219 1 97.75 75 ASN B CA 1
ATOM 2965 C C . ASN B 1 75 ? 26.359 -7.07 3.305 1 97.75 75 ASN B C 1
ATOM 2967 O O . ASN B 1 75 ? 26.391 -8.266 3.008 1 97.75 75 ASN B O 1
ATOM 2971 N N . VAL B 1 76 ? 26.422 -6.664 4.531 1 98.44 76 VAL B N 1
ATOM 2972 C CA . VAL B 1 76 ? 26.562 -7.609 5.633 1 98.44 76 VAL B CA 1
ATOM 2973 C C . VAL B 1 76 ? 25.344 -8.523 5.703 1 98.44 76 VAL B C 1
ATOM 2975 O O . VAL B 1 76 ? 25.484 -9.75 5.766 1 98.44 76 VAL B O 1
ATOM 2978 N N . LEU B 1 77 ? 24.172 -7.98 5.617 1 98.56 77 LEU B N 1
ATOM 2979 C CA . LEU B 1 77 ? 22.953 -8.773 5.785 1 98.56 77 LEU B CA 1
ATOM 2980 C C . LEU B 1 77 ? 22.688 -9.625 4.547 1 98.56 77 LEU B C 1
ATOM 2982 O O . LEU B 1 77 ? 22.188 -10.742 4.656 1 98.56 77 LEU B O 1
ATOM 2986 N N . GLU B 1 78 ? 23.016 -9.094 3.383 1 98 78 GLU B N 1
ATOM 2987 C CA . GLU B 1 78 ? 22.875 -9.891 2.17 1 98 78 GLU B CA 1
ATOM 2988 C C . GLU B 1 78 ? 23.812 -11.094 2.184 1 98 78 GLU B C 1
ATOM 2990 O O . GLU B 1 78 ? 23.375 -12.219 1.914 1 98 78 GLU B O 1
ATOM 2995 N N . ASN B 1 79 ? 25.062 -10.852 2.439 1 98.19 79 ASN B N 1
ATOM 2996 C CA . ASN B 1 79 ? 26.016 -11.961 2.496 1 98.19 79 ASN B CA 1
ATOM 2997 C C . ASN B 1 79 ? 25.656 -12.953 3.598 1 98.19 79 ASN B C 1
ATOM 2999 O O . ASN B 1 79 ? 25.719 -14.164 3.387 1 98.19 79 ASN B O 1
ATOM 3003 N N . LEU B 1 80 ? 25.297 -12.391 4.75 1 98.38 80 LEU B N 1
ATOM 3004 C CA . LEU B 1 80 ? 24.859 -13.242 5.859 1 98.38 80 LEU B CA 1
ATOM 3005 C C . LEU B 1 80 ? 23.703 -14.133 5.445 1 98.38 80 LEU B C 1
ATOM 3007 O O . LEU B 1 80 ? 23.656 -15.312 5.793 1 98.38 80 LEU B O 1
ATOM 3011 N N . SER B 1 81 ? 22.75 -13.57 4.742 1 98.12 81 SER B N 1
ATOM 3012 C CA . SER B 1 81 ? 21.547 -14.305 4.359 1 98.12 81 SER B CA 1
ATOM 3013 C C . SER B 1 81 ? 21.875 -15.406 3.361 1 98.12 81 SER B C 1
ATOM 3015 O O . SER B 1 81 ? 21.344 -16.516 3.457 1 98.12 81 SER B O 1
ATOM 3017 N N . VAL B 1 82 ? 22.75 -15.148 2.391 1 97.56 82 VAL B N 1
ATOM 3018 C CA . VAL B 1 82 ? 23.141 -16.156 1.413 1 97.56 82 VAL B CA 1
ATOM 3019 C C . VAL B 1 82 ? 23.797 -17.328 2.123 1 97.56 82 VAL B C 1
ATOM 3021 O O . VAL B 1 82 ? 23.609 -18.484 1.733 1 97.56 82 VAL B O 1
ATOM 3024 N N . ILE B 1 83 ? 24.516 -17.078 3.211 1 97.56 83 ILE B N 1
ATOM 3025 C CA . ILE B 1 83 ? 25.266 -18.094 3.93 1 97.56 83 ILE B CA 1
ATOM 3026 C C . ILE B 1 83 ? 24.344 -18.828 4.906 1 97.56 83 ILE B C 1
ATOM 3028 O O . ILE B 1 83 ? 24.406 -20.047 5.031 1 97.56 83 ILE B O 1
ATOM 3032 N N . THR B 1 84 ? 23.422 -18.094 5.562 1 97.94 84 THR B N 1
ATOM 3033 C CA . THR B 1 84 ? 22.719 -18.672 6.707 1 97.94 84 THR B CA 1
ATOM 3034 C C . THR B 1 84 ? 21.219 -18.719 6.457 1 97.94 84 THR B C 1
ATOM 3036 O O . THR B 1 84 ? 20.484 -19.344 7.219 1 97.94 84 THR B O 1
ATOM 3039 N N . SER B 1 85 ? 20.688 -17.953 5.465 1 97.88 85 SER B N 1
ATOM 3040 C CA . SER B 1 85 ? 19.266 -17.812 5.137 1 97.88 85 SER B CA 1
ATOM 3041 C C . SER B 1 85 ? 18.625 -16.672 5.91 1 97.88 85 SER B C 1
ATOM 3043 O O . SER B 1 85 ? 17.531 -16.219 5.562 1 97.88 85 SER B O 1
ATOM 3045 N N . PHE B 1 86 ? 19.297 -16.328 6.957 1 98 86 PHE B N 1
ATOM 3046 C CA . PHE B 1 86 ? 18.797 -15.164 7.684 1 98 86 PHE B CA 1
ATOM 3047 C C . PHE B 1 86 ? 19.422 -13.883 7.148 1 98 86 PHE B C 1
ATOM 3049 O O . PHE B 1 86 ? 20.641 -13.82 6.941 1 98 86 PHE B O 1
ATOM 3056 N N . PRO B 1 87 ? 18.656 -12.875 6.914 1 98.25 87 PRO B N 1
ATOM 3057 C CA . PRO B 1 87 ? 17.266 -12.688 7.332 1 98.25 87 PRO B CA 1
ATOM 3058 C C . PRO B 1 87 ? 16.281 -12.867 6.18 1 98.25 87 PRO B C 1
ATOM 3060 O O . PRO B 1 87 ? 15.062 -12.852 6.398 1 98.25 87 PRO B O 1
ATOM 3063 N N . PHE B 1 88 ? 16.688 -13.016 4.992 1 98.31 88 PHE B N 1
ATOM 3064 C CA . PHE B 1 88 ? 15.797 -12.891 3.84 1 98.31 88 PHE B CA 1
ATOM 3065 C C . PHE B 1 88 ? 15.211 -14.242 3.455 1 98.31 88 PHE B C 1
ATOM 3067 O O . PHE B 1 88 ? 14.094 -14.32 2.947 1 98.31 88 PHE B O 1
ATOM 3074 N N . GLY B 1 89 ? 15.938 -15.281 3.705 1 97.94 89 GLY B N 1
ATOM 3075 C CA . GLY B 1 89 ? 15.609 -16.625 3.24 1 97.94 89 GLY B CA 1
ATOM 3076 C C . GLY B 1 89 ? 16.766 -17.297 2.527 1 97.94 89 GLY B C 1
ATOM 3077 O O . GLY B 1 89 ? 17.875 -16.797 2.525 1 97.94 89 GLY B O 1
ATOM 3078 N N . HIS B 1 90 ? 16.469 -18.453 1.92 1 97.69 90 HIS B N 1
ATOM 3079 C CA . HIS B 1 90 ? 17.484 -19.266 1.266 1 97.69 90 HIS B CA 1
ATOM 3080 C C . HIS B 1 90 ? 17.516 -19 -0.236 1 97.69 90 HIS B C 1
ATOM 3082 O O . HIS B 1 90 ? 16.578 -19.375 -0.956 1 97.69 90 HIS B O 1
ATOM 3088 N N . TYR B 1 91 ? 18.594 -18.312 -0.625 1 98.12 91 TYR B N 1
ATOM 3089 C CA . TYR B 1 91 ? 18.719 -17.953 -2.033 1 98.12 91 TYR B CA 1
ATOM 3090 C C . TYR B 1 91 ? 20.188 -17.828 -2.432 1 98.12 91 TYR B C 1
ATOM 3092 O O . TYR B 1 91 ? 21.078 -17.922 -1.583 1 98.12 91 TYR B O 1
ATOM 3100 N N . HIS B 1 92 ? 20.438 -17.75 -3.723 1 97.62 92 HIS B N 1
ATOM 3101 C CA . HIS B 1 92 ? 21.75 -17.391 -4.25 1 97.62 92 HIS B CA 1
ATOM 3102 C C . HIS B 1 92 ? 21.625 -16.484 -5.469 1 97.62 92 HIS B C 1
ATOM 3104 O O . HIS B 1 92 ? 20.609 -16.516 -6.164 1 97.62 92 HIS B O 1
ATOM 3110 N N . TYR B 1 93 ? 22.609 -15.703 -5.617 1 96.44 93 TYR B N 1
ATOM 3111 C CA . TYR B 1 93 ? 22.656 -14.852 -6.797 1 96.44 93 TYR B CA 1
ATOM 3112 C C . TYR B 1 93 ? 23.219 -15.609 -8 1 96.44 93 TYR B C 1
ATOM 3114 O O . TYR B 1 93 ? 24.156 -16.391 -7.867 1 96.44 93 TYR B O 1
ATOM 3122 N N . SER B 1 94 ? 22.547 -15.398 -9.148 1 95.06 94 SER B N 1
ATOM 3123 C CA . SER B 1 94 ? 23.109 -15.898 -10.398 1 95.06 94 SER B CA 1
ATOM 3124 C C . SER B 1 94 ? 24.281 -15.039 -10.867 1 95.06 94 SER B C 1
ATOM 3126 O O . SER B 1 94 ? 24.703 -14.117 -10.164 1 95.06 94 SER B O 1
ATOM 3128 N N . ASP B 1 95 ? 24.797 -15.359 -12.094 1 92.19 95 ASP B N 1
ATOM 3129 C CA . ASP B 1 95 ? 25.953 -14.617 -12.609 1 92.19 95 ASP B CA 1
ATOM 3130 C C . ASP B 1 95 ? 25.5 -13.484 -13.531 1 92.19 95 ASP B C 1
ATOM 3132 O O . ASP B 1 95 ? 26.344 -12.727 -14.039 1 92.19 95 ASP B O 1
ATOM 3136 N N . ILE B 1 96 ? 24.281 -13.281 -13.594 1 87.94 96 ILE B N 1
ATOM 3137 C CA . ILE B 1 96 ? 23.719 -12.344 -14.562 1 87.94 96 ILE B CA 1
ATOM 3138 C C . ILE B 1 96 ? 24.125 -10.922 -14.188 1 87.94 96 ILE B C 1
ATOM 3140 O O . ILE B 1 96 ? 24.422 -10.102 -15.062 1 87.94 96 ILE B O 1
ATOM 3144 N N . LEU B 1 97 ? 24.234 -10.656 -12.875 1 85.69 97 LEU B N 1
ATOM 3145 C CA . LEU B 1 97 ? 24.5 -9.297 -12.398 1 85.69 97 LEU B CA 1
ATOM 3146 C C . LEU B 1 97 ? 26 -9.008 -12.406 1 85.69 97 LEU B C 1
ATOM 3148 O O . LEU B 1 97 ? 26.406 -7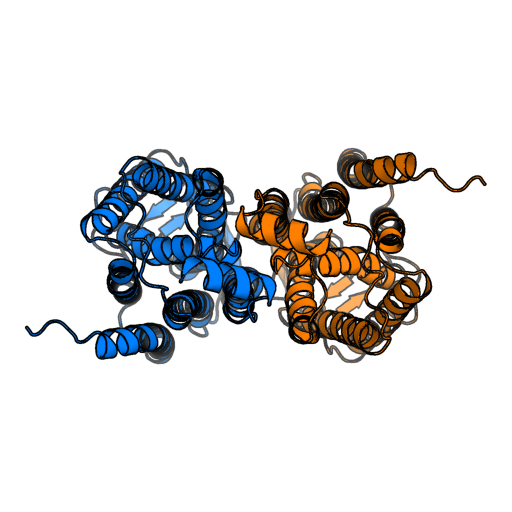.863 -12.195 1 85.69 97 LEU B O 1
ATOM 3152 N N . GLY B 1 98 ? 26.766 -10.055 -12.625 1 88.31 98 GLY B N 1
ATOM 3153 C CA . GLY B 1 98 ? 28.172 -9.828 -12.844 1 88.31 98 GLY B CA 1
ATOM 3154 C C . GLY B 1 98 ? 29 -9.945 -11.578 1 88.31 98 GLY B C 1
ATOM 3155 O O . GLY B 1 98 ? 28.844 -10.891 -10.805 1 88.31 98 GLY B O 1
ATOM 3156 N N . LEU B 1 99 ? 29.859 -8.898 -11.414 1 91 99 LEU B N 1
ATOM 3157 C CA . LEU B 1 99 ? 30.859 -8.953 -10.359 1 91 99 LEU B CA 1
ATOM 3158 C C . LEU B 1 99 ? 30.203 -8.938 -8.984 1 91 99 LEU B C 1
ATOM 3160 O O . LEU B 1 99 ? 29.234 -8.203 -8.758 1 91 99 LEU B O 1
ATOM 3164 N N . LYS B 1 100 ? 30.812 -9.758 -8.086 1 95.12 100 LYS B N 1
ATOM 3165 C CA . LYS B 1 100 ? 30.25 -9.898 -6.75 1 95.12 100 LYS B CA 1
ATOM 3166 C C . LYS B 1 100 ? 31.234 -9.461 -5.676 1 95.12 100 LYS B C 1
ATOM 3168 O O . LYS B 1 100 ? 32.438 -9.555 -5.871 1 95.12 100 LYS B O 1
ATOM 3173 N N . LEU B 1 101 ? 30.781 -8.828 -4.738 1 95.62 101 LEU B N 1
ATOM 3174 C CA . LEU B 1 101 ? 31.484 -8.688 -3.471 1 95.62 101 LEU B CA 1
ATOM 3175 C C . LEU B 1 101 ? 31.141 -9.828 -2.523 1 95.62 101 LEU B C 1
ATOM 3177 O O . LEU B 1 101 ? 30.062 -9.836 -1.91 1 95.62 101 LEU B O 1
ATOM 3181 N N . PHE B 1 102 ? 32.094 -10.828 -2.373 1 96 102 PHE B N 1
ATOM 3182 C CA . PHE B 1 102 ? 31.828 -12.125 -1.77 1 96 102 PHE B CA 1
ATOM 3183 C C . PHE B 1 102 ? 30.75 -12.883 -2.539 1 96 102 PHE B C 1
ATOM 3185 O O . PHE B 1 102 ? 30.969 -13.281 -3.688 1 96 102 PHE B O 1
ATOM 3192 N N . LEU B 1 103 ? 29.531 -12.906 -1.982 1 96.69 103 LEU B N 1
ATOM 3193 C CA . LEU B 1 103 ? 28.484 -13.695 -2.635 1 96.69 103 LEU B CA 1
ATOM 3194 C C . LEU B 1 103 ? 27.391 -12.797 -3.211 1 96.69 103 LEU B C 1
ATOM 3196 O O . LEU B 1 103 ? 26.453 -13.281 -3.84 1 96.69 103 LEU B O 1
ATOM 3200 N N . VAL B 1 104 ? 27.578 -11.492 -3.082 1 96.88 104 VAL B N 1
ATOM 3201 C CA . VAL B 1 104 ? 26.516 -10.547 -3.439 1 96.88 104 VAL B CA 1
ATOM 3202 C C . VAL B 1 104 ? 27 -9.633 -4.562 1 96.88 104 VAL B C 1
ATOM 3204 O O . VAL B 1 104 ? 28.062 -9.023 -4.461 1 96.88 104 VAL B O 1
ATOM 3207 N N . PRO B 1 105 ? 26.203 -9.539 -5.652 1 95.12 105 PRO B N 1
ATOM 3208 C CA . PRO B 1 105 ? 26.594 -8.664 -6.75 1 95.12 105 PRO B CA 1
ATOM 3209 C C . PRO B 1 105 ? 26.859 -7.227 -6.293 1 95.12 105 PRO B C 1
ATOM 3211 O O . PRO B 1 105 ? 26.125 -6.707 -5.441 1 95.12 105 PRO B O 1
ATOM 3214 N N . LEU B 1 106 ? 27.766 -6.559 -6.949 1 93.75 106 LEU B N 1
ATOM 3215 C CA . LEU B 1 106 ? 28.203 -5.207 -6.59 1 93.75 106 LEU B CA 1
ATOM 3216 C C . LEU B 1 106 ? 27.078 -4.203 -6.82 1 93.75 106 LEU B C 1
ATOM 3218 O O . LEU B 1 106 ? 27.016 -3.174 -6.145 1 93.75 106 LEU B O 1
ATOM 3222 N N . ALA B 1 107 ? 26.141 -4.527 -7.699 1 92.62 107 ALA B N 1
ATOM 3223 C CA . ALA B 1 107 ? 25.078 -3.604 -8.078 1 92.62 107 ALA B CA 1
ATOM 3224 C C . ALA B 1 107 ? 24 -3.523 -6.996 1 92.62 107 ALA B C 1
ATOM 3226 O O . ALA B 1 107 ? 23.188 -2.598 -6.992 1 92.62 107 ALA B O 1
ATOM 3227 N N . ILE B 1 108 ? 24 -4.441 -6.039 1 95 108 ILE B N 1
ATOM 3228 C CA . ILE B 1 108 ? 22.906 -4.566 -5.078 1 95 108 ILE B CA 1
ATOM 3229 C C . ILE B 1 108 ? 22.969 -3.408 -4.086 1 95 108 ILE B C 1
ATOM 3231 O O . ILE B 1 108 ? 21.953 -2.756 -3.826 1 95 108 ILE B O 1
ATOM 3235 N N . SER B 1 109 ? 24.125 -3.096 -3.564 1 95.81 109 SER B N 1
ATOM 3236 C CA . SER B 1 109 ? 24.234 -2.061 -2.543 1 95.81 109 SER B CA 1
ATOM 3237 C C . SER B 1 109 ? 23.875 -0.689 -3.102 1 95.81 109 SER B C 1
ATOM 3239 O O . SER B 1 109 ? 23.156 0.08 -2.453 1 95.81 109 SER B O 1
ATOM 3241 N N . PRO B 1 110 ? 24.297 -0.336 -4.316 1 96.44 110 PRO B N 1
ATOM 3242 C CA . PRO B 1 110 ? 23.859 0.933 -4.906 1 96.44 110 PRO B CA 1
ATOM 3243 C C . PRO B 1 110 ? 22.344 0.996 -5.113 1 96.44 110 PRO B C 1
ATOM 3245 O O . PRO B 1 110 ? 21.75 2.072 -5.02 1 96.44 110 PRO B O 1
ATOM 3248 N N . ALA B 1 111 ? 21.75 -0.116 -5.402 1 95.44 111 ALA B N 1
ATOM 3249 C CA . ALA B 1 111 ? 20.297 -0.146 -5.52 1 95.44 111 ALA B CA 1
ATOM 3250 C C . ALA B 1 111 ? 19.625 0.176 -4.184 1 95.44 111 ALA B C 1
ATOM 3252 O O . ALA B 1 111 ? 18.672 0.951 -4.129 1 95.44 111 ALA B O 1
ATOM 3253 N N . TYR B 1 112 ? 20.188 -0.439 -3.062 1 97.75 112 TYR B N 1
ATOM 3254 C CA . TYR B 1 112 ? 19.75 -0.086 -1.72 1 97.75 112 TYR B CA 1
ATOM 3255 C C . TYR B 1 112 ? 19.859 1.417 -1.487 1 97.75 112 TYR B C 1
ATOM 3257 O O . TYR B 1 112 ? 18.953 2.029 -0.918 1 97.75 112 TYR B O 1
ATOM 3265 N N . PHE B 1 113 ? 20.922 1.938 -1.9 1 98.12 113 PHE B N 1
ATOM 3266 C CA . PHE B 1 113 ? 21.219 3.348 -1.66 1 98.12 113 PHE B CA 1
ATOM 3267 C C . PHE B 1 113 ? 20.266 4.238 -2.441 1 98.12 113 PHE B C 1
ATOM 3269 O O . PHE B 1 113 ? 19.641 5.141 -1.873 1 98.12 113 PHE B O 1
ATOM 3276 N N . GLY B 1 114 ? 20.156 4.023 -3.756 1 97.75 114 GLY B N 1
ATOM 3277 C CA . GLY B 1 114 ? 19.312 4.859 -4.605 1 97.75 114 GLY B CA 1
ATOM 3278 C C . GLY B 1 114 ? 17.844 4.801 -4.23 1 97.75 114 GLY B C 1
ATOM 3279 O O . GLY B 1 114 ? 17.234 5.836 -3.965 1 97.75 114 GLY B O 1
ATOM 3280 N N . ALA B 1 115 ? 17.281 3.588 -4.188 1 97.38 115 ALA B N 1
ATOM 3281 C CA . ALA B 1 115 ? 15.883 3.41 -3.828 1 97.38 115 ALA B CA 1
ATOM 3282 C C . ALA B 1 115 ? 15.641 3.791 -2.371 1 97.38 115 ALA B C 1
ATOM 3284 O O . ALA B 1 115 ? 14.594 4.355 -2.037 1 97.38 115 ALA B O 1
ATOM 3285 N N . GLY B 1 116 ? 16.641 3.48 -1.57 1 98.5 116 GLY B N 1
ATOM 3286 C CA . GLY B 1 116 ? 16.531 3.795 -0.155 1 98.5 116 GLY B CA 1
ATOM 3287 C C . GLY B 1 116 ? 16.453 5.285 0.119 1 98.5 116 GLY B C 1
ATOM 3288 O O . GLY B 1 116 ? 15.688 5.719 0.991 1 98.5 116 GLY B O 1
ATOM 3289 N N . TYR B 1 117 ? 17.25 6.039 -0.58 1 98.5 117 TYR B N 1
ATOM 3290 C CA . TYR B 1 117 ? 17.188 7.488 -0.435 1 98.5 117 TYR B CA 1
ATOM 3291 C C . TYR B 1 117 ? 15.797 8.016 -0.76 1 98.5 117 TYR B C 1
ATOM 3293 O O . TYR B 1 117 ? 15.289 8.898 -0.067 1 98.5 117 TYR B O 1
ATOM 3301 N N . LEU B 1 118 ? 15.195 7.492 -1.824 1 98.5 118 LEU B N 1
ATOM 3302 C CA . LEU B 1 118 ? 13.867 7.941 -2.215 1 98.5 118 LEU B CA 1
ATOM 3303 C C . LEU B 1 118 ? 12.844 7.605 -1.136 1 98.5 118 LEU B C 1
ATOM 3305 O O . LEU B 1 118 ? 12.031 8.461 -0.754 1 98.5 118 LEU B O 1
ATOM 3309 N N . ALA B 1 119 ? 12.906 6.367 -0.649 1 98.75 119 ALA B N 1
ATOM 3310 C CA . ALA B 1 119 ? 11.984 5.957 0.411 1 98.75 119 ALA B CA 1
ATOM 3311 C C . ALA B 1 119 ? 12.156 6.824 1.652 1 98.75 119 ALA B C 1
ATOM 3313 O O . ALA B 1 119 ? 11.172 7.238 2.271 1 98.75 119 ALA B O 1
ATOM 3314 N N . TRP B 1 120 ? 13.422 7.105 2.023 1 98.31 120 TRP B N 1
ATOM 3315 C CA . TRP B 1 120 ? 13.742 7.984 3.143 1 98.31 120 TRP B CA 1
ATOM 3316 C C . TRP B 1 120 ? 13.141 9.367 2.936 1 98.31 120 TRP B C 1
ATOM 3318 O O . TRP B 1 120 ? 12.625 9.977 3.877 1 98.31 120 TRP B O 1
ATOM 3328 N N . THR B 1 121 ? 13.18 9.844 1.718 1 97.62 121 THR B N 1
ATOM 3329 C CA . THR B 1 121 ? 12.719 11.18 1.376 1 97.62 121 THR B CA 1
ATOM 3330 C C . THR B 1 121 ? 11.195 11.242 1.365 1 97.62 121 THR B C 1
ATOM 3332 O O . THR B 1 121 ? 10.609 12.289 1.661 1 97.62 121 THR B O 1
ATOM 3335 N N . MET B 1 122 ? 10.508 10.133 1.109 1 98.31 122 MET B N 1
ATOM 3336 C CA . MET B 1 122 ? 9.047 10.094 1.068 1 98.31 122 MET B CA 1
ATOM 3337 C C . MET B 1 122 ? 8.461 10.172 2.475 1 98.31 122 MET B C 1
ATOM 3339 O O . MET B 1 122 ? 7.359 10.688 2.664 1 98.31 122 MET B O 1
ATOM 3343 N N . ALA B 1 123 ? 9.195 9.695 3.426 1 98.12 123 ALA B N 1
ATOM 3344 C CA . ALA B 1 123 ? 8.664 9.492 4.77 1 98.12 123 ALA B CA 1
ATOM 3345 C C . ALA B 1 123 ? 8.242 10.82 5.398 1 98.12 123 ALA B C 1
ATOM 3347 O O . ALA B 1 123 ? 7.117 10.945 5.887 1 98.12 123 ALA B O 1
ATOM 3348 N N . PRO B 1 124 ? 9.07 11.898 5.406 1 95.75 124 PRO B N 1
ATOM 3349 C CA . PRO B 1 124 ? 8.633 13.156 6.012 1 95.75 124 PRO B CA 1
ATOM 3350 C C . PRO B 1 124 ? 7.461 13.789 5.266 1 95.75 124 PRO B C 1
ATOM 3352 O O . PRO B 1 124 ? 6.66 14.516 5.863 1 95.75 124 PRO B O 1
ATOM 3355 N N . ILE B 1 125 ? 7.348 13.547 3.936 1 97.06 125 ILE B N 1
ATOM 3356 C CA . ILE B 1 125 ? 6.188 14.023 3.195 1 97.06 125 ILE B CA 1
ATOM 3357 C C . ILE B 1 125 ? 4.918 13.367 3.738 1 97.06 125 ILE B C 1
ATOM 3359 O O . ILE B 1 125 ? 3.955 14.055 4.082 1 97.06 125 ILE B O 1
ATOM 3363 N N . LEU B 1 126 ? 4.996 12.062 3.91 1 98.19 126 LEU B N 1
ATOM 3364 C CA . LEU B 1 126 ? 3.844 11.289 4.363 1 98.19 126 LEU B CA 1
ATOM 3365 C C . LEU B 1 126 ? 3.453 11.672 5.785 1 98.19 126 LEU B C 1
ATOM 3367 O O . LEU B 1 126 ? 2.277 11.609 6.148 1 98.19 126 LEU B O 1
ATOM 3371 N N . LEU B 1 127 ? 4.438 12.117 6.52 1 95.56 127 LEU B N 1
ATOM 3372 C CA . LEU B 1 127 ? 4.195 12.508 7.902 1 95.56 127 LEU B CA 1
ATOM 3373 C C . LEU B 1 127 ? 3.756 13.961 7.988 1 95.56 127 LEU B C 1
ATOM 3375 O O . LEU B 1 127 ? 3.395 14.445 9.062 1 95.56 127 LEU B O 1
ATOM 3379 N N . GLY B 1 128 ? 3.791 14.711 6.871 1 90.75 128 GLY B N 1
ATOM 3380 C CA . GLY B 1 128 ? 3.379 16.109 6.832 1 90.75 128 GLY B CA 1
ATOM 3381 C C . GLY B 1 128 ? 4.387 17.047 7.473 1 90.75 128 GLY B C 1
ATOM 3382 O O . GLY B 1 128 ? 4.027 18.125 7.93 1 90.75 128 GLY B O 1
ATOM 3383 N N . VAL B 1 129 ? 5.688 16.594 7.531 1 87.75 129 VAL B N 1
ATOM 3384 C CA . VAL B 1 129 ? 6.66 17.406 8.25 1 87.75 129 VAL B CA 1
ATOM 3385 C C . VAL B 1 129 ? 7.855 17.703 7.344 1 87.75 129 VAL B C 1
ATOM 3387 O O . VAL B 1 129 ? 8.961 17.969 7.832 1 87.75 129 VAL B O 1
ATOM 3390 N N . PHE B 1 130 ? 7.684 17.578 6.043 1 87.56 130 PHE B N 1
ATOM 3391 C CA . PHE B 1 130 ? 8.781 17.688 5.098 1 87.56 130 PHE B CA 1
ATOM 3392 C C . PHE B 1 130 ? 9.328 19.109 5.074 1 87.56 130 PHE B C 1
ATOM 3394 O O . PHE B 1 130 ? 10.43 19.359 4.578 1 87.56 130 PHE B O 1
ATOM 3401 N N . ASN B 1 131 ? 8.602 20.094 5.66 1 80.38 131 ASN B N 1
ATOM 3402 C CA . ASN B 1 131 ? 9.078 21.469 5.777 1 80.38 131 ASN B CA 1
ATOM 3403 C C . ASN B 1 131 ? 9.211 21.906 7.234 1 80.38 131 ASN B C 1
ATOM 3405 O O . ASN B 1 131 ? 9.18 23.094 7.543 1 80.38 131 ASN B O 1
ATOM 3409 N N . ALA B 1 132 ? 9.305 20.953 8.039 1 82.31 132 ALA B N 1
ATOM 3410 C CA . ALA B 1 132 ? 9.383 21.25 9.469 1 82.31 132 ALA B CA 1
ATOM 3411 C C . ALA B 1 132 ? 10.688 20.75 10.07 1 82.31 132 ALA B C 1
ATOM 3413 O O . ALA B 1 132 ? 11.375 19.922 9.469 1 82.31 132 ALA B O 1
ATOM 3414 N N . GLU B 1 133 ? 10.984 21.297 11.172 1 81.44 133 GLU B N 1
ATOM 3415 C CA . GLU B 1 133 ? 12.156 20.828 11.898 1 81.44 133 GLU B CA 1
ATOM 3416 C C . GLU B 1 133 ? 11.922 19.422 12.477 1 81.44 133 GLU B C 1
ATOM 3418 O O . GLU B 1 133 ? 10.812 19.094 12.898 1 81.44 133 GLU B O 1
ATOM 3423 N N . ARG B 1 134 ? 12.961 18.781 12.492 1 84.25 134 ARG B N 1
ATOM 3424 C CA . ARG B 1 134 ? 12.891 17.422 13.031 1 84.25 134 ARG B CA 1
ATOM 3425 C C . ARG B 1 134 ? 12.734 17.438 14.5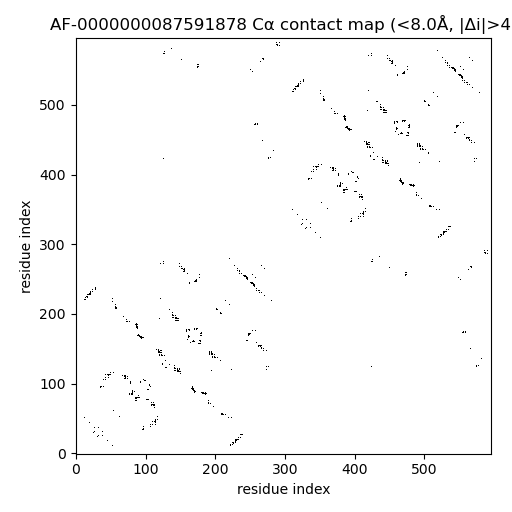47 1 84.25 134 ARG B C 1
ATOM 3427 O O . ARG B 1 134 ? 13.398 18.219 15.234 1 84.25 134 ARG B O 1
ATOM 3434 N N . THR B 1 135 ? 11.852 16.609 15.055 1 86.5 135 THR B N 1
ATOM 3435 C CA . THR B 1 135 ? 11.609 16.453 16.484 1 86.5 135 THR B CA 1
ATOM 3436 C C . THR B 1 135 ? 12.07 15.078 16.953 1 86.5 135 THR B C 1
ATOM 3438 O O . THR B 1 135 ? 12.391 14.211 16.141 1 86.5 135 THR B O 1
ATOM 3441 N N . PRO B 1 136 ? 12.133 14.867 18.266 1 89.44 136 PRO B N 1
ATOM 3442 C CA . PRO B 1 136 ? 12.477 13.539 18.781 1 89.44 136 PRO B CA 1
ATOM 3443 C C . PRO B 1 136 ? 11.531 12.445 18.297 1 89.44 136 PRO B C 1
ATOM 3445 O O . PRO B 1 136 ? 11.938 11.297 18.125 1 89.44 136 PRO B O 1
ATOM 3448 N N .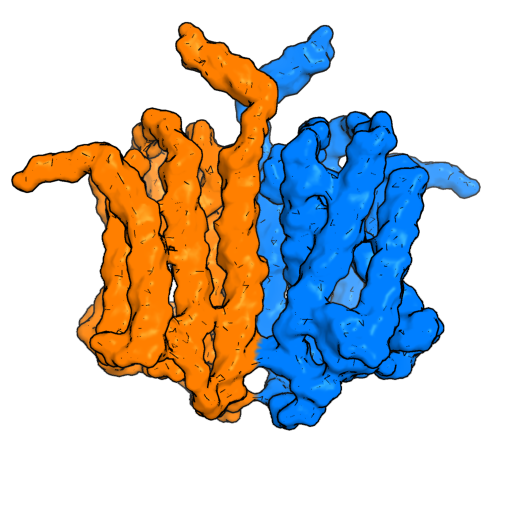 PHE B 1 137 ? 10.297 12.852 18.094 1 92.56 137 PHE B N 1
ATOM 3449 C CA . PHE B 1 137 ? 9.305 11.922 17.578 1 92.56 137 PHE B CA 1
ATOM 3450 C C . PHE B 1 137 ? 9.711 11.383 16.219 1 92.56 137 PHE B C 1
ATOM 3452 O O . PHE B 1 137 ? 9.445 10.219 15.898 1 92.56 137 PHE B O 1
ATOM 3459 N N . ASP B 1 138 ? 10.414 12.148 15.477 1 92.06 138 ASP B N 1
ATOM 3460 C CA . ASP B 1 138 ? 10.773 11.812 14.102 1 92.06 138 ASP B CA 1
ATOM 3461 C C . ASP B 1 138 ? 11.914 10.797 14.062 1 92.06 138 ASP B C 1
ATOM 3463 O O . ASP B 1 138 ? 12.164 10.18 13.023 1 92.06 138 ASP B O 1
ATOM 3467 N N . ILE B 1 139 ? 12.641 10.625 15.195 1 93.25 139 ILE B N 1
ATOM 3468 C CA . ILE B 1 139 ? 13.797 9.734 15.273 1 93.25 139 ILE B CA 1
ATOM 3469 C C . ILE B 1 139 ? 13.359 8.305 14.938 1 93.25 139 ILE B C 1
ATOM 3471 O O . ILE B 1 139 ? 14.094 7.566 14.281 1 93.25 139 ILE B O 1
ATOM 3475 N N . LEU B 1 140 ? 12.109 8.016 15.336 1 96.12 140 LEU B N 1
ATOM 3476 C CA . LEU B 1 140 ? 11.648 6.66 15.078 1 96.12 140 LEU B CA 1
ATOM 3477 C C . LEU B 1 140 ? 10.531 6.656 14.039 1 96.12 140 LEU B C 1
ATOM 3479 O O . LEU B 1 140 ? 10.398 5.707 13.258 1 96.12 140 LEU B O 1
ATOM 3483 N N . ALA B 1 141 ? 9.727 7.711 13.992 1 97.5 141 ALA B N 1
ATOM 3484 C CA . ALA B 1 141 ? 8.578 7.758 13.086 1 97.5 141 ALA B CA 1
ATOM 3485 C C . ALA B 1 141 ? 9.023 7.727 11.633 1 97.5 141 ALA B C 1
ATOM 3487 O O . ALA B 1 141 ? 8.461 6.988 10.82 1 97.5 141 ALA B O 1
ATOM 3488 N N . GLN B 1 142 ? 10.047 8.508 11.305 1 97.06 142 GLN B N 1
ATOM 3489 C CA . GLN B 1 142 ? 10.492 8.625 9.922 1 97.06 142 GLN B CA 1
ATOM 3490 C C . GLN B 1 142 ? 11.094 7.309 9.43 1 97.06 142 GLN B C 1
ATOM 3492 O O . GLN B 1 142 ? 10.711 6.793 8.383 1 97.06 142 GLN B O 1
ATOM 3497 N N . PRO B 1 143 ? 12.062 6.652 10.211 1 98.44 143 PRO B N 1
ATOM 3498 C CA . PRO B 1 143 ? 12.594 5.355 9.789 1 98.44 143 PRO B CA 1
ATOM 3499 C C . PRO B 1 143 ? 11.508 4.293 9.641 1 98.44 143 PRO B C 1
ATOM 3501 O O . PRO B 1 143 ? 11.555 3.48 8.711 1 98.44 143 PRO B O 1
ATOM 3504 N N . LEU B 1 144 ? 10.602 4.312 10.539 1 98.5 144 LEU B N 1
ATOM 3505 C CA . LEU B 1 144 ? 9.531 3.324 10.508 1 98.5 144 LEU B CA 1
ATOM 3506 C C . LEU B 1 144 ? 8.727 3.428 9.219 1 98.5 144 LEU B C 1
ATOM 3508 O O . LEU B 1 144 ? 8.523 2.428 8.531 1 98.5 144 LEU B O 1
ATOM 3512 N N . ILE B 1 145 ? 8.297 4.613 8.883 1 98.75 145 ILE B N 1
ATOM 3513 C CA . ILE B 1 145 ? 7.496 4.832 7.684 1 98.75 145 ILE B CA 1
ATOM 3514 C C . ILE B 1 145 ? 8.352 4.574 6.445 1 98.75 145 ILE B C 1
ATOM 3516 O O . ILE B 1 145 ? 7.906 3.912 5.504 1 98.75 145 ILE B O 1
ATOM 3520 N N . ALA B 1 146 ? 9.586 5.012 6.43 1 98.88 146 ALA B N 1
ATOM 3521 C CA . ALA B 1 146 ? 10.492 4.832 5.297 1 98.88 146 ALA B CA 1
ATOM 3522 C C . ALA B 1 146 ? 10.727 3.354 5.012 1 98.88 146 ALA B C 1
ATOM 3524 O O . ALA B 1 146 ? 10.82 2.945 3.85 1 98.88 146 ALA B O 1
ATOM 3525 N N . ALA B 1 147 ? 10.859 2.59 6.055 1 98.88 147 ALA B N 1
ATOM 3526 C CA . ALA B 1 147 ? 11.109 1.161 5.887 1 98.88 147 ALA B CA 1
ATOM 3527 C C . ALA B 1 147 ? 9.945 0.477 5.176 1 98.88 147 ALA B C 1
ATOM 3529 O O . ALA B 1 147 ? 10.156 -0.351 4.285 1 98.88 147 ALA B O 1
ATOM 3530 N N . PHE B 1 148 ? 8.766 0.814 5.562 1 98.88 148 PHE B N 1
ATOM 3531 C CA . PHE B 1 148 ? 7.602 0.248 4.891 1 98.88 148 PHE B CA 1
ATOM 3532 C C . PHE B 1 148 ? 7.566 0.667 3.424 1 98.88 148 PHE B C 1
ATOM 3534 O O . PHE B 1 148 ? 7.297 -0.154 2.545 1 98.88 148 PHE B O 1
ATOM 3541 N N . VAL B 1 149 ? 7.848 1.927 3.164 1 98.88 149 VAL B N 1
ATOM 3542 C CA . VAL B 1 149 ? 7.828 2.445 1.801 1 98.88 149 VAL B CA 1
ATOM 3543 C C . VAL B 1 149 ? 8.859 1.71 0.954 1 98.88 149 VAL B C 1
ATOM 3545 O O . VAL B 1 149 ? 8.578 1.321 -0.182 1 98.88 149 VAL B O 1
ATOM 3548 N N . MET B 1 150 ? 10.008 1.451 1.485 1 98.81 150 MET B N 1
ATOM 3549 C CA . MET B 1 150 ? 11.078 0.766 0.761 1 98.81 150 MET B CA 1
ATOM 3550 C C . MET B 1 150 ? 10.664 -0.658 0.403 1 98.81 150 MET B C 1
ATOM 3552 O O . MET B 1 150 ? 10.938 -1.13 -0.702 1 98.81 150 MET B O 1
ATOM 3556 N N . VAL B 1 151 ? 10.016 -1.294 1.292 1 98.81 151 VAL B N 1
ATOM 3557 C CA . VAL B 1 151 ? 9.648 -2.688 1.053 1 98.81 151 VAL B CA 1
ATOM 3558 C C . VAL B 1 151 ? 8.562 -2.762 -0.011 1 98.81 151 VAL B C 1
ATOM 3560 O O . VAL B 1 151 ? 8.438 -3.764 -0.719 1 98.81 151 VAL B O 1
ATOM 3563 N N . MET B 1 152 ? 7.73 -1.701 -0.159 1 98.5 152 MET B N 1
ATOM 3564 C CA . MET B 1 152 ? 6.766 -1.661 -1.257 1 98.5 152 MET B CA 1
ATOM 3565 C C . MET B 1 152 ? 7.469 -1.814 -2.602 1 98.5 152 MET B C 1
ATOM 3567 O O . MET B 1 152 ? 6.949 -2.473 -3.506 1 98.5 152 MET B O 1
ATOM 3571 N N . TRP B 1 153 ? 8.617 -1.201 -2.717 1 97.25 153 TRP B N 1
ATOM 3572 C CA . TRP B 1 153 ? 9.414 -1.357 -3.928 1 97.25 153 TRP B CA 1
ATOM 3573 C C . TRP B 1 153 ? 9.906 -2.793 -4.074 1 97.25 153 TRP B C 1
ATOM 3575 O O . TRP B 1 153 ? 9.812 -3.379 -5.156 1 97.25 153 TRP B O 1
ATOM 3585 N N . ASP B 1 154 ? 10.367 -3.361 -2.996 1 97.12 154 ASP B N 1
ATOM 3586 C CA . ASP B 1 154 ? 10.867 -4.73 -3.027 1 97.12 154 ASP B CA 1
ATOM 3587 C C . ASP B 1 154 ? 9.773 -5.711 -3.447 1 97.12 154 ASP B C 1
ATOM 3589 O O . ASP B 1 154 ? 10.055 -6.699 -4.129 1 97.12 154 ASP B O 1
ATOM 3593 N N . MET B 1 155 ? 8.539 -5.492 -3.045 1 97.12 155 MET B N 1
ATOM 3594 C CA . MET B 1 155 ? 7.414 -6.375 -3.35 1 97.12 155 MET B CA 1
ATOM 3595 C C . MET B 1 155 ? 7.215 -6.496 -4.855 1 97.12 155 MET B C 1
ATOM 3597 O O . MET B 1 155 ? 6.723 -7.52 -5.34 1 97.12 155 MET B O 1
ATOM 3601 N N . THR B 1 156 ? 7.551 -5.48 -5.59 1 94.31 156 THR B N 1
ATOM 3602 C CA . THR B 1 156 ? 7.355 -5.523 -7.035 1 94.31 156 THR B CA 1
ATOM 3603 C C . THR B 1 156 ? 8.672 -5.82 -7.75 1 94.31 156 THR B C 1
ATOM 3605 O O . THR B 1 156 ? 8.672 -6.43 -8.82 1 94.31 156 THR B O 1
ATOM 3608 N N . PHE B 1 157 ? 9.727 -5.496 -7.121 1 92.31 157 PHE B N 1
ATOM 3609 C CA . PHE B 1 157 ? 11.062 -5.633 -7.684 1 92.31 157 PHE B CA 1
ATOM 3610 C C . PHE B 1 157 ? 11.539 -7.078 -7.602 1 92.31 157 PHE B C 1
ATOM 3612 O O . PHE B 1 157 ? 12.062 -7.625 -8.578 1 92.31 157 PHE B O 1
ATOM 3619 N N . ASP B 1 158 ? 11.336 -7.703 -6.531 1 95.69 158 ASP B N 1
ATOM 3620 C CA . ASP B 1 158 ? 11.93 -9.008 -6.266 1 95.69 158 ASP B CA 1
ATOM 3621 C C . ASP B 1 158 ? 11.336 -10.07 -7.191 1 95.69 158 ASP B C 1
ATOM 3623 O O . ASP B 1 158 ? 12.078 -10.797 -7.863 1 95.69 158 ASP B O 1
ATOM 3627 N N . PRO B 1 159 ? 10 -10.227 -7.285 1 94.94 159 PRO B N 1
ATOM 3628 C CA . PRO B 1 159 ? 9.492 -11.242 -8.219 1 94.94 159 PRO B CA 1
ATOM 3629 C C . PRO B 1 159 ? 9.945 -11 -9.656 1 94.94 159 PRO B C 1
ATOM 3631 O O . PRO B 1 159 ? 10.188 -11.953 -10.398 1 94.94 159 PRO B O 1
ATOM 3634 N N . MET B 1 160 ? 10.086 -9.773 -10.008 1 90.38 160 MET B N 1
ATOM 3635 C CA . MET B 1 160 ? 10.523 -9.438 -11.359 1 90.38 160 MET B CA 1
ATOM 3636 C C . MET B 1 160 ? 11.953 -9.906 -11.602 1 90.38 160 MET B C 1
ATOM 3638 O O . MET B 1 160 ? 12.242 -10.562 -12.602 1 90.38 160 MET B O 1
ATOM 3642 N N . MET B 1 161 ? 12.812 -9.656 -10.688 1 91.56 161 MET B N 1
ATOM 3643 C CA . MET B 1 161 ? 14.242 -9.922 -10.859 1 91.56 161 MET B CA 1
ATOM 3644 C C . MET B 1 161 ? 14.555 -11.391 -10.594 1 91.56 161 MET B C 1
ATOM 3646 O O . MET B 1 161 ? 15.375 -11.992 -11.289 1 91.56 161 MET B O 1
ATOM 3650 N N . ALA B 1 162 ? 13.891 -11.938 -9.609 1 94.5 162 ALA B N 1
ATOM 3651 C CA . ALA B 1 162 ? 14.188 -13.32 -9.227 1 94.5 162 ALA B CA 1
ATOM 3652 C C . ALA B 1 162 ? 13.367 -14.305 -10.055 1 94.5 162 ALA B C 1
ATOM 3654 O O . ALA B 1 162 ? 13.93 -15.133 -10.773 1 94.5 162 ALA B O 1
ATOM 3655 N N . THR B 1 163 ? 12.078 -14.172 -10.008 1 93.94 163 THR B N 1
ATOM 3656 C CA . THR B 1 163 ? 11.203 -15.156 -10.625 1 93.94 163 THR B CA 1
ATOM 3657 C C . THR B 1 163 ? 11.195 -15.008 -12.141 1 93.94 163 THR B C 1
ATOM 3659 O O . THR B 1 163 ? 11.352 -15.992 -12.867 1 93.94 163 THR B O 1
ATOM 3662 N N . LEU B 1 164 ? 11.102 -13.836 -12.633 1 89.56 164 LEU B N 1
ATOM 3663 C CA . LEU B 1 164 ? 10.938 -13.641 -14.07 1 89.56 164 LEU B CA 1
ATOM 3664 C C . LEU B 1 164 ? 12.297 -13.586 -14.766 1 89.56 164 LEU B C 1
ATOM 3666 O O . LEU B 1 164 ? 12.461 -14.148 -15.859 1 89.56 164 LEU B O 1
ATOM 3670 N N . GLU B 1 165 ? 13.305 -12.953 -14.148 1 88.12 165 GLU B N 1
ATOM 3671 C CA . GLU B 1 165 ? 14.562 -12.719 -14.844 1 88.12 165 GLU B CA 1
ATOM 3672 C C . GLU B 1 165 ? 15.641 -13.688 -14.367 1 88.12 165 GLU B C 1
ATOM 3674 O O . GLU B 1 165 ? 16.688 -13.828 -15.016 1 88.12 165 GLU B O 1
ATOM 3679 N N . GLY B 1 166 ? 15.461 -14.266 -13.219 1 92.38 166 GLY B N 1
ATOM 3680 C CA . GLY B 1 166 ? 16.406 -15.25 -12.727 1 92.38 166 GLY B CA 1
ATOM 3681 C C . GLY B 1 166 ? 17.703 -14.641 -12.234 1 92.38 166 GLY B C 1
ATOM 3682 O O . GLY B 1 166 ? 18.75 -15.281 -12.273 1 92.38 166 GLY B O 1
ATOM 3683 N N . GLN B 1 167 ? 17.688 -13.367 -11.812 1 92.56 167 GLN B N 1
ATOM 3684 C CA . GLN B 1 167 ? 18.891 -12.703 -11.328 1 92.56 167 GLN B CA 1
ATOM 3685 C C . GLN B 1 167 ? 19.359 -13.312 -10.008 1 92.56 167 GLN B C 1
ATOM 3687 O O . GLN B 1 167 ? 20.547 -13.312 -9.703 1 92.56 167 GLN B O 1
ATOM 3692 N N . TRP B 1 168 ? 18.5 -13.719 -9.188 1 96.25 168 TRP B N 1
ATOM 3693 C CA . TRP B 1 168 ? 18.75 -14.586 -8.047 1 96.25 168 TRP B CA 1
ATOM 3694 C C . TRP B 1 168 ? 17.656 -15.648 -7.922 1 96.25 168 TRP B C 1
ATOM 3696 O O . TRP B 1 168 ? 16.609 -15.547 -8.555 1 96.25 168 TRP B O 1
ATOM 3706 N N . VAL B 1 169 ? 17.984 -16.688 -7.242 1 97.62 169 VAL B N 1
ATOM 3707 C CA . VAL B 1 169 ? 17.125 -17.859 -7.191 1 97.62 169 VAL B CA 1
ATOM 3708 C C . VAL B 1 169 ? 16.75 -18.172 -5.742 1 97.62 169 VAL B C 1
ATOM 3710 O O . VAL B 1 169 ? 17.641 -18.344 -4.895 1 97.62 169 VAL B O 1
ATOM 3713 N N . TRP B 1 170 ? 15.508 -18.188 -5.48 1 98.19 170 TRP B N 1
ATOM 3714 C CA . TRP B 1 170 ? 15 -18.656 -4.199 1 98.19 170 TRP B CA 1
ATOM 3715 C C . TRP B 1 170 ? 14.867 -20.188 -4.195 1 98.19 170 TRP B C 1
ATOM 3717 O O . TRP B 1 170 ? 13.961 -20.734 -4.824 1 98.19 170 TRP B O 1
ATOM 3727 N N . GLU B 1 171 ? 15.672 -20.859 -3.434 1 97.06 171 GLU B N 1
ATOM 3728 C CA . GLU B 1 171 ? 15.867 -22.297 -3.533 1 97.06 171 GLU B CA 1
ATOM 3729 C C . GLU B 1 171 ? 14.594 -23.047 -3.156 1 97.06 171 GLU B C 1
ATOM 3731 O O . GLU B 1 171 ? 14.32 -24.125 -3.693 1 97.06 171 GLU B O 1
ATOM 3736 N N . GLU B 1 172 ? 13.898 -22.516 -2.24 1 95.31 172 GLU B N 1
ATOM 3737 C CA . GLU B 1 172 ? 12.688 -23.188 -1.769 1 95.31 172 GLU B CA 1
ATOM 3738 C C . GLU B 1 172 ? 11.43 -22.484 -2.277 1 95.31 172 GLU B C 1
ATOM 3740 O O . GLU B 1 172 ? 10.336 -22.719 -1.774 1 95.31 172 GLU B O 1
ATOM 3745 N N . GLY B 1 173 ? 11.602 -21.672 -3.246 1 95.81 173 GLY B N 1
ATOM 3746 C CA . GLY B 1 173 ? 10.469 -20.906 -3.744 1 95.81 173 GLY B CA 1
ATOM 3747 C C . GLY B 1 173 ? 9.867 -19.984 -2.701 1 95.81 173 GLY B C 1
ATOM 3748 O O . GLY B 1 173 ? 10.57 -19.5 -1.807 1 95.81 173 GLY B O 1
ATOM 3749 N N . GLY B 1 174 ? 8.578 -19.641 -2.938 1 95.44 174 GLY B N 1
ATOM 3750 C CA . GLY B 1 174 ? 7.926 -18.734 -2.018 1 95.44 174 GLY B CA 1
ATOM 3751 C C . GLY B 1 174 ? 6.48 -18.453 -2.383 1 95.44 174 GLY B C 1
ATOM 3752 O O . GLY B 1 174 ? 6.074 -18.641 -3.531 1 95.44 174 GLY B O 1
ATOM 3753 N N . CYS B 1 175 ? 5.777 -18.016 -1.408 1 92.75 175 CYS B N 1
ATOM 3754 C CA . CYS B 1 175 ? 4.332 -17.844 -1.517 1 92.75 175 CYS B CA 1
ATOM 3755 C C . CYS B 1 175 ? 3.984 -16.719 -2.488 1 92.75 175 CYS B C 1
ATOM 3757 O O . CYS B 1 175 ? 2.93 -16.75 -3.125 1 92.75 175 CYS B O 1
ATOM 3759 N N . TYR B 1 176 ? 4.824 -15.75 -2.641 1 96.62 176 TYR B N 1
ATOM 3760 C CA . TYR B 1 176 ? 4.543 -14.531 -3.387 1 96.62 176 TYR B CA 1
ATOM 3761 C C . TYR B 1 176 ? 5.305 -14.508 -4.707 1 96.62 176 TYR B C 1
ATOM 3763 O O . TYR B 1 176 ? 6.383 -13.922 -4.801 1 96.62 176 TYR B O 1
ATOM 3771 N N . PHE B 1 177 ? 4.711 -15.234 -5.703 1 95.38 177 PHE B N 1
ATOM 3772 C CA . PHE B 1 177 ? 5.277 -15.359 -7.039 1 95.38 177 PHE B CA 1
ATOM 3773 C C . PHE B 1 177 ? 6.707 -15.891 -6.973 1 95.38 177 PHE B C 1
ATOM 3775 O O . PHE B 1 177 ? 7.605 -15.344 -7.613 1 95.38 177 PHE B O 1
ATOM 3782 N N . GLY B 1 178 ? 6.895 -16.828 -6.117 1 96.75 178 GLY B N 1
ATOM 3783 C CA . GLY B 1 178 ? 8.18 -17.5 -6.02 1 96.75 178 GLY B CA 1
ATOM 3784 C C . GLY B 1 178 ? 9.102 -16.891 -4.984 1 96.75 178 GLY B C 1
ATOM 3785 O O . GLY B 1 178 ? 10.203 -17.391 -4.754 1 96.75 178 GLY B O 1
ATOM 3786 N N . VAL B 1 179 ? 8.703 -15.781 -4.395 1 98.12 179 VAL B N 1
ATOM 3787 C CA . VAL B 1 179 ? 9.508 -15.094 -3.393 1 98.12 179 VAL B CA 1
ATOM 3788 C C . VAL B 1 179 ? 8.961 -15.383 -1.999 1 98.12 179 VAL B C 1
ATOM 3790 O O . VAL B 1 179 ? 7.762 -15.227 -1.751 1 98.12 179 VAL B O 1
ATOM 3793 N N . PRO B 1 180 ? 9.805 -15.844 -1.103 1 97.62 180 PRO B N 1
ATOM 3794 C CA . PRO B 1 180 ? 9.305 -16.219 0.221 1 97.62 180 PRO B CA 1
ATOM 3795 C C . PRO B 1 180 ? 8.898 -15.016 1.062 1 97.62 180 PRO B C 1
ATOM 3797 O O . PRO B 1 180 ? 9.477 -13.93 0.919 1 97.62 180 PRO B O 1
ATOM 3800 N N . PHE B 1 181 ? 7.957 -15.234 1.972 1 96.56 181 PHE B N 1
ATOM 3801 C CA . PHE B 1 181 ? 7.465 -14.227 2.906 1 96.56 181 PHE B CA 1
ATOM 3802 C C . PHE B 1 181 ? 8.609 -13.648 3.732 1 96.56 181 PHE B C 1
ATOM 3804 O O . PHE B 1 181 ? 8.648 -12.445 3.982 1 96.56 181 PHE B O 1
ATOM 3811 N N . SER B 1 182 ? 9.578 -14.445 4.113 1 97.56 182 SER B N 1
ATOM 3812 C CA . SER B 1 182 ? 10.711 -14.047 4.945 1 97.56 182 SER B CA 1
ATOM 3813 C C . SER B 1 182 ? 11.547 -12.969 4.266 1 97.56 182 SER B C 1
ATOM 3815 O O . SER B 1 182 ? 12.125 -12.109 4.938 1 97.56 182 SER B O 1
ATOM 3817 N N . ASN B 1 183 ? 11.609 -13.016 2.996 1 98.56 183 ASN B N 1
ATOM 3818 C CA . ASN B 1 183 ? 12.359 -11.984 2.275 1 98.56 183 ASN B CA 1
ATOM 3819 C C . ASN B 1 183 ? 11.859 -10.586 2.617 1 98.56 183 ASN B C 1
ATOM 3821 O O . ASN B 1 183 ? 12.656 -9.703 2.945 1 98.56 183 ASN B O 1
ATOM 3825 N N . PHE B 1 184 ? 10.633 -10.414 2.594 1 98.56 184 PHE B N 1
ATOM 3826 C CA . PHE B 1 184 ? 10.055 -9.078 2.764 1 98.56 184 PHE B CA 1
ATOM 3827 C C . PHE B 1 184 ? 10.188 -8.617 4.211 1 98.56 184 PHE B C 1
ATOM 3829 O O . PHE B 1 184 ? 10.406 -7.434 4.469 1 98.56 184 PHE B O 1
ATOM 3836 N N . MET B 1 185 ? 10.062 -9.578 5.137 1 98 185 MET B N 1
ATOM 3837 C CA . MET B 1 185 ? 10.312 -9.234 6.535 1 98 185 MET B CA 1
ATOM 3838 C C . MET B 1 185 ? 11.781 -8.922 6.762 1 98 185 MET B C 1
ATOM 3840 O O . MET B 1 185 ? 12.117 -8 7.512 1 98 185 MET B O 1
ATOM 3844 N N . GLY B 1 186 ? 12.602 -9.672 6.141 1 98.62 186 GLY B N 1
ATOM 3845 C CA . GLY B 1 186 ? 14.031 -9.398 6.203 1 98.62 186 GLY B CA 1
ATOM 3846 C C . GLY B 1 186 ? 14.406 -8.055 5.605 1 98.62 186 GLY B C 1
ATOM 3847 O O . GLY B 1 186 ? 15.242 -7.336 6.16 1 98.62 186 GLY B O 1
ATOM 3848 N N . TRP B 1 187 ? 13.82 -7.773 4.465 1 98.62 187 TRP B N 1
ATOM 3849 C CA . TRP B 1 187 ? 14.023 -6.465 3.846 1 98.62 187 TRP B CA 1
ATOM 3850 C C . TRP B 1 187 ? 13.602 -5.344 4.793 1 98.62 187 TRP B C 1
ATOM 3852 O O . TRP B 1 187 ? 14.32 -4.352 4.941 1 98.62 187 TRP B O 1
ATOM 3862 N N . TRP B 1 188 ? 12.445 -5.527 5.398 1 98.69 188 TRP B N 1
ATOM 3863 C CA . TRP B 1 188 ? 11.992 -4.516 6.348 1 98.69 188 TRP B CA 1
ATOM 3864 C C . TRP B 1 188 ? 13.008 -4.328 7.469 1 98.69 188 TRP B C 1
ATOM 3866 O O . TRP B 1 188 ? 13.359 -3.199 7.816 1 98.69 188 TRP B O 1
ATOM 3876 N N . LEU B 1 189 ? 13.477 -5.398 8.055 1 98.69 189 LEU B N 1
ATOM 3877 C CA . LEU B 1 189 ? 14.477 -5.344 9.117 1 98.69 189 LEU B CA 1
ATOM 3878 C C . LEU B 1 189 ? 15.734 -4.625 8.641 1 98.69 189 LEU B C 1
ATOM 3880 O O . LEU B 1 189 ? 16.234 -3.73 9.32 1 98.69 189 LEU B O 1
ATOM 3884 N N . CYS B 1 190 ? 16.219 -5.02 7.504 1 98.75 190 CYS B N 1
ATOM 3885 C CA . CYS B 1 190 ? 17.453 -4.477 6.941 1 98.75 190 CYS B CA 1
ATOM 3886 C C . CYS B 1 190 ? 17.344 -2.971 6.746 1 98.75 190 CYS B C 1
ATOM 3888 O O . CYS B 1 190 ? 18.188 -2.217 7.234 1 98.75 190 CYS B O 1
ATOM 3890 N N . VAL B 1 191 ? 16.328 -2.535 6.098 1 98.75 191 VAL B N 1
ATOM 3891 C CA . VAL B 1 191 ? 16.266 -1.119 5.75 1 98.75 191 VAL B CA 1
ATOM 3892 C C . VAL B 1 191 ? 15.867 -0.304 6.98 1 98.75 191 VAL B C 1
ATOM 3894 O O . VAL B 1 191 ? 16.25 0.858 7.113 1 98.75 191 VAL B O 1
ATOM 3897 N N . ALA B 1 192 ? 15.086 -0.922 7.902 1 98.75 192 ALA B N 1
ATOM 3898 C CA . ALA B 1 192 ? 14.82 -0.26 9.18 1 98.75 192 ALA B CA 1
ATOM 3899 C C . ALA B 1 192 ? 16.125 0.035 9.922 1 98.75 192 ALA B C 1
ATOM 3901 O O . ALA B 1 192 ? 16.297 1.124 10.477 1 98.75 192 ALA B O 1
ATOM 3902 N N . LEU B 1 193 ? 17 -0.934 9.945 1 98.81 193 LEU B N 1
ATOM 3903 C CA . LEU B 1 193 ? 18.297 -0.745 10.594 1 98.81 193 LEU B CA 1
ATOM 3904 C C . LEU B 1 193 ? 19.078 0.381 9.93 1 98.81 193 LEU B C 1
ATOM 3906 O O . LEU B 1 193 ? 19.688 1.205 10.609 1 98.81 193 LEU B O 1
ATOM 3910 N N . ILE B 1 194 ? 19.047 0.427 8.625 1 98.81 194 ILE B N 1
ATOM 3911 C CA . ILE B 1 194 ? 19.719 1.48 7.879 1 98.81 194 ILE B CA 1
ATOM 3912 C C . ILE B 1 194 ? 19.156 2.84 8.266 1 98.81 194 ILE B C 1
ATOM 3914 O O . ILE B 1 194 ? 19.891 3.756 8.633 1 98.81 194 ILE B O 1
ATOM 3918 N N . TYR B 1 195 ? 17.828 2.957 8.258 1 98.75 195 TYR B N 1
ATOM 3919 C CA . TYR B 1 195 ? 17.172 4.242 8.461 1 98.75 195 TYR B CA 1
ATOM 3920 C C . TYR B 1 195 ? 17.281 4.688 9.914 1 98.75 195 TYR B C 1
ATOM 3922 O O . TYR B 1 195 ? 17.469 5.875 10.195 1 98.75 195 TYR B O 1
ATOM 3930 N N . VAL B 1 196 ? 17.141 3.742 10.859 1 98.25 196 VAL B N 1
ATOM 3931 C CA . VAL B 1 196 ? 17.281 4.098 12.266 1 98.25 196 VAL B CA 1
ATOM 3932 C C . VAL B 1 196 ? 18.703 4.574 12.539 1 98.25 196 VAL B C 1
ATOM 3934 O O . VAL B 1 196 ? 18.906 5.566 13.242 1 98.25 196 VAL B O 1
ATOM 3937 N N . SER B 1 197 ? 19.703 3.877 12 1 98.25 197 SER B N 1
ATOM 3938 C CA . SER B 1 197 ? 21.109 4.277 12.164 1 98.25 197 SER B CA 1
ATOM 3939 C C . SER B 1 197 ? 21.344 5.684 11.617 1 98.25 197 SER B C 1
ATOM 3941 O O . SER B 1 197 ? 21.969 6.512 12.281 1 98.25 197 SER B O 1
ATOM 3943 N N . PHE B 1 198 ? 20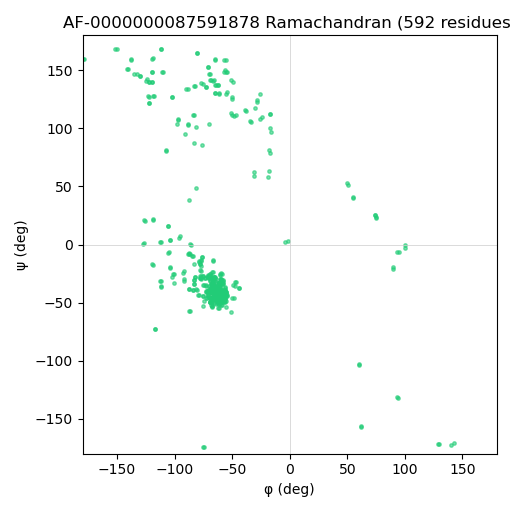.828 5.949 10.453 1 97.62 198 PHE B N 1
ATOM 3944 C CA . PHE B 1 198 ? 21.016 7.273 9.867 1 97.62 198 PHE B CA 1
ATOM 3945 C C . PHE B 1 198 ? 20.266 8.328 10.672 1 97.62 198 PHE B C 1
ATOM 3947 O O . PHE B 1 198 ? 20.766 9.43 10.883 1 97.62 198 PHE B O 1
ATOM 3954 N N . SER B 1 199 ? 19.062 7.992 11.094 1 96.75 199 SER B N 1
ATOM 3955 C CA . SER B 1 199 ? 18.266 8.906 11.906 1 96.75 199 SER B CA 1
ATOM 3956 C C . SER B 1 199 ? 19 9.281 13.195 1 96.75 199 SER B C 1
ATOM 3958 O O . SER B 1 199 ? 19.016 10.453 13.578 1 96.75 199 SER B O 1
ATOM 3960 N N . LEU B 1 200 ? 19.578 8.305 13.852 1 95.38 200 LEU B N 1
ATOM 3961 C CA . LEU B 1 200 ? 20.312 8.547 15.078 1 95.38 200 LEU B CA 1
ATOM 3962 C C . LEU B 1 200 ? 21.547 9.414 14.812 1 95.38 200 LEU B C 1
ATOM 3964 O O . LEU B 1 200 ? 21.875 10.281 15.617 1 95.38 200 LEU B O 1
ATOM 3968 N N . TYR B 1 201 ? 22.172 9.172 13.711 1 95.06 201 TYR B N 1
ATOM 3969 C CA . TYR B 1 201 ? 23.312 9.992 13.328 1 95.06 201 TYR B CA 1
ATOM 3970 C C . TYR B 1 201 ? 22.906 11.453 13.164 1 95.06 201 TYR B C 1
ATOM 3972 O O . TYR B 1 201 ? 23.609 12.359 13.617 1 95.06 201 TYR B O 1
ATOM 3980 N N . LEU B 1 202 ? 21.766 11.695 12.531 1 91.69 202 LEU B N 1
ATOM 3981 C CA . LEU B 1 202 ? 21.297 13.055 12.281 1 91.69 202 LEU B CA 1
ATOM 3982 C C . LEU B 1 202 ? 20.938 13.758 13.586 1 91.69 202 LEU B C 1
ATOM 3984 O O . LEU B 1 202 ? 21.016 14.984 13.68 1 91.69 202 LEU B O 1
ATOM 3988 N N . CYS B 1 203 ? 20.484 13.008 14.547 1 87.38 203 CYS B N 1
ATOM 3989 C CA . CYS B 1 203 ? 20.109 13.578 15.836 1 87.38 203 CYS B CA 1
ATOM 3990 C C . CYS B 1 203 ? 21.344 13.953 16.656 1 87.38 203 CYS B C 1
ATOM 3992 O O . CYS B 1 203 ? 21.328 14.914 17.422 1 87.38 203 CYS B O 1
ATOM 3994 N N . ARG B 1 204 ? 22.297 13.133 16.797 1 79.44 204 ARG B N 1
ATOM 3995 C CA . ARG B 1 204 ? 23.5 13.383 17.578 1 79.44 204 ARG B CA 1
ATOM 3996 C C . ARG B 1 204 ? 24.203 14.656 17.109 1 79.44 204 ARG B C 1
ATOM 3998 O O . ARG B 1 204 ? 24.703 15.43 17.938 1 79.44 204 ARG B O 1
ATOM 4005 N N . LYS B 1 205 ? 24.422 14.609 15.867 1 62.94 205 LYS B N 1
ATOM 4006 C CA . LYS B 1 205 ? 25.172 15.773 15.406 1 62.94 205 LYS B CA 1
ATOM 4007 C C . LYS B 1 205 ? 24.266 17 15.312 1 62.94 205 LYS B C 1
ATOM 4009 O O . LYS B 1 205 ? 23.078 16.891 15 1 62.94 205 LYS B O 1
ATOM 4014 N N . GLY B 1 206 ? 24.016 17.781 16.297 1 56.16 206 GLY B N 1
ATOM 4015 C CA . GLY B 1 206 ? 23.344 19.062 16.188 1 56.16 206 GLY B CA 1
ATOM 4016 C C . GLY B 1 206 ? 22.984 19.438 14.758 1 56.16 206 GLY B C 1
ATOM 4017 O O . GLY B 1 206 ? 22.828 20.625 14.438 1 56.16 206 GLY B O 1
ATOM 4018 N N . SER B 1 207 ? 23.266 18.562 13.938 1 53.62 207 SER B N 1
ATOM 4019 C CA . SER B 1 207 ? 23.266 18.859 12.508 1 53.62 207 SER B CA 1
ATOM 4020 C C . SER B 1 207 ? 21.844 18.812 11.93 1 53.62 207 SER B C 1
ATOM 4022 O O . SER B 1 207 ? 21.344 17.734 11.609 1 53.62 207 SER B O 1
ATOM 4024 N N . ASN B 1 208 ? 20.938 19.484 12.602 1 53.09 208 ASN B N 1
ATOM 4025 C CA . ASN B 1 208 ? 19.719 19.609 11.82 1 53.09 208 ASN B CA 1
ATOM 4026 C C . ASN B 1 208 ? 20.016 19.734 10.328 1 53.09 208 ASN B C 1
ATOM 4028 O O . ASN B 1 208 ? 20.922 20.453 9.93 1 53.09 208 ASN B O 1
ATOM 4032 N N . PRO B 1 209 ? 19.734 18.641 9.641 1 54.31 209 PRO B N 1
ATOM 4033 C CA . PRO B 1 209 ? 19.938 19.031 8.242 1 54.31 209 PRO B CA 1
ATOM 4034 C C . PRO B 1 209 ? 19.797 20.531 8.016 1 54.31 209 PRO B C 1
ATOM 4036 O O . PRO B 1 209 ? 19.062 21.203 8.742 1 54.31 209 PRO B O 1
ATOM 4039 N N . SER B 1 210 ? 20.906 21.188 7.727 1 46.03 210 SER B N 1
ATOM 4040 C CA . SER B 1 210 ? 20.781 22.625 7.48 1 46.03 210 SER B CA 1
ATOM 4041 C C . SER B 1 210 ? 19.328 23.016 7.223 1 46.03 210 SER B C 1
ATOM 4043 O O . SER B 1 210 ? 18.609 22.312 6.5 1 46.03 210 SER B O 1
ATOM 4045 N N . THR B 1 211 ? 18.734 23.484 8.32 1 46.75 211 THR B N 1
ATOM 4046 C CA . THR B 1 211 ? 17.438 24.109 8.047 1 46.75 211 THR B CA 1
ATOM 4047 C C . THR B 1 211 ? 17.312 24.484 6.57 1 46.75 211 THR B C 1
ATOM 4049 O O . THR B 1 211 ? 18.016 25.391 6.098 1 46.75 211 THR B O 1
ATOM 4052 N N . PRO B 1 212 ? 17.453 23.469 5.75 1 43.97 212 PRO B N 1
ATOM 4053 C CA . PRO B 1 212 ? 17.484 23.922 4.363 1 43.97 212 PRO B CA 1
ATOM 4054 C C . PRO B 1 212 ? 16.688 25.219 4.156 1 43.97 212 PRO B C 1
ATOM 4056 O O . PRO B 1 212 ? 15.727 25.469 4.891 1 43.97 212 PRO B O 1
ATOM 4059 N N . THR B 1 213 ? 17.234 26.281 3.66 1 48.28 213 THR B N 1
ATOM 4060 C CA . THR B 1 213 ? 16.406 27.141 2.805 1 48.28 213 THR B CA 1
ATOM 4061 C C . THR B 1 213 ? 15.172 26.391 2.322 1 48.28 213 THR B C 1
ATOM 4063 O O . THR B 1 213 ? 15.242 25.203 1.99 1 48.28 213 THR B O 1
ATOM 4066 N N . LYS B 1 214 ? 13.906 26.781 2.768 1 62.38 214 LYS B N 1
ATOM 4067 C CA . LYS B 1 214 ? 12.602 26.281 2.326 1 62.38 214 LYS B CA 1
ATOM 4068 C C . LYS B 1 214 ? 12.703 25.562 0.986 1 62.38 214 LYS B C 1
ATOM 4070 O O . LYS B 1 214 ? 12.906 26.203 -0.052 1 62.38 214 LYS B O 1
ATOM 4075 N N . LEU B 1 215 ? 13.156 24.219 1.098 1 80.69 215 LEU B N 1
ATOM 4076 C CA . LEU B 1 215 ? 13.07 23.484 -0.158 1 80.69 215 LEU B CA 1
ATOM 4077 C C . LEU B 1 215 ? 11.688 23.625 -0.781 1 80.69 215 LEU B C 1
ATOM 4079 O O . LEU B 1 215 ? 10.672 23.609 -0.074 1 80.69 215 LEU B O 1
ATOM 4083 N N . GLY B 1 216 ? 11.688 24.297 -1.848 1 87.06 216 GLY B N 1
ATOM 4084 C CA . GLY B 1 216 ? 10.43 24.547 -2.535 1 87.06 216 GLY B CA 1
ATOM 4085 C C . GLY B 1 216 ? 9.672 23.281 -2.875 1 87.06 216 GLY B C 1
ATOM 4086 O O . GLY B 1 216 ? 10.211 22.172 -2.754 1 87.06 216 GLY B O 1
ATOM 4087 N N . LYS B 1 217 ? 8.438 23.391 -3.074 1 92.62 217 LYS B N 1
ATOM 4088 C CA . LYS B 1 217 ? 7.57 22.281 -3.455 1 92.62 217 LYS B CA 1
ATOM 4089 C C . LYS B 1 217 ? 8.188 21.469 -4.586 1 92.62 217 LYS B C 1
ATOM 4091 O O . LYS B 1 217 ? 8.016 20.25 -4.641 1 92.62 217 LYS B O 1
ATOM 4096 N N . SER B 1 218 ? 8.93 22.125 -5.441 1 94.31 218 SER B N 1
ATOM 4097 C CA . SER B 1 218 ? 9.539 21.469 -6.594 1 94.31 218 SER B CA 1
ATOM 4098 C C . SER B 1 218 ? 10.523 20.391 -6.156 1 94.31 218 SER B C 1
ATOM 4100 O O . SER B 1 218 ? 10.578 19.312 -6.746 1 94.31 218 SER B O 1
ATOM 4102 N N . TYR B 1 219 ? 11.281 20.672 -5.18 1 94.88 219 TYR B N 1
ATOM 4103 C CA . TYR B 1 219 ? 12.258 19.734 -4.652 1 94.88 219 TYR B CA 1
ATOM 4104 C C . TYR B 1 219 ? 11.586 18.422 -4.25 1 94.88 219 TYR B C 1
ATOM 4106 O O . TYR B 1 219 ? 12.031 17.344 -4.645 1 94.88 219 TYR B O 1
ATOM 4114 N N . TRP B 1 220 ? 10.555 18.547 -3.529 1 96.62 220 TRP B N 1
ATOM 4115 C CA . TRP B 1 220 ? 9.859 17.375 -3.014 1 96.62 220 TRP B CA 1
ATOM 4116 C C . TRP B 1 220 ? 9.133 16.641 -4.133 1 96.62 220 TRP B C 1
ATOM 4118 O O . TRP B 1 220 ? 9.117 15.406 -4.172 1 96.62 220 TRP B O 1
ATOM 4128 N N . LEU B 1 221 ? 8.547 17.375 -5.027 1 97.69 221 LEU B N 1
ATOM 4129 C CA . LEU B 1 221 ? 7.832 16.781 -6.145 1 97.69 221 LEU B CA 1
ATOM 4130 C C . LEU B 1 221 ? 8.789 16.016 -7.062 1 97.69 221 LEU B C 1
ATOM 4132 O O . LEU B 1 221 ? 8.398 15.023 -7.68 1 97.69 221 LEU B O 1
ATOM 4136 N N . GLN B 1 222 ? 10.008 16.484 -7.148 1 98 222 GLN B N 1
ATOM 4137 C CA . GLN B 1 222 ? 11.008 15.781 -7.949 1 98 222 GLN B CA 1
ATOM 4138 C C . GLN B 1 222 ? 11.258 14.375 -7.41 1 98 222 GLN B C 1
ATOM 4140 O O . GLN B 1 222 ? 11.352 13.422 -8.18 1 98 222 GLN B O 1
ATOM 4145 N N . ALA B 1 223 ? 11.383 14.281 -6.121 1 98.06 223 ALA B N 1
ATOM 4146 C CA . ALA B 1 223 ? 11.562 12.969 -5.5 1 98.06 223 ALA B CA 1
ATOM 4147 C C . ALA B 1 223 ? 10.359 12.07 -5.754 1 98.06 223 ALA B C 1
ATOM 4149 O O . ALA B 1 223 ? 10.508 10.875 -6.023 1 98.06 223 ALA B O 1
ATOM 4150 N N . VAL B 1 224 ? 9.18 12.633 -5.676 1 98.56 224 VAL B N 1
ATOM 4151 C CA . VAL B 1 224 ? 7.953 11.883 -5.918 1 98.56 224 VAL B CA 1
ATOM 4152 C C . VAL B 1 224 ? 7.934 11.383 -7.359 1 98.56 224 VAL B C 1
ATOM 4154 O O . VAL B 1 224 ? 7.523 10.25 -7.625 1 98.56 224 VAL B O 1
ATOM 4157 N N . CYS B 1 225 ? 8.359 12.195 -8.25 1 97.94 225 CYS B N 1
ATOM 4158 C CA . CYS B 1 225 ? 8.406 11.812 -9.664 1 97.94 225 CYS B CA 1
ATOM 4159 C C . CYS B 1 225 ? 9.352 10.641 -9.883 1 97.94 225 CYS B C 1
ATOM 4161 O O . CYS B 1 225 ? 9.016 9.695 -10.602 1 97.94 225 CYS B O 1
ATOM 4163 N N . MET B 1 226 ? 10.5 10.719 -9.328 1 98.19 226 MET B N 1
ATOM 4164 C CA . MET B 1 226 ? 11.461 9.625 -9.484 1 98.19 226 MET B CA 1
ATOM 4165 C C . MET B 1 226 ? 10.93 8.344 -8.852 1 98.19 226 MET B C 1
ATOM 4167 O O . MET B 1 226 ? 11.094 7.258 -9.414 1 98.19 226 MET B O 1
ATOM 4171 N N . TRP B 1 227 ? 10.336 8.453 -7.656 1 97.94 227 TRP B N 1
ATOM 4172 C CA . TRP B 1 227 ? 9.703 7.309 -7.004 1 97.94 227 TRP B CA 1
ATOM 4173 C C . TRP B 1 227 ? 8.641 6.691 -7.902 1 97.94 227 TRP B C 1
ATOM 4175 O O . TRP B 1 227 ? 8.562 5.465 -8.031 1 97.94 227 TRP B O 1
ATOM 4185 N N . SER B 1 228 ? 7.82 7.547 -8.539 1 96.25 228 SER B N 1
ATOM 4186 C CA . SER B 1 228 ? 6.789 7.078 -9.453 1 96.25 228 SER B CA 1
ATOM 4187 C C . SER B 1 228 ? 7.402 6.375 -10.664 1 96.25 228 SER B C 1
ATOM 4189 O O . SER B 1 228 ? 6.887 5.355 -11.125 1 96.25 228 SER B O 1
ATOM 4191 N N . ALA B 1 229 ? 8.469 6.953 -11.164 1 95.12 229 ALA B N 1
ATOM 4192 C CA . ALA B 1 229 ? 9.172 6.34 -12.281 1 95.12 229 ALA B CA 1
ATOM 4193 C C . ALA B 1 229 ? 9.695 4.957 -11.914 1 95.12 229 ALA B C 1
ATOM 4195 O O . ALA B 1 229 ? 9.641 4.023 -12.719 1 95.12 229 ALA B O 1
ATOM 4196 N N . LEU B 1 230 ? 10.219 4.891 -10.727 1 93.69 230 LEU B N 1
ATOM 4197 C CA . LEU B 1 230 ? 10.695 3.609 -10.219 1 93.69 230 LEU B CA 1
ATOM 4198 C C . LEU B 1 230 ? 9.555 2.59 -10.18 1 93.69 230 LEU B C 1
ATOM 4200 O O . LEU B 1 230 ? 9.742 1.433 -10.562 1 93.69 230 LEU B O 1
ATOM 4204 N N . GLY B 1 231 ? 8.391 3.016 -9.727 1 91.31 231 GLY B N 1
ATOM 4205 C CA . GLY B 1 231 ? 7.219 2.15 -9.695 1 91.31 231 GLY B CA 1
ATOM 4206 C C . GLY B 1 231 ? 6.754 1.729 -11.078 1 91.31 231 GLY B C 1
ATOM 4207 O O . GLY B 1 231 ? 6.293 0.601 -11.266 1 91.31 231 GLY B O 1
ATOM 4208 N N . LEU B 1 232 ? 6.855 2.615 -12.039 1 85.69 232 LEU B N 1
ATOM 4209 C CA . LEU B 1 232 ? 6.434 2.338 -13.406 1 85.69 232 LEU B CA 1
ATOM 4210 C C . LEU B 1 232 ? 7.352 1.31 -14.062 1 85.69 232 LEU B C 1
ATOM 4212 O O . LEU B 1 232 ? 6.93 0.565 -14.945 1 85.69 232 LEU B O 1
ATOM 4216 N N . SER B 1 233 ? 8.508 1.265 -13.633 1 79.88 233 SER B N 1
ATOM 4217 C CA . SER B 1 233 ? 9.484 0.342 -14.211 1 79.88 233 SER B CA 1
ATOM 4218 C C . SER B 1 233 ? 9.133 -1.105 -13.875 1 79.88 233 SER B C 1
ATOM 4220 O O . SER B 1 233 ? 9.477 -2.02 -14.633 1 79.88 233 SER B O 1
ATOM 4222 N N . ASN B 1 234 ? 8.516 -1.332 -12.828 1 70.25 234 ASN B N 1
ATOM 4223 C CA . ASN B 1 234 ? 8.188 -2.693 -12.422 1 70.25 234 ASN B CA 1
ATOM 4224 C C . ASN B 1 234 ? 7.105 -3.301 -13.312 1 70.25 234 ASN B C 1
ATOM 4226 O O . ASN B 1 234 ? 7.078 -4.516 -13.523 1 70.25 234 ASN B O 1
ATOM 4230 N N . GLY B 1 235 ? 6.234 -2.564 -13.906 1 60.25 235 GLY B N 1
ATOM 4231 C CA . GLY B 1 235 ? 5.195 -3.066 -14.789 1 60.25 235 GLY B CA 1
ATOM 4232 C C . GLY B 1 235 ? 5.527 -2.898 -16.266 1 60.25 235 GLY B C 1
ATOM 4233 O O . GLY B 1 235 ? 5.008 -3.627 -17.109 1 60.25 235 GLY B O 1
ATOM 4234 N N . ALA B 1 236 ? 6.254 -1.795 -16.484 1 60.06 236 ALA B N 1
ATOM 4235 C CA . ALA B 1 236 ? 6.539 -1.441 -17.875 1 60.06 236 ALA B CA 1
ATOM 4236 C C . ALA B 1 236 ? 7.645 -2.32 -18.438 1 60.06 236 ALA B C 1
ATOM 4238 O O . ALA B 1 236 ? 7.867 -2.338 -19.656 1 60.06 236 ALA B O 1
ATOM 4239 N N . LEU B 1 237 ? 8.312 -2.877 -17.453 1 51.59 237 LEU B N 1
ATOM 4240 C CA . LEU B 1 237 ? 9.469 -3.633 -17.906 1 51.59 237 LEU B CA 1
ATOM 4241 C C . LEU B 1 237 ? 9.039 -4.82 -18.766 1 51.59 237 LEU B C 1
ATOM 4243 O O . LEU B 1 237 ? 9.867 -5.441 -19.438 1 51.59 237 LEU B O 1
ATOM 4247 N N . ILE B 1 238 ? 7.816 -5.371 -18.484 1 51 238 ILE B N 1
ATOM 4248 C CA . ILE B 1 238 ? 7.797 -6.727 -19.016 1 51 238 ILE B CA 1
ATOM 4249 C C . ILE B 1 238 ? 7.25 -6.703 -20.453 1 51 238 ILE B C 1
ATOM 4251 O O . ILE B 1 238 ? 6.133 -6.246 -20.688 1 51 238 ILE B O 1
ATOM 4255 N N . LYS B 1 239 ? 8.133 -6.656 -21.281 1 55.22 239 LYS B N 1
ATOM 4256 C CA . LYS B 1 239 ? 7.867 -7.086 -22.656 1 55.22 239 LYS B CA 1
ATOM 4257 C C . LYS B 1 239 ? 6.723 -8.094 -22.703 1 55.22 239 LYS B C 1
ATOM 4259 O O . LYS B 1 239 ? 6.539 -8.875 -21.766 1 55.22 239 LYS B O 1
ATOM 4264 N N . ASN B 1 240 ? 5.723 -7.859 -23.578 1 55.47 240 ASN B N 1
ATOM 4265 C CA . ASN B 1 240 ? 4.746 -8.898 -23.875 1 55.47 240 ASN B CA 1
ATOM 4266 C C . ASN B 1 240 ? 5.359 -10.289 -23.766 1 55.47 240 ASN B C 1
ATOM 4268 O O . ASN B 1 240 ? 6.082 -10.727 -24.672 1 55.47 240 ASN B O 1
ATOM 4272 N N . SER B 1 241 ? 5.855 -10.68 -22.5 1 60.94 241 SER B N 1
ATOM 4273 C CA . SER B 1 241 ? 6.52 -11.977 -22.438 1 60.94 241 SER B CA 1
ATOM 4274 C C . SER B 1 241 ? 5.504 -13.109 -22.297 1 60.94 241 SER B C 1
ATOM 4276 O O . SER B 1 241 ? 4.809 -13.195 -21.281 1 60.94 241 SER B O 1
ATOM 4278 N N . GLU B 1 242 ? 5.039 -13.578 -23.375 1 70.69 242 GLU B N 1
ATOM 4279 C CA . GLU B 1 242 ? 4.258 -14.805 -23.438 1 70.69 242 GLU B CA 1
ATOM 4280 C C . GLU B 1 242 ? 5.008 -15.977 -22.797 1 70.69 242 GLU B C 1
ATOM 4282 O O . GLU B 1 242 ? 6.227 -15.914 -22.625 1 70.69 242 GLU B O 1
ATOM 4287 N N . GLY B 1 243 ? 4.441 -16.828 -21.875 1 86.81 243 GLY B N 1
ATOM 4288 C CA . GLY B 1 243 ? 5.008 -18.062 -21.375 1 86.81 243 GLY B CA 1
ATOM 4289 C C . GLY B 1 243 ? 4.781 -18.266 -19.891 1 86.81 243 GLY B C 1
ATOM 4290 O O . GLY B 1 243 ? 3.953 -17.578 -19.281 1 86.81 243 GLY B O 1
ATOM 4291 N N . PHE B 1 244 ? 5.434 -19.312 -19.438 1 91.88 244 PHE B N 1
ATOM 4292 C CA . PHE B 1 244 ? 5.301 -19.719 -18.031 1 91.88 244 PHE B CA 1
ATOM 4293 C C . PHE B 1 244 ? 6.648 -19.672 -17.328 1 91.88 244 PHE B C 1
ATOM 4295 O O . PHE B 1 244 ? 7.695 -19.781 -17.969 1 91.88 244 PHE B O 1
ATOM 4302 N N . VAL B 1 245 ? 6.633 -19.391 -16.094 1 92.25 245 VAL B N 1
ATOM 4303 C CA . VAL B 1 245 ? 7.816 -19.484 -15.242 1 92.25 245 VAL B CA 1
ATOM 4304 C C . VAL B 1 245 ? 7.535 -20.438 -14.07 1 92.25 245 VAL B C 1
ATOM 4306 O O . VAL B 1 245 ? 6.438 -20.438 -13.516 1 92.25 245 VAL B O 1
ATOM 4309 N N . THR B 1 246 ? 8.555 -21.219 -13.766 1 94.38 246 THR B N 1
ATOM 4310 C CA . THR B 1 246 ? 8.422 -22.203 -12.695 1 94.38 246 THR B CA 1
ATOM 4311 C C . THR B 1 246 ? 9.492 -21.984 -11.625 1 94.38 246 THR B C 1
ATOM 4313 O O . THR B 1 246 ? 10.672 -21.844 -11.945 1 94.38 246 THR B O 1
ATOM 4316 N N . SER B 1 247 ? 9.102 -21.891 -10.406 1 93.38 247 SER B N 1
ATOM 4317 C CA . SER B 1 247 ? 10.039 -21.766 -9.297 1 93.38 247 SER B CA 1
ATOM 4318 C C . SER B 1 247 ? 10.617 -23.109 -8.906 1 93.38 247 SER B C 1
ATOM 4320 O O . SER B 1 247 ? 10.094 -24.156 -9.297 1 93.38 247 SER B O 1
ATOM 4322 N N . PRO B 1 248 ? 11.695 -23.078 -8.141 1 93.62 248 PRO B N 1
ATOM 4323 C CA . PRO B 1 248 ? 12.375 -24.328 -7.766 1 93.62 248 PRO B CA 1
ATOM 4324 C C . PRO B 1 248 ? 11.469 -25.297 -7.004 1 93.62 248 PRO B C 1
ATOM 4326 O O . PRO B 1 248 ? 11.672 -26.5 -7.047 1 93.62 248 PRO B O 1
ATOM 4329 N N . ASP B 1 249 ? 10.477 -24.844 -6.34 1 90.62 249 ASP B N 1
ATOM 4330 C CA . ASP B 1 249 ? 9.586 -25.703 -5.566 1 90.62 249 ASP B CA 1
ATOM 4331 C C . ASP B 1 249 ? 8.461 -26.25 -6.438 1 90.62 249 ASP B C 1
ATOM 4333 O O . ASP B 1 249 ? 7.562 -26.938 -5.941 1 90.62 249 ASP B O 1
ATOM 4337 N N . GLY B 1 250 ? 8.445 -25.906 -7.699 1 91.62 250 GLY B N 1
ATOM 4338 C CA . GLY B 1 250 ? 7.543 -26.531 -8.648 1 91.62 250 GLY B CA 1
ATOM 4339 C C . GLY B 1 250 ? 6.316 -25.688 -8.945 1 91.62 250 GLY B C 1
ATOM 4340 O O . GLY B 1 250 ? 5.488 -26.062 -9.781 1 91.62 250 GLY B O 1
ATOM 4341 N N . GLN B 1 251 ? 6.172 -24.562 -8.367 1 91.19 251 GLN B N 1
ATOM 4342 C CA . GLN B 1 251 ? 5.043 -23.688 -8.672 1 91.19 251 GLN B CA 1
ATOM 4343 C C . GLN B 1 251 ? 5.254 -22.969 -9.992 1 91.19 251 GLN B C 1
ATOM 4345 O O . GLN B 1 251 ? 6.359 -22.5 -10.281 1 91.19 251 GLN B O 1
ATOM 4350 N N . THR B 1 252 ? 4.145 -22.875 -10.781 1 92.88 252 THR B N 1
ATOM 4351 C CA . THR B 1 252 ? 4.23 -22.281 -12.109 1 92.88 252 THR B CA 1
ATOM 4352 C C . THR B 1 252 ? 3.23 -21.141 -12.258 1 92.88 252 THR B C 1
ATOM 4354 O O . THR B 1 252 ? 2.109 -21.219 -11.75 1 92.88 252 THR B O 1
ATOM 4357 N N . TRP B 1 253 ? 3.643 -20.062 -12.922 1 91.44 253 TRP B N 1
ATOM 4358 C CA . TRP B 1 253 ? 2.789 -18.906 -13.195 1 91.44 253 TRP B CA 1
ATOM 4359 C C . TRP B 1 253 ? 2.914 -18.484 -14.656 1 91.44 253 TRP B C 1
ATOM 4361 O O . TRP B 1 253 ? 3.967 -18.656 -15.273 1 91.44 253 TRP B O 1
ATOM 4371 N N . LEU B 1 254 ? 1.748 -17.984 -15.18 1 90.06 254 LEU B N 1
ATOM 4372 C CA . LEU B 1 254 ? 1.843 -17.219 -16.422 1 90.06 254 LEU B CA 1
ATOM 4373 C C . LEU B 1 254 ? 2.645 -15.938 -16.203 1 90.06 254 LEU B C 1
ATOM 4375 O O . LEU B 1 254 ? 2.381 -15.18 -15.273 1 90.06 254 LEU B O 1
ATOM 4379 N N . VAL B 1 255 ? 3.619 -15.695 -17.078 1 90.62 255 VAL B N 1
ATOM 4380 C CA . VAL B 1 255 ? 4.496 -14.531 -16.938 1 90.62 255 VAL B CA 1
ATOM 4381 C C . VAL B 1 255 ? 3.664 -13.258 -16.969 1 90.62 255 VAL B C 1
ATOM 4383 O O . VAL B 1 255 ? 3.875 -12.352 -16.141 1 90.62 255 VAL B O 1
ATOM 4386 N N . SER B 1 256 ? 2.715 -13.18 -17.891 1 88.88 256 SER B N 1
ATOM 4387 C CA . SER B 1 256 ? 1.87 -11.992 -18 1 88.88 256 SER B CA 1
ATOM 4388 C C . SER B 1 256 ? 1.065 -11.758 -16.719 1 88.88 256 SER B C 1
ATOM 4390 O O . SER B 1 256 ? 0.84 -10.617 -16.328 1 88.88 256 SER B O 1
ATOM 4392 N N . SER B 1 257 ? 0.649 -12.828 -16.031 1 91.38 257 SER B N 1
ATOM 4393 C CA . SER B 1 257 ? -0.116 -12.719 -14.797 1 91.38 257 SER B CA 1
ATOM 4394 C C . SER B 1 257 ? 0.738 -12.148 -13.664 1 91.38 257 SER B C 1
ATOM 4396 O O . SER B 1 257 ? 0.268 -11.328 -12.875 1 91.38 257 SER B O 1
ATOM 4398 N N . VAL B 1 258 ? 1.956 -12.625 -13.641 1 92.31 258 VAL B N 1
ATOM 4399 C CA . VAL B 1 258 ? 2.871 -12.102 -12.633 1 92.31 258 VAL B CA 1
ATOM 4400 C C . VAL B 1 258 ? 3.094 -10.609 -12.852 1 92.31 258 VAL B C 1
ATOM 4402 O O . VAL B 1 258 ? 2.953 -9.812 -11.922 1 92.31 258 VAL B O 1
ATOM 4405 N N . MET B 1 259 ? 3.338 -10.258 -14.07 1 90.94 259 MET B N 1
ATOM 4406 C CA . MET B 1 259 ? 3.621 -8.859 -14.406 1 90.94 259 MET B CA 1
ATOM 4407 C C . MET B 1 259 ? 2.428 -7.969 -14.078 1 90.94 259 MET B C 1
ATOM 4409 O O . MET B 1 259 ? 2.586 -6.922 -13.445 1 90.94 259 MET B O 1
ATOM 4413 N N . GLN B 1 260 ? 1.279 -8.359 -14.477 1 92.19 260 GLN B N 1
ATOM 4414 C CA . GLN B 1 260 ? 0.082 -7.566 -14.227 1 92.19 260 GLN B CA 1
ATOM 4415 C C . GLN B 1 260 ? -0.206 -7.465 -12.734 1 92.19 260 GLN B C 1
ATOM 4417 O O . GLN B 1 260 ? -0.663 -6.426 -12.25 1 92.19 260 GLN B O 1
ATOM 4422 N N . SER B 1 261 ? 0.044 -8.539 -12.031 1 94.62 261 SER B N 1
ATOM 4423 C CA . SER B 1 261 ? -0.136 -8.516 -10.586 1 94.62 261 SER B CA 1
ATOM 4424 C C . SER B 1 261 ? 0.814 -7.523 -9.922 1 94.62 261 SER B C 1
ATOM 4426 O O . SER B 1 261 ? 0.427 -6.809 -8.992 1 94.62 261 SER B O 1
ATOM 4428 N N . LEU B 1 262 ? 2.035 -7.48 -10.391 1 93.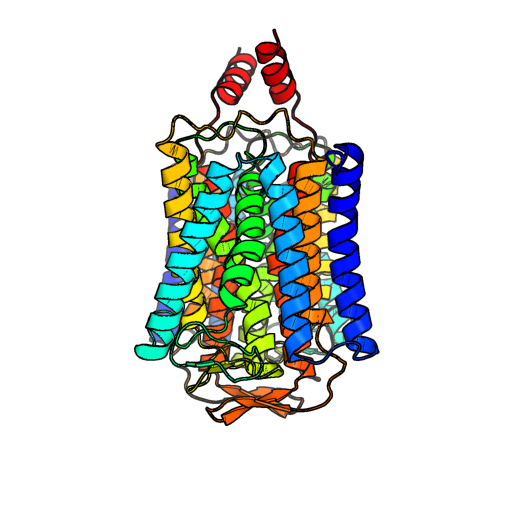94 262 LEU B N 1
ATOM 4429 C CA . LEU B 1 262 ? 3.018 -6.566 -9.82 1 93.94 262 LEU B CA 1
ATOM 4430 C C . LEU B 1 262 ? 2.652 -5.117 -10.125 1 93.94 262 LEU B C 1
ATOM 4432 O O . LEU B 1 262 ? 2.873 -4.23 -9.297 1 93.94 262 LEU B O 1
ATOM 4436 N N . VAL B 1 263 ? 2.111 -4.871 -11.32 1 93.44 263 VAL B N 1
ATOM 4437 C CA . VAL B 1 263 ? 1.616 -3.537 -11.648 1 93.44 263 VAL B CA 1
ATOM 4438 C C . VAL B 1 263 ? 0.489 -3.158 -10.695 1 93.44 263 VAL B C 1
ATOM 4440 O O . VAL B 1 263 ? 0.465 -2.043 -10.164 1 93.44 263 VAL B O 1
ATOM 4443 N N . LEU B 1 264 ? -0.39 -4.082 -10.508 1 95.62 264 LEU B N 1
ATOM 4444 C CA . LEU B 1 264 ? -1.509 -3.846 -9.602 1 95.62 264 LEU B CA 1
ATOM 4445 C C . LEU B 1 264 ? -1.01 -3.48 -8.203 1 95.62 264 LEU B C 1
ATOM 4447 O O . LEU B 1 264 ? -1.461 -2.492 -7.621 1 95.62 264 LEU B O 1
ATOM 4451 N N . VAL B 1 265 ? -0.076 -4.262 -7.68 1 96.62 265 VAL B N 1
ATOM 4452 C CA . VAL B 1 265 ? 0.474 -4.016 -6.348 1 96.62 265 VAL B CA 1
ATOM 4453 C C . VAL B 1 265 ? 1.188 -2.668 -6.324 1 96.62 265 VAL B C 1
ATOM 4455 O O . VAL B 1 265 ? 1.072 -1.914 -5.355 1 96.62 265 VAL B O 1
ATOM 4458 N N . SER B 1 266 ? 1.885 -2.326 -7.379 1 95.81 266 SER B N 1
ATOM 4459 C CA . SER B 1 266 ? 2.572 -1.041 -7.465 1 95.81 266 SER B CA 1
ATOM 4460 C C . SER B 1 266 ? 1.587 0.12 -7.395 1 95.81 266 SER B C 1
ATOM 4462 O O . SER B 1 266 ? 1.857 1.134 -6.75 1 95.81 266 SER B O 1
ATOM 4464 N N . VAL B 1 267 ? 0.469 -0.017 -8.039 1 96.12 267 VAL B N 1
ATOM 4465 C CA . VAL B 1 267 ? -0.533 1.043 -8.094 1 96.12 267 VAL B CA 1
ATOM 4466 C C . VAL B 1 267 ? -1.023 1.356 -6.68 1 96.12 267 VAL B C 1
ATOM 4468 O O . VAL B 1 267 ? -1.111 2.523 -6.293 1 96.12 267 VAL B O 1
ATOM 4471 N N . PHE B 1 268 ? -1.195 0.368 -5.871 1 97.81 268 PHE B N 1
ATOM 4472 C CA . PHE B 1 268 ? -1.866 0.594 -4.598 1 97.81 268 PHE B CA 1
ATOM 4473 C C . PHE B 1 268 ? -0.859 0.628 -3.453 1 97.81 268 PHE B C 1
ATOM 4475 O O . PHE B 1 268 ? -1.242 0.692 -2.283 1 97.81 268 PHE B O 1
ATOM 4482 N N . THR B 1 269 ? 0.454 0.529 -3.775 1 98 269 THR B N 1
ATOM 4483 C CA . THR B 1 269 ? 1.503 0.76 -2.787 1 98 269 THR B CA 1
ATOM 4484 C C . THR B 1 269 ? 2.355 1.965 -3.176 1 98 269 THR B C 1
ATOM 4486 O O . THR B 1 269 ? 2.078 3.09 -2.754 1 98 269 THR B O 1
ATOM 4489 N N . MET B 1 270 ? 3.188 1.781 -4.223 1 97.94 270 MET B N 1
ATOM 4490 C CA . MET B 1 270 ? 4.148 2.812 -4.602 1 97.94 270 MET B CA 1
ATOM 4491 C C . MET B 1 270 ? 3.438 4.035 -5.172 1 97.94 270 MET B C 1
ATOM 4493 O O . MET B 1 270 ? 3.734 5.168 -4.785 1 97.94 270 MET B O 1
ATOM 4497 N N . TRP B 1 271 ? 2.521 3.83 -6.027 1 97 271 TRP B N 1
ATOM 4498 C CA . TRP B 1 271 ? 1.873 4.973 -6.66 1 97 271 TRP B CA 1
ATOM 4499 C C . TRP B 1 271 ? 0.854 5.609 -5.723 1 97 271 TRP B C 1
ATOM 4501 O O . TRP B 1 271 ? 0.555 6.801 -5.836 1 97 271 TRP B O 1
ATOM 4511 N N . PHE B 1 272 ? 0.274 4.816 -4.828 1 98.69 272 PHE B N 1
ATOM 4512 C CA . PHE B 1 272 ? -0.527 5.43 -3.773 1 98.69 272 PHE B CA 1
ATOM 4513 C C . PHE B 1 272 ? 0.318 6.379 -2.934 1 98.69 272 PHE B C 1
ATOM 4515 O O . PHE B 1 272 ? -0.103 7.5 -2.645 1 98.69 272 PHE B O 1
ATOM 4522 N N . VAL B 1 273 ? 1.519 5.918 -2.486 1 98.69 273 VAL B N 1
ATOM 4523 C CA . VAL B 1 273 ? 2.436 6.75 -1.711 1 98.69 273 VAL B CA 1
ATOM 4524 C C . VAL B 1 273 ? 2.773 8.016 -2.494 1 98.69 273 VAL B C 1
ATOM 4526 O O . VAL B 1 273 ? 2.795 9.109 -1.934 1 98.69 273 VAL B O 1
ATOM 4529 N N . ALA B 1 274 ? 2.996 7.824 -3.787 1 98.56 274 ALA B N 1
ATOM 4530 C CA . ALA B 1 274 ? 3.293 8.969 -4.645 1 98.56 274 ALA B CA 1
ATOM 4531 C C . ALA B 1 274 ? 2.109 9.93 -4.699 1 98.56 274 ALA B C 1
ATOM 4533 O O . ALA B 1 274 ? 2.275 11.141 -4.527 1 98.56 274 ALA B O 1
ATOM 4534 N N . LEU B 1 275 ? 0.943 9.43 -4.91 1 98.38 275 LEU B N 1
ATOM 4535 C CA . LEU B 1 275 ? -0.259 10.25 -5 1 98.38 275 LEU B CA 1
ATOM 4536 C C . LEU B 1 275 ? -0.511 10.992 -3.691 1 98.38 275 LEU B C 1
ATOM 4538 O O . LEU B 1 275 ? -0.757 12.203 -3.695 1 98.38 275 LEU B O 1
ATOM 4542 N N . LEU B 1 276 ? -0.493 10.227 -2.602 1 98.62 276 LEU B N 1
ATOM 4543 C CA . LEU B 1 276 ? -0.692 10.836 -1.291 1 98.62 276 LEU B CA 1
ATOM 4544 C C . LEU B 1 276 ? 0.317 11.953 -1.051 1 98.62 276 LEU B C 1
ATOM 4546 O O . LEU B 1 276 ? -0.04 13.023 -0.549 1 98.62 276 LEU B O 1
ATOM 4550 N N . SER B 1 277 ? 1.561 11.742 -1.454 1 98.56 277 SER B N 1
ATOM 4551 C CA . SER B 1 277 ? 2.615 12.734 -1.295 1 98.56 277 SER B CA 1
ATOM 4552 C C . SER B 1 277 ? 2.32 13.984 -2.115 1 98.56 277 SER B C 1
ATOM 4554 O O . SER B 1 277 ? 2.482 15.109 -1.626 1 98.56 277 SER B O 1
ATOM 4556 N N . VAL B 1 278 ? 1.9 13.773 -3.369 1 98.31 278 VAL B N 1
ATOM 4557 C CA . VAL B 1 278 ? 1.57 14.906 -4.23 1 98.31 278 VAL B CA 1
ATOM 4558 C C . VAL B 1 278 ? 0.456 15.727 -3.592 1 98.31 278 VAL B C 1
ATOM 4560 O O . VAL B 1 278 ? 0.542 16.953 -3.529 1 98.31 278 VAL B O 1
ATOM 4563 N N . VAL B 1 279 ? -0.567 15.078 -3.09 1 98 279 VAL B N 1
ATOM 4564 C CA . VAL B 1 279 ? -1.717 15.758 -2.5 1 98 279 VAL B CA 1
ATOM 4565 C C . VAL B 1 279 ? -1.28 16.531 -1.254 1 98 279 VAL B C 1
ATOM 4567 O O . VAL B 1 279 ? -1.687 17.672 -1.051 1 98 279 VAL B O 1
ATOM 4570 N N . ILE B 1 280 ? -0.435 15.953 -0.434 1 96.56 280 ILE B N 1
ATOM 4571 C CA . ILE B 1 280 ? 0.045 16.594 0.788 1 96.56 280 ILE B CA 1
ATOM 4572 C C . ILE B 1 280 ? 0.887 17.812 0.434 1 96.56 280 ILE B C 1
ATOM 4574 O O . ILE B 1 280 ? 0.735 18.875 1.042 1 96.56 280 ILE B O 1
ATOM 4578 N N . ILE B 1 281 ? 1.769 17.672 -0.553 1 96.31 281 ILE B N 1
ATOM 4579 C CA . ILE B 1 281 ? 2.678 18.75 -0.941 1 96.31 281 ILE B CA 1
ATOM 4580 C C . ILE B 1 281 ? 1.882 19.922 -1.52 1 96.31 281 ILE B C 1
ATOM 4582 O O . ILE B 1 281 ? 2.201 21.078 -1.264 1 96.31 281 ILE B O 1
ATOM 4586 N N . LEU B 1 282 ? 0.856 19.578 -2.305 1 95.5 282 LEU B N 1
ATOM 4587 C CA . LEU B 1 282 ? 0.152 20.609 -3.055 1 95.5 282 LEU B CA 1
ATOM 4588 C C . LEU B 1 282 ? -0.976 21.203 -2.223 1 95.5 282 LEU B C 1
ATOM 4590 O O . LEU B 1 282 ? -1.593 22.188 -2.629 1 95.5 282 LEU B O 1
ATOM 4594 N N . ARG B 1 283 ? -1.249 20.625 -1.089 1 92.31 283 ARG B N 1
ATOM 4595 C CA . ARG B 1 283 ? -2.305 21.172 -0.241 1 92.31 283 ARG B CA 1
ATOM 4596 C C . ARG B 1 283 ? -1.979 22.594 0.189 1 92.31 283 ARG B C 1
ATOM 4598 O O . ARG B 1 283 ? -0.869 22.875 0.645 1 92.31 283 ARG B O 1
ATOM 4605 N N . PRO B 1 284 ? -2.949 23.469 -0.016 1 86.5 284 PRO B N 1
ATOM 4606 C CA . PRO B 1 284 ? -2.709 24.844 0.401 1 86.5 284 PRO B CA 1
ATOM 4607 C C . PRO B 1 284 ? -2.527 24.984 1.91 1 86.5 284 PRO B C 1
ATOM 4609 O O . PRO B 1 284 ? -3.184 24.281 2.682 1 86.5 284 PRO B O 1
ATOM 4612 N N . SER B 1 285 ? -1.585 25.766 2.281 1 75.31 285 SER B N 1
ATOM 4613 C CA . SER B 1 285 ? -1.319 26 3.695 1 75.31 285 SER B CA 1
ATOM 4614 C C . SER B 1 285 ? -2.516 26.656 4.375 1 75.31 285 SER B C 1
ATOM 4616 O O . SER B 1 285 ? -3.195 27.5 3.779 1 75.31 285 SER B O 1
ATOM 4618 N N . ARG B 1 286 ? -2.773 26.141 5.535 1 68.88 286 ARG B N 1
ATOM 4619 C CA . ARG B 1 286 ? -3.857 26.734 6.309 1 68.88 286 ARG B CA 1
ATOM 4620 C C . ARG B 1 286 ? -3.479 28.125 6.797 1 68.88 286 ARG B C 1
ATOM 4622 O O . ARG B 1 286 ? -2.295 28.438 6.938 1 68.88 286 ARG B O 1
ATOM 4629 N N . GLU B 1 287 ? -4.441 28.969 6.762 1 58.41 287 GLU B N 1
ATOM 4630 C CA . GLU B 1 287 ? -4.242 30.359 7.184 1 58.41 287 GLU B CA 1
ATOM 4631 C C . GLU B 1 287 ? -3.432 30.422 8.477 1 58.41 287 GLU B C 1
ATOM 4633 O O . GLU B 1 287 ? -2.557 31.281 8.617 1 58.41 287 GLU B O 1
ATOM 4638 N N . CYS B 1 288 ? -3.701 29.438 9.375 1 58.22 288 CYS B N 1
ATOM 4639 C CA . CYS B 1 288 ? -2.979 29.469 10.641 1 58.22 288 CYS B CA 1
ATOM 4640 C C . CYS B 1 288 ? -1.498 29.172 10.43 1 58.22 288 CYS B C 1
ATOM 4642 O O . CYS B 1 288 ? -0.644 29.734 11.109 1 58.22 288 CYS B O 1
ATOM 4644 N N . ASP B 1 289 ? -1.229 28.344 9.508 1 60.34 289 ASP B N 1
ATOM 4645 C CA . ASP B 1 289 ? 0.156 28 9.211 1 60.34 289 ASP B CA 1
ATOM 4646 C C . ASP B 1 289 ? 0.891 29.172 8.578 1 60.34 289 ASP B C 1
ATOM 4648 O O . ASP B 1 289 ? 2.066 29.406 8.867 1 60.34 289 ASP B O 1
ATOM 4652 N N . LYS B 1 290 ? 0.093 29.938 7.871 1 61.62 290 LYS B N 1
ATOM 4653 C CA . LYS B 1 290 ? 0.669 31.125 7.254 1 61.62 290 LYS B CA 1
ATOM 4654 C C . LYS B 1 290 ? 1.059 32.156 8.305 1 61.62 290 LYS B C 1
ATOM 4656 O O . LYS B 1 290 ? 2.109 32.812 8.203 1 61.62 290 LYS B O 1
ATOM 4661 N N . GLU B 1 291 ? 0.138 32.219 9.227 1 59.12 291 GLU B N 1
ATOM 4662 C CA . GLU B 1 291 ? 0.394 33.188 10.273 1 59.12 291 GLU B CA 1
ATOM 4663 C C . GLU B 1 291 ? 1.594 32.812 11.125 1 59.12 291 GLU B C 1
ATOM 4665 O O . GLU B 1 291 ? 2.398 33.656 11.516 1 59.12 291 GLU B O 1
ATOM 4670 N N . CYS B 1 292 ? 1.663 31.469 11.367 1 61.16 292 CYS B N 1
ATOM 4671 C CA . CYS B 1 292 ? 2.805 30.969 12.117 1 61.16 292 CYS B CA 1
ATOM 4672 C C . CYS B 1 292 ? 4.105 31.203 11.359 1 61.16 292 CYS B C 1
ATOM 4674 O O . CYS B 1 292 ? 5.121 31.578 11.961 1 61.16 292 CYS B O 1
ATOM 4676 N N . ASP B 1 293 ? 4.031 31 10.141 1 60 293 ASP B N 1
ATOM 4677 C CA . ASP B 1 293 ? 5.211 31.219 9.305 1 60 293 ASP B CA 1
ATOM 4678 C C . ASP B 1 293 ? 5.578 32.688 9.242 1 60 293 ASP B C 1
ATOM 4680 O O . ASP B 1 293 ? 6.758 33.062 9.211 1 60 293 ASP B O 1
ATOM 4684 N N . ARG B 1 294 ? 4.57 33.594 9.242 1 57.59 294 ARG B N 1
ATOM 4685 C CA . ARG B 1 294 ? 4.789 35.031 9.211 1 57.59 294 ARG B CA 1
ATOM 4686 C C . ARG B 1 294 ? 5.414 35.531 10.516 1 57.59 294 ARG B C 1
ATOM 4688 O O . ARG B 1 294 ? 6.301 36.375 10.508 1 57.59 294 ARG B O 1
ATOM 4695 N N . THR B 1 295 ? 5.016 35.031 11.562 1 55.81 295 THR B N 1
ATOM 4696 C CA . THR B 1 295 ? 5.523 35.469 12.859 1 55.81 295 THR B CA 1
ATOM 4697 C C . THR B 1 295 ? 6.977 35.031 13.039 1 55.81 295 THR B C 1
ATOM 4699 O O . THR B 1 295 ? 7.711 35.656 13.82 1 55.81 295 THR B O 1
ATOM 4702 N N . LYS B 1 296 ? 7.438 33.969 12.438 1 55.88 296 LYS B N 1
ATOM 4703 C CA . LYS B 1 296 ? 8.828 33.531 12.516 1 55.88 296 LYS B CA 1
ATOM 4704 C C . LYS B 1 296 ? 9.719 34.375 11.602 1 55.88 296 LYS B C 1
ATOM 4706 O O . LYS B 1 296 ? 10.945 34.375 11.742 1 55.88 296 LYS B O 1
ATOM 4711 N N . GLN B 1 297 ? 9.062 34.875 10.586 1 48.72 297 GLN B N 1
ATOM 4712 C CA . GLN B 1 297 ? 9.836 35.719 9.68 1 48.72 297 GLN B CA 1
ATOM 4713 C C . GLN B 1 297 ? 10.023 37.125 10.258 1 48.72 297 GLN B C 1
ATOM 4715 O O . GLN B 1 297 ? 10.875 37.875 9.797 1 48.72 297 GLN B O 1
ATOM 4720 N N . GLU B 1 298 ? 9.281 37.5 11.273 1 46.19 298 GLU B N 1
ATOM 4721 C CA . GLU B 1 298 ? 9.5 38.75 11.945 1 46.19 298 GLU B CA 1
ATOM 4722 C C . GLU B 1 298 ? 10.398 38.594 13.172 1 46.19 298 GLU B C 1
ATOM 4724 O O . GLU B 1 298 ? 11.25 39.438 13.445 1 46.19 298 GLU B O 1
#

Nearest PDB structures (foldseek):
  4xu6-assembly1_A  TM=6.805E-01  e=3.860E-02  Mycolicibacterium vanbaalenii PYR-1
  4xu4-assembly1_A  TM=6.804E-01  e=1.163E-01  Mycolicibacterium vanbaalenii PYR-1
  7dyr-assembly1_Y  TM=1.792E-01  e=3.328E+00  Escherichia coli K-12
  5gpj-assembly1_B  TM=2.053E-01  e=9.597E+00  Vigna radiata var. radiata
  4xu6-assembly1_A  TM=6.802E-01  e=2.839E-02  Mycolicibacterium vanbaalenii PYR-1

Foldseek 3Di:
DPPQPPVNLLVCLQVLLVVLLVCLLCCLVPVPDDPLVNLVVNLVSLLVSLVSLVVLQAPPVLLVVLLVLLQVLVLVQVLVCCVPVPQQGHKFFDCSNPDADNGHRPSVSSSSSRLLSLLLLLQCLLVLDNLHFDDPVCLQSSLLSSLQLSLLLVLLVVLCCCFVVNRMARQQFDDRNRGHPSNSVRSSVSSSSSSSVSSVVCVPPPCRRPSRPRPALSSSLSSLSNLVSSLSSSLSNHRVDADWTAHNNGDIDTPNVSSVVSNVSSCVRSVVSSVSSNCSSPDDDDPVVVVVVVVVVD/DPDQPPVNLLVCLQVLLVVLLVCLLCCLVPVPDPPLVNLLVNLVSLLVSLVSLVVLQAPPVLLVVLLVLLQVLVLVQVVVCCVPVPQQGHKFFDCSNPDADNGHRPSVSSSSSRLLSLLLLLQCLLVLDNLHFDDPVCLQSSLLSSLQLSLLLVLLVVLCCCFVVNRMARQQFDDRNRGHPSNSVRSSVSSSSSSSVSSVVCVPPPCRRPSRPRPALSSSLSSLSNLVSSLSSSQSNHRVDADWTAHNNGDIDGPNVSSVVSNVSSCVRSVVSSVSSNCSSPDDDDPVVVVVVVVVVD